Protein AF-A0A9Q1FKJ4-F1 (afdb_monomer)

Foldseek 3Di:
DFDADDPPVVVVVVVPPPDDDDFQWWQALFDGTDTCVPQVPSVDFLRTDSDPVLAKDKDKPPLEDELVDFFDKIKIFIDSDDDQVQFKWKDFAPQDIGTWDDDPRIIIDTHHGSVSDDDDDQPDFKDKTKIFIARPVRRGTNGIGIRIYGHLVSDLDDPDPVLVVLLVVCVLQCLVVCVPFQVVLLVVLLVLLVVQQVVFDAWPVLRAGCQFLAPSRHDQFDDDDDDADEAEDEPVDPPDDDDPDDDDDLVQWWKWFDPDPVDIDTDDQDDPQFDADPLETEGDDCVSVPPHHHTYIYIHGDPPDDDDDDDDDDDDDDDDPPPPPPPPPDDDDDDPDDDDPPPPPPPVSSRHYTYGDDPDDPDDDDPDDPPGSDDPVVRLVSSLVSCVSSVVSLVSNLLSVLDCADPNDGRRLSLLQVLVVLVVVCVVSVNPDPQSSLSCSCSSDLLSNVLCCLLCVVVVDVDDDDPSSNSRSNLSSVLSSLLSHPDDLDDDPPDRPSSVSCVPPSVVSVVSSVVSSVVSVPDDHDDPVNVVVVVVVSCVVCVPVDDVVVVVVVVVVVCLVCVPVVLVVLVVDPVSVVVVVSVVSVVVNVVVVVVD

Structure (mmCIF, N/CA/C/O backbone):
data_AF-A0A9Q1FKJ4-F1
#
_entry.id   AF-A0A9Q1FKJ4-F1
#
loop_
_atom_site.group_PDB
_atom_site.id
_atom_site.type_symbol
_atom_site.label_atom_id
_atom_site.label_alt_id
_atom_site.label_comp_id
_atom_site.label_asym_id
_atom_site.label_entity_id
_atom_site.label_seq_id
_atom_site.pdbx_PDB_ins_code
_atom_site.Cartn_x
_atom_site.Cartn_y
_atom_site.Cartn_z
_atom_site.occupancy
_atom_site.B_iso_or_equiv
_atom_site.auth_seq_id
_atom_site.auth_comp_id
_atom_site.auth_asym_id
_atom_site.auth_atom_id
_atom_site.pdbx_PDB_model_num
ATOM 1 N N . MET A 1 1 ? -23.699 -6.348 27.044 1.00 22.64 1 MET A N 1
ATOM 2 C CA . MET A 1 1 ? -24.877 -6.543 27.922 1.00 22.64 1 MET A CA 1
ATOM 3 C C . MET A 1 1 ? -26.109 -6.564 27.034 1.00 22.64 1 MET A C 1
ATOM 5 O O . MET A 1 1 ? -26.628 -5.506 26.705 1.00 22.64 1 MET A O 1
ATOM 9 N N . GLY A 1 2 ? -26.480 -7.752 26.549 1.00 23.88 2 GLY A N 1
ATOM 10 C CA . GLY A 1 2 ? -27.618 -7.937 25.650 1.00 23.88 2 GLY A CA 1
ATOM 11 C C . GLY A 1 2 ? -28.927 -7.549 26.329 1.00 23.88 2 GLY A C 1
ATOM 12 O O . GLY A 1 2 ? -29.248 -8.028 27.416 1.00 23.88 2 GLY A O 1
ATOM 13 N N . THR A 1 3 ? -29.648 -6.629 25.705 1.00 22.62 3 THR A N 1
ATOM 14 C CA . THR A 1 3 ? -30.994 -6.212 26.080 1.00 22.62 3 THR A CA 1
ATOM 15 C C . THR A 1 3 ? -31.939 -7.380 25.817 1.00 22.62 3 THR A C 1
ATOM 17 O O . THR A 1 3 ? -32.122 -7.784 24.675 1.00 22.62 3 THR A O 1
ATOM 20 N N . VAL A 1 4 ? -32.537 -7.933 26.871 1.00 25.34 4 VAL A N 1
ATOM 21 C CA . VAL A 1 4 ? -33.635 -8.901 26.758 1.00 25.34 4 VAL A CA 1
ATOM 22 C C . VAL A 1 4 ? -34.800 -8.191 26.063 1.00 25.34 4 VAL A C 1
ATOM 24 O O . VAL A 1 4 ? -35.377 -7.256 26.624 1.00 25.34 4 VAL A O 1
ATOM 27 N N . GLN A 1 5 ? -35.115 -8.574 24.824 1.00 25.91 5 GLN A N 1
ATOM 28 C CA . GLN A 1 5 ? -36.300 -8.078 24.128 1.00 25.91 5 GLN A CA 1
ATOM 29 C C . GLN A 1 5 ? -37.543 -8.682 24.786 1.00 25.91 5 GLN A C 1
ATOM 31 O O . GLN A 1 5 ? -37.882 -9.845 24.589 1.00 25.91 5 GLN A O 1
ATOM 36 N N . PHE A 1 6 ? -38.239 -7.871 25.579 1.00 30.88 6 PHE A N 1
ATOM 37 C CA . PHE A 1 6 ? -39.602 -8.174 25.990 1.00 30.88 6 PHE A CA 1
ATOM 38 C C . PHE A 1 6 ? -40.516 -8.024 24.767 1.00 30.88 6 PHE A C 1
ATOM 40 O O . PHE A 1 6 ? -40.593 -6.944 24.178 1.00 30.88 6 PHE A O 1
ATOM 47 N N . SER A 1 7 ? -41.192 -9.113 24.385 1.00 28.86 7 SER A N 1
ATOM 48 C CA . SER A 1 7 ? -42.273 -9.119 23.390 1.00 28.86 7 SER A CA 1
ATOM 49 C C . SER A 1 7 ? -43.235 -7.950 23.639 1.00 28.86 7 SER A C 1
ATOM 51 O O . SER A 1 7 ? -43.665 -7.707 24.769 1.00 28.86 7 SER A O 1
ATOM 53 N N . THR A 1 8 ? -43.599 -7.244 22.571 1.00 28.52 8 THR A N 1
ATOM 54 C CA . THR A 1 8 ? -44.567 -6.135 22.518 1.00 28.52 8 THR A CA 1
ATOM 55 C C . THR A 1 8 ? -45.943 -6.469 23.116 1.00 28.52 8 THR A C 1
ATOM 57 O O . THR A 1 8 ? -46.721 -5.560 23.407 1.00 28.52 8 THR A O 1
ATOM 60 N N . GLU A 1 9 ? -46.229 -7.741 23.400 1.00 33.50 9 GLU A N 1
ATOM 61 C CA . GLU A 1 9 ? -47.411 -8.192 24.146 1.00 33.50 9 GLU A CA 1
ATOM 62 C C . GLU A 1 9 ? -47.408 -7.749 25.628 1.00 33.50 9 GLU A C 1
ATOM 64 O O . GLU A 1 9 ? -48.475 -7.594 26.227 1.00 33.50 9 GLU A O 1
ATOM 69 N N . TRP A 1 10 ? -46.239 -7.460 26.219 1.00 38.25 10 TRP A N 1
ATOM 70 C CA . TRP A 1 10 ? -46.112 -7.033 27.624 1.00 38.25 10 TRP A CA 1
ATOM 71 C C . TRP A 1 10 ? -46.722 -5.652 27.910 1.00 38.25 10 TRP A C 1
ATOM 73 O O . TRP A 1 10 ? -47.349 -5.457 28.953 1.00 38.25 10 TRP A O 1
ATOM 83 N N . MET A 1 11 ? -46.583 -4.692 26.989 1.00 31.34 11 MET A N 1
ATOM 84 C CA . MET A 1 11 ? -47.114 -3.332 27.184 1.00 31.34 11 MET A CA 1
ATOM 85 C C . MET A 1 11 ? -48.643 -3.274 27.085 1.00 31.34 11 MET A C 1
ATOM 87 O O . MET A 1 11 ? -49.278 -2.495 27.795 1.00 31.34 11 MET A O 1
ATOM 91 N N . LEU A 1 12 ? -49.250 -4.132 26.260 1.00 33.72 12 LEU A N 1
ATOM 92 C CA . LEU A 1 12 ? -50.705 -4.194 26.099 1.00 33.72 12 LEU A CA 1
ATOM 93 C C . LEU A 1 12 ? -51.402 -4.819 27.319 1.00 33.72 12 LEU A C 1
ATOM 95 O O . LEU A 1 12 ? -52.490 -4.381 27.686 1.00 33.72 12 LEU A O 1
ATOM 99 N N . SER A 1 13 ? -50.761 -5.774 28.004 1.00 39.50 13 SER A N 1
ATOM 100 C CA . SER A 1 13 ? -51.334 -6.404 29.205 1.00 39.50 13 SER A CA 1
ATOM 101 C C . SER A 1 13 ? -51.289 -5.501 30.447 1.00 39.50 13 SER A C 1
ATOM 103 O O . SER A 1 13 ? -52.178 -5.588 31.297 1.00 39.50 13 SER A O 1
ATOM 105 N N . LEU A 1 14 ? -50.288 -4.617 30.547 1.00 36.34 14 LEU A N 1
ATOM 106 C CA . LEU A 1 14 ? -50.142 -3.648 31.644 1.00 36.34 14 LEU A CA 1
ATOM 107 C C . LEU A 1 14 ? -51.161 -2.500 31.565 1.00 36.34 14 LEU A C 1
ATOM 109 O O . LEU A 1 14 ? -51.610 -2.014 32.599 1.00 36.34 14 LEU A O 1
ATOM 113 N N . LEU A 1 15 ? -51.593 -2.114 30.360 1.00 36.97 15 LEU A N 1
ATOM 114 C CA . LEU A 1 15 ? -52.619 -1.082 30.159 1.00 36.97 15 LEU A CA 1
ATOM 115 C C . LEU A 1 15 ? -54.046 -1.544 30.522 1.00 36.97 15 LEU A C 1
ATOM 117 O O . LEU A 1 15 ? -54.919 -0.705 30.730 1.00 36.97 15 LEU A O 1
ATOM 121 N N . LEU A 1 16 ? -54.290 -2.854 30.649 1.00 37.72 16 LEU A N 1
ATOM 122 C CA . LEU A 1 16 ? -55.620 -3.424 30.921 1.00 37.72 16 LEU A CA 1
ATOM 123 C C . LEU A 1 16 ? -55.904 -3.738 32.409 1.00 37.72 16 LEU A C 1
ATOM 125 O O . LEU A 1 16 ? -57.026 -4.112 32.737 1.00 37.72 16 LEU A O 1
ATOM 129 N N . HIS A 1 17 ? -54.939 -3.581 33.326 1.00 44.62 17 HIS A N 1
ATOM 130 C CA . HIS A 1 17 ? -55.010 -4.126 34.700 1.00 44.62 17 HIS A CA 1
ATOM 131 C C . HIS A 1 17 ? -55.308 -3.109 35.828 1.00 44.62 17 HIS A C 1
ATOM 133 O O . HIS A 1 17 ? -54.891 -3.299 36.969 1.00 44.62 17 HIS A O 1
ATOM 139 N N . HIS A 1 18 ? -56.093 -2.059 35.560 1.00 39.62 18 HIS A N 1
ATOM 140 C CA . HIS A 1 18 ? -56.590 -1.136 36.601 1.00 39.62 18 HIS A CA 1
ATOM 141 C C . HIS A 1 18 ? -58.036 -1.400 37.075 1.00 39.62 18 HIS A C 1
ATOM 143 O O . HIS A 1 18 ? -58.683 -0.502 37.611 1.00 39.62 18 HIS A O 1
ATOM 149 N N . LEU A 1 19 ? -58.549 -2.631 36.955 1.00 34.31 19 LEU A N 1
ATOM 150 C CA . LEU A 1 19 ? -59.834 -3.022 37.555 1.00 34.31 19 LEU A CA 1
ATOM 151 C C . LEU A 1 19 ? -59.626 -4.020 38.710 1.00 34.31 19 LEU A C 1
ATOM 153 O O . LEU A 1 19 ? -59.063 -5.093 38.492 1.00 34.31 19 LEU A O 1
ATOM 157 N N . PRO A 1 20 ? -60.070 -3.701 39.940 1.00 41.66 20 PRO A N 1
ATOM 158 C CA . PRO A 1 20 ? -59.906 -4.577 41.087 1.00 41.66 20 PRO A CA 1
ATOM 159 C C . PRO A 1 20 ? -61.069 -5.567 41.122 1.00 41.66 20 PRO A C 1
ATOM 161 O O . PRO A 1 20 ? -62.151 -5.161 41.513 1.00 41.66 20 PRO A O 1
ATOM 164 N N . LEU A 1 21 ? -60.872 -6.828 40.710 1.00 39.59 21 LEU A N 1
ATOM 165 C CA . LEU A 1 21 ? -61.711 -7.986 41.083 1.00 39.59 21 LEU A CA 1
ATOM 166 C C . LEU A 1 21 ? -61.066 -9.319 40.604 1.00 39.59 21 LEU A C 1
ATOM 168 O O . LEU A 1 21 ? -61.019 -9.607 39.414 1.00 39.59 21 LEU A O 1
ATOM 172 N N . VAL A 1 22 ? -60.660 -10.145 41.583 1.00 39.59 22 VAL A N 1
ATOM 173 C CA . VAL A 1 22 ? -60.508 -11.626 41.575 1.00 39.59 22 VAL A CA 1
ATOM 174 C C . VAL A 1 22 ? -59.387 -12.278 40.721 1.00 39.59 22 VAL A C 1
ATOM 176 O O . VAL A 1 22 ? -59.502 -12.427 39.506 1.00 39.59 22 VAL A O 1
ATOM 179 N N . GLY A 1 23 ? -58.371 -12.812 41.428 1.00 45.88 23 GLY A N 1
ATOM 180 C CA . GLY A 1 23 ? -57.366 -13.791 40.963 1.00 45.88 23 GLY A CA 1
ATOM 181 C C . GLY A 1 23 ? -55.942 -13.226 40.828 1.00 45.88 23 GLY A C 1
ATOM 182 O O . GLY A 1 23 ? -55.753 -12.217 40.158 1.00 45.88 23 GLY A O 1
ATOM 183 N N . GLN A 1 24 ? -54.923 -13.861 41.434 1.00 45.84 24 GLN A N 1
ATOM 184 C CA . GLN A 1 24 ? -53.515 -13.537 41.136 1.00 45.84 24 GLN A CA 1
ATOM 185 C C . GLN A 1 24 ? -53.193 -14.015 39.708 1.00 45.84 24 GLN A C 1
ATOM 187 O O . GLN A 1 24 ? -52.952 -15.201 39.473 1.00 45.84 24 GLN A O 1
ATOM 192 N N . SER A 1 25 ? -53.251 -13.107 38.735 1.00 46.91 25 SER A N 1
ATOM 193 C CA . SER A 1 25 ? -52.719 -13.309 37.385 1.00 46.91 25 SER A CA 1
ATOM 194 C C . SER A 1 25 ? -51.189 -13.210 37.413 1.00 46.91 25 SER A C 1
ATOM 196 O O . SER A 1 25 ? -50.632 -12.308 38.037 1.00 46.91 25 SER A O 1
ATOM 198 N N . GLY A 1 26 ? -50.507 -14.146 36.755 1.00 56.28 26 GLY A N 1
ATOM 199 C CA . GLY A 1 26 ? -49.046 -14.218 36.705 1.00 56.28 26 GLY A CA 1
ATOM 200 C C . GLY A 1 26 ? -48.564 -14.972 35.467 1.00 56.28 26 GLY A C 1
ATOM 201 O O . GLY A 1 26 ? -49.356 -15.397 34.625 1.00 56.28 26 GLY A O 1
ATOM 202 N N . TRP A 1 27 ? -47.252 -15.097 35.315 1.00 48.38 27 TRP A N 1
ATOM 203 C CA . TRP A 1 27 ? -46.647 -15.800 34.184 1.00 48.38 27 TRP A CA 1
ATOM 204 C C . TRP A 1 27 ? -46.209 -17.194 34.614 1.00 48.38 27 TRP A C 1
ATOM 206 O O . TRP A 1 27 ? -45.387 -17.323 35.518 1.00 48.38 27 TRP A O 1
ATOM 216 N N . SER A 1 28 ? -46.743 -18.230 33.967 1.00 58.81 28 SER A N 1
ATOM 217 C CA . SER A 1 28 ? -46.198 -19.577 34.105 1.00 58.81 28 SER A CA 1
ATOM 218 C C . SER A 1 28 ? -44.916 -19.679 33.283 1.00 58.81 28 SER A C 1
ATOM 220 O O . SER A 1 28 ? -44.851 -19.229 32.140 1.00 58.81 28 SER A O 1
ATOM 222 N N . THR A 1 29 ? -43.873 -20.257 33.868 1.00 54.44 29 THR A N 1
ATOM 223 C CA . THR A 1 29 ? -42.565 -20.410 33.213 1.00 54.44 29 THR A CA 1
ATOM 224 C C . THR A 1 29 ? -42.607 -21.411 32.050 1.00 54.44 29 THR A C 1
ATOM 226 O O . THR A 1 29 ? -41.701 -21.455 31.225 1.00 54.44 29 THR A O 1
ATOM 229 N N . LEU A 1 30 ? -43.676 -22.208 31.977 1.00 54.94 30 LEU A N 1
ATOM 230 C CA . LEU A 1 30 ? -43.871 -23.288 31.013 1.00 54.94 30 LEU A CA 1
ATOM 231 C C . LEU A 1 30 ? -45.181 -23.157 30.224 1.00 54.94 30 LEU A C 1
ATOM 233 O O . LEU A 1 30 ? -45.494 -24.077 29.485 1.00 54.94 30 LEU A O 1
ATOM 237 N N . VAL A 1 31 ? -45.972 -22.088 30.402 1.00 51.47 31 VAL A N 1
ATOM 238 C CA . VAL A 1 31 ? -47.229 -21.815 29.672 1.00 51.47 31 VAL A CA 1
ATOM 239 C C . VAL A 1 31 ? -47.446 -20.292 29.651 1.00 51.47 31 VAL A C 1
ATOM 241 O O . VAL A 1 31 ? -47.222 -19.626 30.654 1.00 51.47 31 VAL A O 1
ATOM 244 N N . ARG A 1 32 ? -47.883 -19.698 28.530 1.00 54.94 32 ARG A N 1
ATOM 245 C CA . ARG A 1 32 ? -48.187 -18.245 28.427 1.00 54.94 32 ARG A CA 1
ATOM 246 C C . ARG A 1 32 ? -49.041 -17.714 29.605 1.00 54.94 32 ARG A C 1
ATOM 248 O O . ARG A 1 32 ? -49.727 -18.485 30.272 1.00 54.94 32 ARG A O 1
ATOM 255 N N . CYS A 1 33 ? -49.021 -16.387 29.816 1.00 50.59 33 CYS A N 1
ATOM 256 C CA . CYS A 1 33 ? -49.766 -15.648 30.857 1.00 50.59 33 CYS A CA 1
ATOM 257 C C . CYS A 1 33 ? -51.111 -16.308 31.232 1.00 50.59 33 CYS A C 1
ATOM 259 O O . CYS A 1 33 ? -52.007 -16.424 30.393 1.00 50.59 33 CYS A O 1
ATOM 261 N N . SER A 1 34 ? -51.243 -16.745 32.488 1.00 60.06 34 SER A N 1
ATOM 262 C CA . SER A 1 34 ? -52.405 -17.495 32.980 1.00 60.06 34 SER A CA 1
ATOM 263 C C . SER A 1 34 ? -52.753 -17.109 34.422 1.00 60.06 34 SER A C 1
ATOM 265 O O . SER A 1 34 ? -51.958 -16.528 35.165 1.00 60.06 34 SER A O 1
ATOM 267 N N . ARG A 1 35 ? -53.994 -17.384 34.840 1.00 61.91 35 ARG A N 1
ATOM 268 C CA . ARG A 1 35 ? -54.361 -17.277 36.262 1.00 61.91 35 ARG A CA 1
ATOM 269 C C . ARG A 1 35 ? -53.641 -18.382 37.029 1.00 61.91 35 ARG A C 1
ATOM 271 O O . ARG A 1 35 ? -53.570 -19.495 36.520 1.00 61.91 35 ARG A O 1
ATOM 278 N N . LYS A 1 36 ? -53.174 -18.102 38.252 1.00 62.09 36 LYS A N 1
ATOM 279 C CA . LYS A 1 36 ? -52.441 -19.081 39.078 1.00 62.09 36 LYS A CA 1
ATOM 280 C C . LYS A 1 36 ? -53.159 -20.438 39.183 1.00 62.09 36 LYS A C 1
ATOM 282 O O . LYS A 1 36 ? -52.526 -21.478 39.111 1.00 62.09 36 LYS A O 1
ATOM 287 N N . GLU A 1 37 ? -54.486 -20.411 39.274 1.00 65.94 37 GLU A N 1
ATOM 288 C CA . GLU A 1 37 ? -55.370 -21.584 39.375 1.00 65.94 37 GLU A CA 1
ATOM 289 C C . GLU A 1 37 ? -55.420 -22.460 38.107 1.00 65.94 37 GLU A C 1
ATOM 291 O O . GLU A 1 37 ? -55.873 -23.596 38.164 1.00 65.94 37 GLU A O 1
ATOM 296 N N . LEU A 1 38 ? -54.982 -21.929 36.962 1.00 63.06 38 LEU A N 1
ATOM 297 C CA . LEU A 1 38 ? -54.961 -22.601 35.657 1.00 63.06 38 LEU A CA 1
ATOM 298 C C . LEU A 1 38 ? -53.547 -23.049 35.251 1.00 63.06 38 LEU A C 1
ATOM 300 O O . LEU A 1 38 ? -53.364 -23.559 34.149 1.00 63.06 38 LEU A O 1
ATOM 304 N N . CYS A 1 39 ? -52.546 -22.812 36.103 1.00 63.78 39 CYS A N 1
ATOM 305 C CA . CYS A 1 39 ? -51.170 -23.222 35.870 1.00 63.78 39 CYS A CA 1
ATOM 306 C C . CYS A 1 39 ? -50.884 -24.506 36.651 1.00 63.78 39 CYS A C 1
ATOM 308 O O . CYS A 1 39 ? -50.786 -24.494 37.881 1.00 63.78 39 CYS A O 1
ATOM 310 N N . ASP A 1 40 ? -50.684 -25.605 35.928 1.00 62.47 40 ASP A N 1
ATOM 311 C CA . ASP A 1 40 ? -50.217 -26.852 36.524 1.00 62.47 40 ASP A CA 1
ATOM 312 C C . ASP A 1 40 ? -48.877 -26.609 37.241 1.00 62.47 40 ASP A C 1
ATOM 314 O O . ASP A 1 40 ? -47.969 -25.976 36.697 1.00 62.47 40 ASP A O 1
ATOM 318 N N . ARG A 1 41 ? -48.766 -27.078 38.492 1.00 70.00 41 ARG A N 1
ATOM 319 C CA . ARG A 1 41 ? -47.571 -26.936 39.353 1.00 70.00 41 ARG A CA 1
ATOM 320 C C . ARG A 1 41 ? -47.205 -25.486 39.730 1.00 70.00 41 ARG A C 1
ATOM 322 O O . ARG A 1 41 ? -46.059 -25.208 40.067 1.00 70.00 41 ARG A O 1
ATOM 329 N N . ALA A 1 42 ? -48.168 -24.555 39.754 1.00 64.25 42 ALA A N 1
ATOM 330 C CA . ALA A 1 42 ? -47.927 -23.145 40.113 1.00 64.25 42 ALA A CA 1
ATOM 331 C C . ALA A 1 42 ? -47.344 -22.902 41.521 1.00 64.25 42 ALA A C 1
ATOM 333 O O . ALA A 1 42 ? -46.816 -21.821 41.785 1.00 64.25 42 ALA A O 1
ATOM 334 N N . ASP A 1 43 ? -47.478 -23.866 42.434 1.00 68.81 43 ASP A N 1
ATOM 335 C CA . ASP A 1 43 ? -46.937 -23.782 43.796 1.00 68.81 43 ASP A CA 1
ATOM 336 C C . ASP A 1 43 ? -45.484 -24.280 43.902 1.00 68.81 43 ASP A C 1
ATOM 338 O O . ASP A 1 43 ? -44.867 -24.162 44.962 1.00 68.81 43 ASP A O 1
ATOM 342 N N . GLU A 1 44 ? -44.911 -24.803 42.814 1.00 72.94 44 GLU A N 1
ATOM 343 C CA . GLU A 1 44 ? -43.518 -25.240 42.775 1.00 72.94 44 GLU A CA 1
ATOM 344 C C . GLU A 1 44 ? -42.544 -24.073 42.518 1.00 72.94 44 GLU A C 1
ATOM 346 O O . GLU A 1 44 ? -42.886 -23.099 41.833 1.00 72.94 44 GLU A O 1
ATOM 351 N N . PRO A 1 45 ? -41.307 -24.138 43.053 1.00 69.06 45 PRO A N 1
ATOM 352 C CA . PRO A 1 45 ? -40.333 -23.062 42.899 1.00 69.06 45 PRO A CA 1
ATOM 353 C C . PRO A 1 45 ? -40.063 -22.748 41.424 1.00 69.06 45 PRO A C 1
ATOM 355 O O . PRO A 1 45 ? -39.736 -23.638 40.650 1.00 69.06 45 PRO A O 1
ATOM 358 N N . PHE A 1 46 ? -40.149 -21.470 41.047 1.00 70.69 46 PHE A N 1
ATOM 359 C CA . PHE A 1 46 ? -39.841 -20.972 39.696 1.00 70.69 46 PHE A CA 1
ATOM 360 C C . PHE A 1 46 ? -40.767 -21.458 38.564 1.00 70.69 46 PHE A C 1
ATOM 362 O O . PHE A 1 46 ? -40.470 -21.212 37.396 1.00 70.69 46 PHE A O 1
ATOM 369 N N . HIS A 1 47 ? -41.914 -22.071 38.878 1.00 70.19 47 HIS A N 1
ATOM 370 C CA . HIS A 1 47 ? -42.942 -22.425 37.888 1.00 70.19 47 HIS A CA 1
ATOM 371 C C . HIS A 1 47 ? -43.944 -21.290 37.605 1.00 70.19 47 HIS A C 1
ATOM 373 O O . HIS A 1 47 ? -44.569 -21.282 36.544 1.00 70.19 47 HIS A O 1
ATOM 379 N N . PHE A 1 48 ? -44.090 -20.321 38.519 1.00 70.12 48 PHE A N 1
ATOM 380 C CA . PHE A 1 48 ? -45.025 -19.199 38.382 1.00 70.12 48 PHE A CA 1
ATOM 381 C C . PHE A 1 48 ? -44.431 -17.888 38.925 1.00 70.12 48 PHE A C 1
ATOM 383 O O . PHE A 1 48 ? -43.979 -17.821 40.069 1.00 70.12 48 PHE A O 1
ATOM 390 N N . ALA A 1 49 ? -44.448 -16.830 38.114 1.00 68.44 49 ALA A N 1
ATOM 391 C CA . ALA A 1 49 ? -43.902 -15.515 38.439 1.00 68.44 49 ALA A CA 1
ATOM 392 C C . ALA A 1 49 ? -45.019 -14.472 38.604 1.00 68.44 49 ALA A C 1
ATOM 394 O O . ALA A 1 49 ? -45.818 -14.242 37.694 1.00 68.44 49 ALA A O 1
ATOM 395 N N . VAL A 1 50 ? -45.038 -13.796 39.757 1.00 68.25 50 VAL A N 1
ATOM 396 C CA . VAL A 1 50 ? -45.985 -12.705 40.074 1.00 68.25 50 VAL A CA 1
ATOM 397 C C . VAL A 1 50 ? -45.330 -11.320 40.028 1.00 68.25 50 VAL A C 1
ATOM 399 O O . VAL A 1 50 ? -46.020 -10.305 40.064 1.00 68.25 50 VAL A O 1
ATOM 402 N N . ALA A 1 51 ? -43.999 -11.264 39.919 1.00 64.62 51 ALA A N 1
ATOM 403 C CA . ALA A 1 51 ? -43.221 -10.037 39.774 1.00 64.62 51 ALA A CA 1
ATOM 404 C C . ALA A 1 51 ? -42.089 -10.204 38.745 1.00 64.62 51 ALA A C 1
ATOM 406 O O . ALA A 1 51 ? -41.506 -11.280 38.614 1.00 64.62 51 ALA A O 1
ATOM 407 N N . ALA A 1 52 ? -41.703 -9.115 38.069 1.00 57.31 52 ALA A N 1
ATOM 408 C CA . ALA A 1 52 ? -40.668 -9.128 37.024 1.00 57.31 52 ALA A CA 1
ATOM 409 C C . ALA A 1 52 ? -39.303 -9.678 37.500 1.00 57.31 52 ALA A C 1
ATOM 411 O O . ALA A 1 52 ? -38.554 -10.272 36.729 1.00 57.31 52 ALA A O 1
ATOM 412 N N . GLY A 1 53 ? -38.980 -9.534 38.791 1.00 64.69 53 GLY A N 1
ATOM 413 C CA . GLY A 1 53 ? -37.759 -10.087 39.387 1.00 64.69 53 GLY A CA 1
ATOM 414 C C . GLY A 1 53 ? -37.706 -11.621 39.452 1.00 64.69 53 GLY A C 1
ATOM 415 O O . GLY A 1 53 ? -36.618 -12.169 39.609 1.00 64.69 53 GLY A O 1
ATOM 416 N N . GLN A 1 54 ? -38.853 -12.292 39.314 1.00 67.19 54 GLN A N 1
ATOM 417 C CA . GLN A 1 54 ? -39.020 -13.748 39.413 1.00 67.19 54 GLN A CA 1
ATOM 418 C C . GLN A 1 54 ? -39.067 -14.443 38.043 1.00 67.19 54 GLN A C 1
ATOM 420 O O . GLN A 1 54 ? -39.172 -15.661 37.986 1.00 67.19 54 GLN A O 1
ATOM 425 N N . CYS A 1 55 ? -38.999 -13.683 36.946 1.00 69.12 55 CYS A N 1
ATOM 426 C CA . CYS A 1 55 ? -38.971 -14.237 35.594 1.00 69.12 55 CYS A CA 1
ATOM 427 C C . CYS A 1 55 ? -37.635 -14.934 35.306 1.00 69.12 55 CYS A C 1
ATOM 429 O O . CYS A 1 55 ? -36.600 -14.563 35.880 1.00 69.12 55 CYS A O 1
ATOM 431 N N . VAL A 1 56 ? -37.663 -15.899 34.384 1.00 74.50 56 VAL A N 1
ATOM 432 C CA . VAL A 1 56 ? -36.461 -16.566 33.873 1.00 74.50 56 VAL A CA 1
ATOM 433 C C . VAL A 1 56 ? -35.490 -15.528 33.328 1.00 74.50 56 VAL A C 1
ATOM 435 O O . VAL A 1 56 ? -35.871 -14.608 32.602 1.00 74.50 56 VAL A O 1
ATOM 438 N N . ARG A 1 57 ? -34.216 -15.679 33.678 1.00 77.62 57 ARG A N 1
ATOM 439 C CA . ARG A 1 57 ? -33.123 -14.889 33.112 1.00 77.62 57 ARG A CA 1
ATOM 440 C C . ARG A 1 57 ? -32.172 -15.815 32.398 1.00 77.62 57 ARG A C 1
ATOM 442 O O . ARG A 1 57 ? -31.833 -16.866 32.927 1.00 77.62 57 ARG A O 1
ATOM 449 N N . MET A 1 58 ? -31.719 -15.387 31.233 1.00 85.56 58 MET A N 1
ATOM 450 C CA . MET A 1 58 ? -30.762 -16.115 30.420 1.00 85.56 58 MET A CA 1
ATOM 451 C C . MET A 1 58 ? -29.678 -15.145 29.966 1.00 85.56 58 MET A C 1
ATOM 453 O O . MET A 1 58 ? -29.973 -14.043 29.501 1.00 85.56 58 MET A O 1
ATOM 457 N N . SER A 1 59 ? -28.424 -15.552 30.106 1.00 82.19 59 SER A N 1
ATOM 458 C CA . SER A 1 59 ? -27.281 -14.909 29.469 1.00 82.19 59 SER A CA 1
ATOM 459 C C . SER A 1 59 ? -26.459 -15.962 28.745 1.00 82.19 59 SER A C 1
ATOM 461 O O . SER A 1 59 ? -26.424 -17.124 29.144 1.00 82.19 59 SER A O 1
ATOM 463 N N . VAL A 1 60 ? -25.801 -15.558 27.666 1.00 88.94 60 VAL A N 1
ATOM 464 C CA . VAL A 1 60 ? -24.945 -16.431 26.867 1.00 88.94 60 VAL A CA 1
ATOM 465 C C . VAL A 1 60 ? -23.547 -15.835 26.806 1.00 88.94 60 VAL A C 1
ATOM 467 O O . VAL A 1 60 ? -23.385 -14.618 26.702 1.00 88.94 60 VAL A O 1
ATOM 470 N N . PHE A 1 61 ? -22.537 -16.691 26.911 1.00 83.44 61 PHE A N 1
ATOM 471 C CA . PHE A 1 61 ? -21.147 -16.314 26.736 1.00 83.44 61 PHE A CA 1
ATOM 472 C C . PHE A 1 61 ? -20.420 -17.327 25.843 1.00 83.44 61 PHE A C 1
ATOM 474 O O . PHE A 1 61 ? -20.449 -18.524 26.139 1.00 83.44 61 PHE A O 1
ATOM 481 N N . PRO A 1 62 ? -19.720 -16.867 24.796 1.00 86.31 62 PRO A N 1
ATOM 482 C CA . PRO A 1 62 ? -19.765 -15.517 24.235 1.00 86.31 62 PRO A CA 1
ATOM 483 C C . PRO A 1 62 ? -21.114 -15.238 23.548 1.00 86.31 62 PRO A C 1
ATOM 485 O O . PRO A 1 62 ? -21.754 -16.145 23.023 1.00 86.31 62 PRO A O 1
ATOM 488 N N . ASP A 1 63 ? -21.539 -13.973 23.536 1.00 79.69 63 ASP A N 1
ATOM 489 C CA . ASP A 1 63 ? -22.755 -13.508 22.843 1.00 79.69 63 ASP A CA 1
ATOM 490 C C . ASP A 1 63 ? -22.513 -13.183 21.356 1.00 79.69 63 ASP A C 1
ATOM 492 O O . ASP A 1 63 ? -23.436 -12.836 20.616 1.00 79.69 63 ASP A O 1
ATOM 496 N N . SER A 1 64 ? -21.263 -13.325 20.909 1.00 82.69 64 SER A N 1
ATOM 497 C CA . SER A 1 64 ? -20.814 -13.060 19.546 1.00 82.69 64 SER A CA 1
ATOM 498 C C . SER A 1 64 ? -19.853 -14.159 19.080 1.00 82.69 64 SER A C 1
ATOM 500 O O . SER A 1 64 ? -18.868 -14.462 19.753 1.00 82.69 64 SER A O 1
ATOM 502 N N . VAL A 1 65 ? -20.113 -14.747 17.913 1.00 83.06 65 VAL A N 1
ATOM 503 C CA . VAL A 1 65 ? -19.391 -15.895 17.348 1.00 83.06 65 VAL A CA 1
ATOM 504 C C . VAL A 1 65 ? -18.915 -15.561 15.935 1.00 83.06 65 VAL A C 1
ATOM 506 O O . VAL A 1 65 ? -19.685 -15.090 15.100 1.00 83.06 65 VAL A O 1
ATOM 509 N N . ALA A 1 66 ? -17.643 -15.814 15.640 1.00 76.88 66 ALA A N 1
ATOM 510 C CA . ALA A 1 66 ? -17.127 -15.640 14.289 1.00 76.88 66 ALA A CA 1
ATOM 511 C C . ALA A 1 66 ? -17.618 -16.765 13.367 1.00 76.88 66 ALA A C 1
ATOM 513 O O . ALA A 1 66 ? -17.561 -17.941 13.728 1.00 76.88 66 ALA A O 1
ATOM 514 N N . VAL A 1 67 ? -18.027 -16.426 12.141 1.00 77.44 67 VAL A N 1
ATOM 515 C CA . VAL A 1 67 ? -18.452 -17.414 11.125 1.00 77.44 67 VAL A CA 1
ATOM 516 C C . VAL A 1 67 ? -17.317 -18.394 10.761 1.00 77.44 67 VAL A C 1
ATOM 518 O O . VAL A 1 67 ? -17.579 -19.523 10.346 1.00 77.44 67 VAL A O 1
ATOM 521 N N . SER A 1 68 ? -16.053 -17.998 10.957 1.00 67.00 68 SER A N 1
ATOM 522 C CA . SER A 1 68 ? -14.859 -18.836 10.763 1.00 67.00 68 SER A CA 1
ATOM 523 C C . SER A 1 68 ? -14.691 -19.947 11.808 1.00 67.00 68 SER A C 1
ATOM 525 O O . SER A 1 68 ? -13.962 -20.903 11.546 1.00 67.00 68 SER A O 1
ATOM 527 N N . ARG A 1 69 ? -15.357 -19.858 12.969 1.00 67.94 69 ARG A N 1
ATOM 528 C CA . ARG A 1 69 ? -15.258 -20.829 14.074 1.00 67.94 69 ARG A CA 1
ATOM 529 C C . ARG A 1 69 ? -16.586 -21.573 14.283 1.00 67.94 69 ARG A C 1
ATOM 531 O O . ARG A 1 69 ? -17.347 -21.220 15.186 1.00 67.94 69 ARG A O 1
ATOM 538 N N . PRO A 1 70 ? -16.889 -22.598 13.468 1.00 70.12 70 PRO A N 1
ATOM 539 C CA . PRO A 1 70 ? -18.095 -23.403 13.646 1.00 70.12 70 PRO A CA 1
ATOM 540 C C . PRO A 1 70 ? -18.048 -24.262 14.909 1.00 70.12 70 PRO A C 1
ATOM 542 O O . PRO A 1 70 ? -16.968 -24.598 15.396 1.00 70.12 70 PRO A O 1
ATOM 545 N N . SER A 1 71 ? -19.223 -24.684 15.385 1.00 82.69 71 SER A N 1
ATOM 546 C CA . SER A 1 71 ? -19.346 -25.651 16.490 1.00 82.69 71 SER A CA 1
ATOM 547 C C . SER A 1 71 ? -18.671 -25.191 17.783 1.00 82.69 71 SER A C 1
ATOM 549 O O . SER A 1 71 ? -18.091 -25.977 18.531 1.00 82.69 71 SER A O 1
ATOM 551 N N . MET A 1 72 ? -18.745 -23.890 18.042 1.00 83.50 72 MET A N 1
ATOM 552 C CA . MET A 1 72 ? -18.145 -23.248 19.200 1.00 83.50 72 MET A CA 1
ATOM 553 C C . MET A 1 72 ? -19.054 -23.449 20.430 1.00 83.50 72 MET A C 1
ATOM 555 O O . MET A 1 72 ? -20.255 -23.177 20.334 1.00 83.50 72 MET A O 1
ATOM 559 N N . PRO A 1 73 ? -18.535 -23.938 21.573 1.00 88.81 73 PRO A N 1
ATOM 560 C CA . PRO A 1 73 ? -19.325 -24.110 22.790 1.00 88.81 73 PRO A CA 1
ATOM 561 C C . PRO A 1 73 ? -19.734 -22.762 23.402 1.00 88.81 73 PRO A C 1
ATOM 563 O O . PRO A 1 73 ? -18.894 -21.964 23.812 1.00 88.81 73 PRO A O 1
ATOM 566 N N . LEU A 1 74 ? -21.042 -22.535 23.502 1.00 90.88 74 LEU A N 1
ATOM 567 C CA . LEU A 1 74 ? -21.663 -21.399 24.173 1.00 90.88 74 LEU A CA 1
ATOM 568 C C . LEU A 1 74 ? -22.079 -21.803 25.585 1.00 90.88 74 LEU A C 1
ATOM 570 O O . LEU A 1 74 ? -22.847 -22.751 25.767 1.00 90.88 74 LEU A O 1
ATOM 574 N N . LEU A 1 75 ? -21.600 -21.060 26.579 1.00 91.06 75 LEU A N 1
ATOM 575 C CA . LEU A 1 75 ? -22.022 -21.199 27.964 1.00 91.06 75 LEU A CA 1
ATOM 576 C C . LEU A 1 75 ? -23.255 -20.328 28.204 1.00 91.06 75 LEU A C 1
ATOM 578 O O . LEU A 1 75 ? -23.172 -19.102 28.273 1.00 91.06 75 LEU A O 1
ATOM 582 N N . VAL A 1 76 ? -24.401 -20.972 28.360 1.00 91.81 76 VAL A N 1
ATOM 583 C CA . VAL A 1 76 ? -25.670 -20.347 28.710 1.00 91.81 76 VAL A CA 1
ATOM 584 C C . VAL A 1 76 ? -25.860 -20.440 30.221 1.00 91.81 76 VAL A C 1
ATOM 586 O O . VAL A 1 76 ? -25.876 -21.526 30.797 1.00 91.81 76 VAL A O 1
ATOM 589 N N . THR A 1 77 ? -25.998 -19.294 30.881 1.00 88.06 77 THR A N 1
ATOM 590 C CA . THR A 1 77 ? -26.315 -19.215 32.311 1.00 88.06 77 THR A CA 1
ATOM 591 C C . THR A 1 77 ? -27.778 -18.841 32.471 1.00 88.06 77 THR A C 1
ATOM 593 O O . THR A 1 77 ? -28.221 -17.816 31.950 1.00 88.06 77 THR A O 1
ATOM 596 N N . VAL A 1 78 ? -28.520 -19.666 33.205 1.00 86.88 78 VAL A N 1
ATOM 597 C CA . VAL A 1 78 ? -29.947 -19.460 33.464 1.00 86.88 78 VAL A CA 1
ATOM 598 C C . VAL A 1 78 ? -30.224 -19.221 34.945 1.00 86.88 78 VAL A C 1
ATOM 600 O O . VAL A 1 78 ? -29.575 -19.788 35.820 1.00 86.88 78 VAL A O 1
ATOM 603 N N . GLY A 1 79 ? -31.197 -18.364 35.235 1.00 81.81 79 GLY A N 1
ATOM 604 C CA . GLY A 1 79 ? -31.686 -18.082 36.582 1.00 81.81 79 GLY A CA 1
ATOM 605 C C . GLY A 1 79 ? -33.208 -18.114 36.625 1.00 81.81 79 GLY A C 1
ATOM 606 O O . GLY A 1 79 ? -33.855 -17.809 35.625 1.00 81.81 79 GLY A O 1
ATOM 607 N N . ASN A 1 80 ? -33.767 -18.451 37.791 1.00 80.50 80 ASN A N 1
ATOM 608 C CA . ASN A 1 80 ? -35.210 -18.607 38.011 1.00 80.50 80 ASN A CA 1
ATOM 609 C C . ASN A 1 80 ? -35.869 -19.620 37.053 1.00 80.50 80 ASN A C 1
ATOM 611 O O . ASN A 1 80 ? -36.963 -19.368 36.556 1.00 80.50 80 ASN A O 1
ATOM 615 N N . VAL A 1 81 ? -35.193 -20.738 36.770 1.00 77.12 81 VAL A N 1
ATOM 616 C CA . VAL A 1 81 ? -35.722 -21.835 35.944 1.00 77.12 81 VAL A CA 1
ATOM 617 C C . VAL A 1 81 ? -36.209 -23.006 36.812 1.00 77.12 81 VAL A C 1
ATOM 619 O O . VAL A 1 81 ? -35.640 -23.222 37.886 1.00 77.12 81 VAL A O 1
ATOM 622 N N . PRO A 1 82 ? -37.226 -23.762 36.354 1.00 75.06 82 PRO A N 1
ATOM 623 C CA . PRO A 1 82 ? -37.596 -25.072 36.893 1.00 75.06 82 PRO A CA 1
ATOM 624 C C . PRO A 1 82 ? -36.439 -26.079 36.887 1.00 75.06 82 PRO A C 1
ATOM 626 O O . PRO A 1 82 ? -35.392 -25.829 36.287 1.00 75.06 82 PRO A O 1
ATOM 629 N N . ASP A 1 83 ? -36.641 -27.241 37.512 1.00 77.75 83 ASP A N 1
ATOM 630 C CA . ASP A 1 83 ? -35.687 -28.348 37.402 1.00 77.75 83 ASP A CA 1
ATOM 631 C C . ASP A 1 83 ? -35.481 -28.745 35.928 1.00 77.75 83 ASP A C 1
ATOM 633 O O . ASP A 1 83 ? -36.432 -29.015 35.200 1.00 77.75 83 ASP A O 1
ATOM 637 N N . LEU A 1 84 ? -34.220 -28.759 35.493 1.00 82.50 84 LEU A N 1
ATOM 638 C CA . LEU A 1 84 ? -33.810 -29.062 34.119 1.00 82.50 84 LEU A CA 1
ATOM 639 C C . LEU A 1 84 ? -33.294 -30.502 33.970 1.00 82.50 84 LEU A C 1
ATOM 641 O O . LEU A 1 84 ? -32.657 -30.831 32.968 1.00 82.50 84 LEU A O 1
ATOM 645 N N . SER A 1 85 ? -33.533 -31.363 34.962 1.00 80.50 85 SER A N 1
ATOM 646 C CA . SER A 1 85 ? -33.087 -32.763 34.981 1.00 80.50 85 SER A CA 1
ATOM 647 C C . SER A 1 85 ? -33.595 -33.599 33.797 1.00 80.50 85 SER A C 1
ATOM 649 O O . SER A 1 85 ? -32.910 -34.532 33.381 1.00 80.50 85 SER A O 1
ATOM 651 N N . ALA A 1 86 ? -34.741 -33.235 33.212 1.00 82.38 86 ALA A N 1
ATOM 652 C CA . ALA A 1 86 ? -35.295 -33.857 32.007 1.00 82.38 86 ALA A CA 1
ATOM 653 C C . ALA A 1 86 ? -34.527 -33.517 30.711 1.00 82.38 86 ALA A C 1
ATOM 655 O O . ALA A 1 86 ? -34.756 -34.152 29.684 1.00 82.38 86 ALA A O 1
ATOM 656 N N . GLY A 1 87 ? -33.611 -32.546 30.754 1.00 87.69 87 GLY A N 1
ATOM 657 C CA . GLY A 1 87 ? -32.853 -32.078 29.596 1.00 87.69 87 GLY A CA 1
ATOM 658 C C . GLY A 1 87 ? -33.482 -30.869 28.899 1.00 87.69 87 GLY A C 1
ATOM 659 O O . GLY A 1 87 ? -34.658 -30.537 29.071 1.00 87.69 87 GLY A O 1
ATOM 660 N N . VAL A 1 88 ? -32.659 -30.184 28.107 1.00 92.50 88 VAL A N 1
ATOM 661 C CA . VAL A 1 88 ? -33.036 -28.991 27.335 1.00 92.50 88 VAL A CA 1
ATOM 662 C C . VAL A 1 88 ? -32.374 -29.023 25.962 1.00 92.50 88 VAL A C 1
ATOM 664 O O . VAL A 1 88 ? -31.264 -29.542 25.814 1.00 92.50 88 VAL A O 1
ATOM 667 N N . THR A 1 89 ? -33.025 -28.425 24.968 1.00 93.50 89 THR A N 1
ATOM 668 C CA . THR A 1 89 ? -32.449 -28.205 23.637 1.00 93.50 89 THR A CA 1
ATOM 669 C C . THR A 1 89 ? -32.130 -26.730 23.419 1.00 93.50 89 THR A C 1
ATOM 671 O O . THR A 1 89 ? -32.801 -25.833 23.937 1.00 93.50 89 THR A O 1
ATOM 674 N N . CYS A 1 90 ? -31.074 -26.480 22.649 1.00 93.69 90 CYS A N 1
ATOM 675 C CA . CYS A 1 90 ? -30.683 -25.162 22.173 1.00 93.69 90 CYS A CA 1
ATOM 676 C C . CYS A 1 90 ? -31.082 -25.033 20.701 1.00 93.69 90 CYS A C 1
ATOM 678 O O . CYS A 1 90 ? -30.511 -25.709 19.845 1.00 93.69 90 CYS A O 1
ATOM 680 N N . SER A 1 91 ? -32.044 -24.163 20.410 1.00 93.31 91 SER A N 1
ATOM 681 C CA . SER A 1 91 ? -32.525 -23.871 19.058 1.00 93.31 91 SER A CA 1
ATOM 682 C C . SER A 1 91 ? -31.982 -22.517 18.592 1.00 93.31 91 SER A C 1
ATOM 684 O O . SER A 1 91 ? -32.179 -21.500 19.251 1.00 93.31 91 SER A O 1
ATOM 686 N N . PHE A 1 92 ? -31.264 -22.501 17.470 1.00 91.12 92 PHE A N 1
ATOM 687 C CA . PHE A 1 92 ? -30.671 -21.305 16.866 1.00 91.12 92 PHE A CA 1
ATOM 688 C C . PHE A 1 92 ? -31.528 -20.835 15.687 1.00 91.12 92 PHE A C 1
ATOM 690 O O . PHE A 1 92 ? -31.242 -21.172 14.536 1.00 91.12 92 PHE A O 1
ATOM 697 N N . GLY A 1 93 ? -32.576 -20.055 15.961 1.00 86.12 93 GLY A N 1
ATOM 698 C CA . GLY A 1 93 ? -33.572 -19.675 14.954 1.00 86.12 93 GLY A CA 1
ATOM 699 C C . GLY A 1 93 ? -34.097 -20.904 14.201 1.00 86.12 93 GLY A C 1
ATOM 700 O O . GLY A 1 93 ? -34.404 -21.920 14.817 1.00 86.12 93 GLY A O 1
ATOM 701 N N . ASP A 1 94 ? -34.124 -20.825 12.870 1.00 83.38 94 ASP A N 1
ATOM 702 C CA . ASP A 1 94 ? -34.476 -21.950 11.987 1.00 83.38 94 ASP A CA 1
ATOM 703 C C . ASP A 1 94 ? -33.242 -22.732 11.481 1.00 83.38 94 ASP A C 1
ATOM 705 O O . ASP A 1 94 ? -33.352 -23.535 10.556 1.00 83.38 94 ASP A O 1
ATOM 709 N N . LEU A 1 95 ? -32.045 -22.466 12.023 1.00 84.31 95 LEU A N 1
ATOM 710 C CA . LEU A 1 95 ? -30.790 -23.016 11.494 1.00 84.31 95 LEU A CA 1
ATOM 711 C C . LEU A 1 95 ? -30.503 -24.424 12.012 1.00 84.31 95 LEU A C 1
ATOM 713 O O . LEU A 1 95 ? -30.145 -25.302 11.235 1.00 84.31 95 LEU A O 1
ATOM 717 N N . MET A 1 96 ? -30.614 -24.617 13.327 1.00 87.12 96 MET A N 1
ATOM 718 C CA . MET A 1 96 ? -30.227 -25.856 14.002 1.00 87.12 96 MET A CA 1
ATOM 719 C C . MET A 1 96 ? -30.911 -25.961 15.367 1.00 87.12 96 MET A C 1
ATOM 721 O O . MET A 1 96 ? -31.080 -24.955 16.058 1.00 87.12 96 MET A O 1
ATOM 725 N N . GLU A 1 97 ? -31.218 -27.184 15.794 1.00 90.75 97 GLU A N 1
ATOM 726 C CA . GLU A 1 97 ? -31.581 -27.511 17.174 1.00 90.75 97 GLU A CA 1
ATOM 727 C C . GLU A 1 97 ? -30.700 -28.661 17.677 1.00 90.75 97 GLU A C 1
ATOM 729 O O . GLU A 1 97 ? -30.528 -29.666 16.987 1.00 90.75 97 GLU A O 1
ATOM 734 N N . VAL A 1 98 ? -30.097 -28.496 18.857 1.00 90.81 98 VAL A N 1
ATOM 735 C CA . VAL A 1 98 ? -29.156 -29.466 19.439 1.00 90.81 98 VAL A CA 1
ATOM 736 C C . VAL A 1 98 ? -29.453 -29.699 20.917 1.00 90.81 98 VAL A C 1
ATOM 738 O O . VAL A 1 98 ? -29.793 -28.764 21.641 1.00 90.81 98 VAL A O 1
ATOM 741 N N . GLU A 1 99 ? -29.309 -30.939 21.384 1.00 92.88 99 GLU A N 1
ATOM 742 C CA . GLU A 1 99 ? -29.391 -31.258 22.813 1.00 92.88 99 GLU A CA 1
ATOM 743 C C . GLU A 1 99 ? -28.248 -30.589 23.587 1.00 92.88 99 GLU A C 1
ATOM 745 O O . GLU A 1 99 ? -27.080 -30.637 23.189 1.00 92.88 99 GLU A O 1
ATOM 750 N N . ALA A 1 100 ? -28.587 -29.951 24.706 1.00 91.00 100 ALA A N 1
ATOM 751 C CA . ALA A 1 100 ? -27.632 -29.216 25.517 1.00 91.00 100 ALA A CA 1
ATOM 752 C C . ALA A 1 100 ? -27.062 -30.075 26.648 1.00 91.00 100 ALA A C 1
ATOM 754 O O . ALA A 1 100 ? -27.737 -30.933 27.218 1.00 91.00 100 ALA A O 1
ATOM 755 N N . GLN A 1 101 ? -25.830 -29.778 27.062 1.00 91.31 101 GLN A N 1
ATOM 756 C CA . GLN A 1 101 ? -25.265 -30.374 28.273 1.00 91.31 101 GLN A CA 1
ATOM 757 C C . GLN A 1 101 ? -25.618 -29.521 29.492 1.00 91.31 101 GLN A C 1
ATOM 759 O O . GLN A 1 101 ? -25.125 -28.399 29.633 1.00 91.31 101 GLN A O 1
ATOM 764 N N . VAL A 1 102 ? -26.448 -30.062 30.386 1.00 90.50 102 VAL A N 1
ATOM 765 C CA . VAL A 1 102 ? -26.935 -29.367 31.587 1.00 90.50 102 VAL A CA 1
ATOM 766 C C . VAL A 1 102 ? -26.079 -29.713 32.806 1.00 90.50 102 VAL A C 1
ATOM 768 O O . VAL A 1 102 ? -25.893 -30.882 33.145 1.00 90.50 102 VAL A O 1
ATOM 771 N N . LYS A 1 103 ? -25.574 -28.689 33.500 1.00 86.06 103 LYS A N 1
ATOM 772 C CA . LYS A 1 103 ? -24.893 -28.789 34.800 1.00 86.06 103 LYS A CA 1
ATOM 773 C C . LYS A 1 103 ? -25.452 -27.730 35.752 1.00 86.06 103 LYS A C 1
ATOM 775 O O . LYS A 1 103 ? -24.879 -26.655 35.929 1.00 86.06 103 LYS A O 1
ATOM 780 N N . GLY A 1 104 ? -26.594 -28.033 36.369 1.00 82.75 104 GLY A N 1
ATOM 781 C CA . GLY A 1 104 ? -27.300 -27.093 37.243 1.00 82.75 104 GLY A CA 1
ATOM 782 C C . GLY A 1 104 ? -27.776 -25.862 36.467 1.00 82.75 104 GLY A C 1
ATOM 783 O O . GLY A 1 104 ? -28.512 -25.993 35.498 1.00 82.75 104 GLY A O 1
ATOM 784 N N . ALA A 1 105 ? -27.329 -24.670 36.874 1.00 82.44 105 ALA A N 1
ATOM 785 C CA . ALA A 1 105 ? -27.671 -23.398 36.225 1.00 82.44 105 ALA A CA 1
ATOM 786 C C . ALA A 1 105 ? -26.824 -23.072 34.974 1.00 82.44 105 ALA A C 1
ATOM 788 O O . ALA A 1 105 ? -27.040 -22.041 34.333 1.00 82.44 105 ALA A O 1
ATOM 789 N N . GLN A 1 106 ? -25.838 -23.914 34.646 1.00 88.12 106 GLN A N 1
ATOM 790 C CA . GLN A 1 106 ? -24.978 -23.757 33.476 1.00 88.12 106 GLN A CA 1
ATOM 791 C C . GLN A 1 106 ? -25.341 -24.785 32.409 1.00 88.12 106 GLN A C 1
ATOM 793 O O . GLN A 1 106 ? -25.344 -25.991 32.657 1.00 88.12 106 GLN A O 1
ATOM 798 N N . ILE A 1 107 ? -25.614 -24.297 31.207 1.00 92.88 107 ILE A N 1
ATOM 799 C CA . ILE A 1 107 ? -26.016 -25.087 30.050 1.00 92.88 107 ILE A CA 1
ATOM 800 C C . ILE A 1 107 ? -24.988 -24.838 28.952 1.00 92.88 107 ILE A C 1
ATOM 802 O O . ILE A 1 107 ? -24.660 -23.694 28.657 1.00 92.88 107 ILE A O 1
ATOM 806 N N . THR A 1 108 ? -24.447 -25.896 28.356 1.00 92.50 108 THR A N 1
ATOM 807 C CA . THR A 1 108 ? -23.511 -25.769 27.229 1.00 92.50 108 THR A CA 1
ATOM 808 C C . THR A 1 108 ? -24.214 -26.149 25.932 1.00 92.50 108 THR A C 1
ATOM 810 O O . THR A 1 108 ? -24.645 -27.293 25.783 1.00 92.50 108 THR A O 1
ATOM 813 N N . CYS A 1 109 ? -24.306 -25.196 25.004 1.00 92.19 109 CYS A N 1
ATOM 814 C CA . CYS A 1 109 ? -24.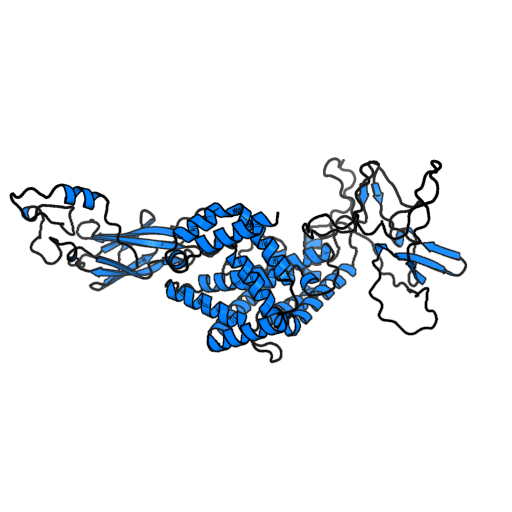821 -25.388 23.646 1.00 92.19 109 CYS A CA 1
ATOM 815 C C . CYS A 1 109 ? -23.658 -25.368 22.645 1.00 92.19 109 CYS A C 1
ATOM 817 O O . CYS A 1 109 ? -22.706 -24.620 22.840 1.00 92.19 109 CYS A O 1
ATOM 819 N N . LEU A 1 110 ? -23.734 -26.110 21.541 1.00 90.44 110 LEU A N 1
ATOM 820 C CA . LEU A 1 110 ? -22.789 -25.954 20.426 1.00 90.44 110 LEU A CA 1
ATOM 821 C C . LEU A 1 110 ? -23.403 -25.046 19.359 1.00 90.44 110 LEU A C 1
ATOM 823 O O . LEU A 1 110 ? -24.562 -25.235 18.998 1.00 90.44 110 LEU A O 1
ATOM 827 N N . SER A 1 111 ? -22.645 -24.067 18.860 1.00 87.94 111 SER A N 1
ATOM 828 C CA . SER A 1 111 ? -23.105 -23.219 17.754 1.00 87.94 111 SER A CA 1
ATOM 829 C C . SER A 1 111 ? -23.250 -24.012 16.438 1.00 87.94 111 SER A C 1
ATOM 831 O O . SER A 1 111 ? -22.614 -25.062 16.285 1.00 87.94 111 SER A O 1
ATOM 833 N N . PRO A 1 112 ? -24.055 -23.533 15.466 1.00 87.12 112 PRO A N 1
ATOM 834 C CA . PRO A 1 112 ? -24.240 -24.220 14.190 1.00 87.12 112 PRO A CA 1
ATOM 835 C C . PRO A 1 112 ? -22.924 -24.463 13.424 1.00 87.12 112 PRO A C 1
ATOM 837 O O . PRO A 1 112 ? -21.987 -23.656 13.506 1.00 87.12 112 PRO A O 1
ATOM 840 N N . PRO A 1 113 ? -22.818 -25.567 12.661 1.00 80.25 113 PRO A N 1
ATOM 841 C CA . PRO A 1 113 ? -21.665 -25.850 11.812 1.00 80.25 113 PRO A CA 1
ATOM 842 C C . PRO A 1 113 ? -21.600 -24.895 10.607 1.00 80.25 113 PRO A C 1
ATOM 844 O O . PRO A 1 113 ? -22.621 -24.409 10.130 1.00 80.25 113 PRO A O 1
ATOM 847 N N . SER A 1 114 ? -20.409 -24.681 10.026 1.00 70.50 114 SER A N 1
ATOM 848 C CA . SER A 1 114 ? -20.193 -23.677 8.957 1.00 70.50 114 SER A CA 1
ATOM 849 C C . SER A 1 114 ? -21.091 -23.838 7.729 1.00 70.50 114 SER A C 1
ATOM 851 O O . SER A 1 114 ? -21.261 -22.883 6.982 1.00 70.50 114 SER A O 1
ATOM 853 N N . LYS A 1 115 ? -21.622 -25.041 7.477 1.00 69.19 115 LYS A N 1
ATOM 854 C CA . LYS A 1 115 ? -22.515 -25.310 6.339 1.00 69.19 115 LYS A CA 1
ATOM 855 C C . LYS A 1 115 ? -23.936 -24.779 6.550 1.00 69.19 115 LYS A C 1
ATOM 857 O O . LYS A 1 115 ? -24.635 -24.567 5.567 1.00 69.19 115 LYS A O 1
ATOM 862 N N . GLU A 1 116 ? -24.344 -24.605 7.802 1.00 73.31 116 GLU A N 1
ATOM 863 C CA . GLU A 1 116 ? -25.694 -24.186 8.195 1.00 73.31 116 GLU A CA 1
ATOM 864 C C . GLU A 1 116 ? -25.752 -22.699 8.555 1.00 73.31 116 GLU A C 1
ATOM 866 O O . GLU A 1 116 ? -26.822 -22.103 8.521 1.00 73.31 116 GLU A O 1
ATOM 871 N N . VAL A 1 117 ? -24.603 -22.076 8.845 1.00 74.44 117 VAL A N 1
ATOM 872 C CA . VAL A 1 117 ? -24.491 -20.630 9.072 1.00 74.44 117 VAL A CA 1
ATOM 873 C C . VAL A 1 117 ? -24.709 -19.890 7.739 1.00 74.44 117 VAL A C 1
ATOM 875 O O . VAL A 1 117 ? -23.909 -20.064 6.814 1.00 74.44 117 VAL A O 1
ATOM 878 N N . PRO A 1 118 ? -25.758 -19.054 7.604 1.00 70.88 118 PRO A N 1
ATOM 879 C CA . PRO A 1 118 ? -26.014 -18.308 6.377 1.00 70.88 118 PRO A CA 1
ATOM 880 C C . PRO A 1 118 ? -24.852 -17.386 5.998 1.00 70.88 118 PRO A C 1
ATOM 882 O O . PRO A 1 118 ? -24.182 -16.804 6.854 1.00 70.88 118 PRO A O 1
ATOM 885 N N . LEU A 1 119 ? -24.644 -17.203 4.693 1.00 69.00 119 LEU A N 1
ATOM 886 C CA . LEU A 1 119 ? -23.700 -16.209 4.190 1.00 69.00 119 LEU A CA 1
ATOM 887 C C . LEU A 1 119 ? -24.199 -14.803 4.548 1.00 69.00 119 LEU A C 1
ATOM 889 O O . LEU A 1 119 ? -25.336 -14.441 4.242 1.00 69.00 119 LEU A O 1
ATOM 893 N N . ILE A 1 120 ? -23.334 -14.000 5.168 1.00 69.69 120 ILE A N 1
ATOM 894 C CA . ILE A 1 120 ? -23.634 -12.600 5.476 1.00 69.69 120 ILE A CA 1
ATOM 895 C C . ILE A 1 120 ? -23.784 -11.833 4.155 1.00 69.69 120 ILE A C 1
ATOM 897 O O . ILE A 1 120 ? -22.865 -11.821 3.336 1.00 69.69 120 ILE A O 1
ATOM 901 N N . LEU A 1 121 ? -24.961 -11.236 3.928 1.00 63.91 121 LEU A N 1
ATOM 902 C CA . LEU A 1 121 ? -25.263 -10.471 2.714 1.00 63.91 121 LEU A CA 1
ATOM 903 C C . LEU A 1 121 ? -24.287 -9.296 2.545 1.00 63.91 121 LEU A C 1
ATOM 905 O O . LEU A 1 121 ? -23.900 -8.655 3.522 1.00 63.91 121 LEU A O 1
ATOM 909 N N . ALA A 1 122 ? -23.940 -8.982 1.294 1.00 52.91 122 ALA A N 1
ATOM 910 C CA . ALA A 1 122 ? -23.052 -7.868 0.968 1.00 52.91 122 ALA A CA 1
ATOM 911 C C . ALA A 1 122 ? -23.566 -6.549 1.583 1.00 52.91 122 ALA A C 1
ATOM 913 O O . ALA A 1 122 ? -24.714 -6.162 1.361 1.00 52.91 122 ALA A O 1
ATOM 914 N N . GLY A 1 123 ? -22.714 -5.877 2.365 1.00 55.22 123 GLY A N 1
ATOM 915 C CA . GLY A 1 123 ? -23.042 -4.634 3.078 1.00 55.22 123 GLY A CA 1
ATOM 916 C C . GLY A 1 123 ? -23.466 -4.802 4.544 1.00 55.22 123 GLY A C 1
ATOM 917 O O . GLY A 1 123 ? -23.760 -3.802 5.195 1.00 55.22 123 GLY A O 1
ATOM 918 N N . ARG A 1 124 ? -23.495 -6.031 5.081 1.00 61.22 124 ARG A N 1
ATOM 919 C CA . ARG A 1 124 ? -23.569 -6.304 6.528 1.00 61.22 124 ARG A CA 1
ATOM 920 C C . ARG A 1 124 ? -22.316 -7.061 6.979 1.00 61.22 124 ARG A C 1
ATOM 922 O O . ARG A 1 124 ? -21.728 -7.807 6.202 1.00 61.22 124 ARG A O 1
ATOM 929 N N . ASP A 1 125 ? -21.908 -6.864 8.226 1.00 64.94 125 ASP A N 1
ATOM 930 C CA . ASP A 1 125 ? -20.715 -7.457 8.855 1.00 64.94 125 ASP A CA 1
ATOM 931 C C . ASP A 1 125 ? -21.063 -8.507 9.924 1.00 64.94 125 ASP A C 1
ATOM 933 O O . ASP A 1 125 ? -20.231 -9.339 10.299 1.00 64.94 125 ASP A O 1
ATOM 937 N N . TRP A 1 126 ? -22.319 -8.514 10.361 1.00 75.19 126 TRP A N 1
ATOM 938 C CA . TRP A 1 126 ? -22.884 -9.486 11.284 1.00 75.19 126 TRP A CA 1
ATOM 939 C C . TRP A 1 126 ? -24.371 -9.725 11.000 1.00 75.19 126 TRP A C 1
ATOM 941 O O . TRP A 1 126 ? -25.046 -8.944 10.323 1.00 75.19 126 TRP A O 1
ATOM 951 N N . PHE A 1 127 ? -24.896 -10.814 11.544 1.00 82.81 127 PHE A N 1
ATOM 952 C CA . PHE A 1 127 ? -26.326 -11.060 11.693 1.00 82.81 127 PHE A CA 1
ATOM 953 C C . PHE A 1 127 ? -26.598 -11.642 13.082 1.00 82.81 127 PHE A C 1
ATOM 955 O O . PHE A 1 127 ? -25.731 -12.273 13.680 1.00 82.81 127 PHE A O 1
ATOM 962 N N . SER A 1 128 ? -27.783 -11.380 13.625 1.00 83.75 128 SER A N 1
ATOM 963 C CA . SER A 1 128 ? -28.224 -11.947 14.903 1.00 83.75 128 SER A CA 1
ATOM 964 C C . SER A 1 128 ? -29.075 -13.182 14.641 1.00 83.75 128 SER A C 1
ATOM 966 O O . SER A 1 128 ? -29.872 -13.194 13.701 1.00 83.75 128 SER A O 1
ATOM 968 N N . VAL A 1 129 ? -28.899 -14.206 15.468 1.00 88.56 129 VAL A N 1
ATOM 969 C CA . VAL A 1 129 ? -29.765 -15.381 15.536 1.00 88.56 129 VAL A CA 1
ATOM 970 C C . VAL A 1 129 ? -30.327 -15.463 16.947 1.00 88.56 129 VAL A C 1
ATOM 972 O O . VAL A 1 129 ? -29.589 -15.359 17.928 1.00 88.56 129 VAL A O 1
ATOM 975 N N . GLU A 1 130 ? -31.636 -15.668 17.049 1.00 90.38 130 GLU A N 1
ATOM 976 C CA . GLU A 1 130 ? -32.294 -15.909 18.328 1.00 90.38 130 GLU A CA 1
ATOM 977 C C . GLU A 1 130 ? -31.957 -17.327 18.819 1.00 90.38 130 GLU A C 1
ATOM 979 O O . GLU A 1 130 ? -32.349 -18.319 18.204 1.00 90.38 130 GLU A O 1
ATOM 984 N N . LEU A 1 131 ? -31.223 -17.422 19.926 1.00 91.69 131 LEU A N 1
ATOM 985 C CA . LEU A 1 131 ? -30.967 -18.661 20.650 1.00 91.69 131 LEU A CA 1
ATOM 986 C C . LEU A 1 131 ? -32.101 -18.894 21.651 1.00 91.69 131 LEU A C 1
ATOM 988 O O . LEU A 1 131 ? -32.219 -18.165 22.636 1.00 91.69 131 LEU A O 1
ATOM 992 N N . LYS A 1 132 ? -32.904 -19.928 21.413 1.00 92.00 132 LYS A N 1
ATOM 993 C CA . LYS A 1 132 ? -33.997 -20.386 22.275 1.00 92.00 132 LYS A CA 1
ATOM 994 C C . LYS A 1 132 ? -33.560 -21.601 23.078 1.00 92.00 132 LYS A C 1
ATOM 996 O O . LYS A 1 132 ? -32.944 -22.519 22.542 1.00 92.00 132 LYS A O 1
ATOM 1001 N N . LEU A 1 133 ? -33.914 -21.608 24.356 1.00 90.12 133 LEU A N 1
ATOM 1002 C CA . LEU A 1 133 ? -33.773 -22.763 25.228 1.00 90.12 133 LEU A CA 1
ATOM 1003 C C . LEU A 1 133 ? -35.143 -23.425 25.390 1.00 90.12 133 LEU A C 1
ATOM 1005 O O . LEU A 1 133 ? -36.043 -22.808 25.962 1.00 90.12 133 LEU A O 1
ATOM 1009 N N . ASN A 1 134 ? -35.301 -24.660 24.918 1.00 89.56 134 ASN A N 1
ATOM 1010 C CA . ASN A 1 134 ? -36.566 -25.393 25.005 1.00 89.56 134 ASN A CA 1
ATOM 1011 C C . ASN A 1 134 ? -36.460 -26.536 26.022 1.00 89.56 134 ASN A C 1
ATOM 1013 O O . ASN A 1 134 ? -35.435 -27.214 26.111 1.00 89.56 134 ASN A O 1
ATOM 1017 N N . SER A 1 135 ? -37.521 -26.755 26.798 1.00 86.69 135 SER A N 1
ATOM 1018 C CA . SER A 1 135 ? -37.624 -27.895 27.714 1.00 86.69 135 SER A CA 1
ATOM 1019 C C . SER A 1 135 ? -37.897 -29.181 26.937 1.00 86.69 135 SER A C 1
ATOM 1021 O O . SER A 1 135 ? -38.833 -29.221 26.139 1.00 86.69 135 SER A O 1
ATOM 1023 N N . MET A 1 136 ? -37.142 -30.251 27.202 1.00 86.88 136 MET A N 1
ATOM 1024 C CA . MET A 1 136 ? -37.423 -31.566 26.609 1.00 86.88 136 MET A CA 1
ATOM 1025 C C . MET A 1 136 ? -38.632 -32.260 27.253 1.00 86.88 136 MET A C 1
ATOM 1027 O O . MET A 1 136 ? -39.235 -33.129 26.631 1.00 86.88 136 MET A O 1
ATOM 1031 N N . GLU A 1 137 ? -39.018 -31.864 28.470 1.00 82.25 137 GLU A N 1
ATOM 1032 C CA . GLU A 1 137 ? -40.190 -32.412 29.167 1.00 82.25 137 GLU A CA 1
ATOM 1033 C C . GLU A 1 137 ? -41.500 -31.928 28.532 1.00 82.25 137 GLU A C 1
ATOM 1035 O O . GLU A 1 137 ? -42.428 -32.710 28.332 1.00 82.25 137 GLU A O 1
ATOM 1040 N N . THR A 1 138 ? -41.581 -30.633 28.209 1.00 77.88 138 THR A N 1
ATOM 1041 C CA . THR A 1 138 ? -42.825 -29.991 27.746 1.00 77.88 138 THR A CA 1
ATOM 1042 C C . THR A 1 138 ? -42.791 -29.556 26.283 1.00 77.88 138 THR A C 1
ATOM 1044 O O . THR A 1 138 ? -43.832 -29.200 25.732 1.00 77.88 138 THR A O 1
ATOM 1047 N N . GLY A 1 139 ? -41.612 -29.525 25.658 1.00 77.50 139 GLY A N 1
ATOM 1048 C CA . GLY A 1 139 ? -41.401 -28.960 24.324 1.00 77.50 139 GLY A CA 1
ATOM 1049 C C . GLY A 1 139 ? -41.555 -27.436 24.256 1.00 77.50 139 GLY A C 1
ATOM 1050 O O . GLY A 1 139 ? -41.559 -26.878 23.161 1.00 77.50 139 GLY A O 1
ATOM 1051 N N . GLN A 1 140 ? -41.719 -26.747 25.391 1.00 78.62 140 GLN A N 1
ATOM 1052 C CA . GLN A 1 140 ? -41.929 -25.299 25.417 1.00 78.62 140 GLN A CA 1
ATOM 1053 C C . GLN A 1 140 ? -40.631 -24.515 25.604 1.00 78.62 140 GLN A C 1
ATOM 1055 O O . GLN A 1 140 ? -39.702 -24.954 26.284 1.00 78.62 140 GLN A O 1
ATOM 1060 N N . MET A 1 141 ? -40.601 -23.316 25.021 1.00 81.69 141 MET A N 1
ATOM 1061 C CA . MET A 1 141 ? -39.506 -22.361 25.163 1.00 81.69 141 MET A CA 1
ATOM 1062 C C . MET A 1 141 ? -39.482 -21.775 26.580 1.00 81.69 141 MET A C 1
ATOM 1064 O O . MET A 1 141 ? -40.460 -21.180 27.028 1.00 81.69 141 MET A O 1
ATOM 1068 N N . LEU A 1 142 ? -38.336 -21.901 27.247 1.00 82.94 142 LEU A N 1
ATOM 1069 C CA . LEU A 1 142 ? -38.072 -21.386 28.592 1.00 82.94 142 LEU A CA 1
ATOM 1070 C C . LEU A 1 142 ? -37.579 -19.936 28.562 1.00 82.94 142 LEU A C 1
ATOM 1072 O O . LEU A 1 142 ? -38.008 -19.102 29.357 1.00 82.94 142 LEU A O 1
ATOM 1076 N N . ALA A 1 143 ? -36.644 -19.643 27.658 1.00 82.88 143 ALA A N 1
ATOM 1077 C CA . ALA A 1 143 ? -36.058 -18.323 27.469 1.00 82.88 143 ALA A CA 1
ATOM 1078 C C . ALA A 1 143 ? -35.414 -18.216 26.086 1.00 82.88 143 ALA A C 1
ATOM 1080 O O . ALA A 1 143 ? -35.075 -19.229 25.469 1.00 82.88 143 ALA A O 1
ATOM 1081 N N . SER A 1 144 ? -35.208 -16.985 25.626 1.00 85.25 144 SER A N 1
ATOM 1082 C CA . SER A 1 144 ? -34.404 -16.707 24.445 1.00 85.25 144 SER A CA 1
ATOM 1083 C C . SER A 1 144 ? -33.428 -15.559 24.680 1.00 85.25 144 SER A C 1
ATOM 1085 O O . SER A 1 144 ? -33.591 -14.726 25.577 1.00 85.25 144 SER A O 1
ATOM 1087 N N . THR A 1 145 ? -32.365 -15.545 23.887 1.00 85.69 145 THR A N 1
ATOM 1088 C CA . THR A 1 145 ? -31.378 -14.470 23.832 1.00 85.69 145 THR A CA 1
ATOM 1089 C C . THR A 1 145 ? -30.852 -14.339 22.408 1.00 85.69 145 THR A C 1
ATOM 1091 O O . THR A 1 145 ? -31.105 -15.194 21.565 1.00 85.69 145 THR A O 1
ATOM 1094 N N . GLU A 1 146 ? -30.119 -13.273 22.120 1.00 86.00 146 GLU A N 1
ATOM 1095 C CA . GLU A 1 146 ? -29.519 -13.066 20.805 1.00 86.00 146 GLU A CA 1
ATOM 1096 C C . GLU A 1 146 ? -28.049 -13.486 20.802 1.00 86.00 146 GLU A C 1
ATOM 1098 O O . GLU A 1 146 ? -27.284 -13.104 21.689 1.00 86.00 146 GLU A O 1
ATOM 1103 N N . VAL A 1 147 ? -27.648 -14.229 19.770 1.00 86.38 147 VAL A N 1
ATOM 1104 C CA . VAL A 1 147 ? -26.246 -14.538 19.471 1.00 86.38 147 VAL A CA 1
ATOM 1105 C C . VAL A 1 147 ? -25.892 -13.926 18.124 1.00 86.38 147 VAL A C 1
ATOM 1107 O O . VAL A 1 147 ? -26.557 -14.175 17.117 1.00 86.38 147 VAL A O 1
ATOM 1110 N N . LYS A 1 148 ? -24.826 -13.128 18.083 1.00 85.31 148 LYS A N 1
ATOM 1111 C CA . LYS A 1 148 ? -24.380 -12.461 16.856 1.00 85.31 148 LYS A CA 1
ATOM 1112 C C . LYS A 1 148 ? -23.343 -13.298 16.128 1.00 85.31 148 LYS A C 1
ATOM 1114 O O . LYS A 1 148 ? -22.284 -13.578 16.673 1.00 85.31 148 LYS A O 1
ATOM 1119 N N . PHE A 1 149 ? -23.608 -13.628 14.874 1.00 84.69 149 PHE A N 1
ATOM 1120 C CA . PHE A 1 149 ? -22.632 -14.226 13.974 1.00 84.69 149 PHE A CA 1
ATOM 1121 C C . PHE A 1 149 ? -22.010 -13.137 13.117 1.00 84.69 149 PHE A C 1
ATOM 1123 O O . PHE A 1 149 ? -22.724 -12.409 12.430 1.00 84.69 149 PHE A O 1
ATOM 1130 N N . TYR A 1 150 ? -20.688 -13.008 13.150 1.00 77.25 150 TYR A N 1
ATOM 1131 C CA . TYR A 1 150 ? -19.988 -11.942 12.438 1.00 77.25 150 TYR A CA 1
ATOM 1132 C C . TYR A 1 150 ? -18.873 -12.484 11.546 1.00 77.25 150 TYR A C 1
ATOM 1134 O O . TYR A 1 150 ? -18.274 -13.530 11.810 1.00 77.25 150 TYR A O 1
ATOM 1142 N N . ASN A 1 151 ? -18.588 -11.757 10.470 1.00 70.31 151 ASN A N 1
ATOM 1143 C CA . ASN A 1 151 ? -17.477 -12.047 9.578 1.00 70.31 151 ASN A CA 1
ATOM 1144 C C . ASN A 1 151 ? -16.701 -10.757 9.300 1.00 70.31 151 ASN A C 1
ATOM 1146 O O . ASN A 1 151 ? -16.987 -10.022 8.354 1.00 70.31 151 ASN A O 1
ATOM 1150 N N . CYS A 1 152 ? -15.676 -10.504 10.116 1.00 59.22 152 CYS A N 1
ATOM 1151 C CA . CYS A 1 152 ? -14.818 -9.330 9.962 1.00 59.22 152 CYS A CA 1
ATOM 1152 C C . CYS A 1 152 ? -14.000 -9.341 8.659 1.00 59.22 152 CYS A C 1
ATOM 1154 O O . CYS A 1 152 ? -13.460 -8.305 8.285 1.00 59.22 152 CYS A O 1
ATOM 1156 N N . SER A 1 153 ? -13.923 -10.470 7.944 1.00 57.12 153 SER A N 1
ATOM 1157 C CA . SER A 1 153 ? -13.258 -10.550 6.639 1.00 57.12 153 SER A CA 1
ATOM 1158 C C . SER A 1 153 ? -14.096 -9.957 5.496 1.00 57.12 153 SER A C 1
ATOM 1160 O O . SER A 1 153 ? -13.556 -9.754 4.410 1.00 57.12 153 SER A O 1
ATOM 1162 N N . VAL A 1 154 ? -15.392 -9.673 5.711 1.00 50.62 154 VAL A N 1
ATOM 1163 C CA . VAL A 1 154 ? -16.302 -9.123 4.679 1.00 50.62 154 VAL A CA 1
ATOM 1164 C C . VAL A 1 154 ? -16.033 -7.639 4.405 1.00 50.62 154 VAL A C 1
ATOM 1166 O O . VAL A 1 154 ? -16.231 -7.187 3.280 1.00 50.62 154 VAL A O 1
ATOM 1169 N N . HIS A 1 155 ? -15.498 -6.891 5.376 1.00 48.16 155 HIS A N 1
ATOM 1170 C CA . HIS A 1 155 ? -15.012 -5.529 5.154 1.00 48.16 155 HIS A CA 1
ATOM 1171 C C . HIS A 1 155 ? -13.483 -5.495 5.142 1.00 48.16 155 HIS A C 1
ATOM 1173 O O . HIS A 1 155 ? -12.825 -5.414 6.176 1.00 48.16 155 HIS A O 1
ATOM 1179 N N . GLN A 1 156 ? -12.909 -5.491 3.940 1.00 51.91 156 GLN A N 1
ATOM 1180 C CA . GLN A 1 156 ? -11.515 -5.077 3.751 1.00 51.91 156 GLN A CA 1
ATOM 1181 C C . GLN A 1 156 ? -11.366 -3.545 3.794 1.00 51.91 156 GLN A C 1
ATOM 1183 O O . GLN A 1 156 ? -10.276 -3.039 4.048 1.00 51.91 156 GLN A O 1
ATOM 1188 N N . LEU A 1 157 ? -12.453 -2.793 3.575 1.00 52.62 157 LEU A N 1
ATOM 1189 C CA . LEU A 1 157 ? -12.454 -1.334 3.484 1.00 52.62 157 LEU A CA 1
ATOM 1190 C C . LEU A 1 157 ? -13.812 -0.800 3.966 1.00 52.62 157 LEU A C 1
ATOM 1192 O O . LEU A 1 157 ? -14.816 -0.909 3.263 1.00 52.62 157 LEU A O 1
ATOM 1196 N N . THR A 1 158 ? -13.882 -0.253 5.174 1.00 53.09 158 THR A N 1
ATOM 1197 C CA . THR A 1 158 ? -14.825 0.841 5.431 1.00 53.09 158 THR A CA 1
ATOM 1198 C C . THR A 1 158 ? -14.204 2.110 4.807 1.00 53.09 158 THR A C 1
ATOM 1200 O O . THR A 1 158 ? -13.002 2.172 4.576 1.00 53.09 158 THR A O 1
ATOM 1203 N N . GLU A 1 159 ? -14.983 3.097 4.368 1.00 66.56 159 GLU A N 1
ATOM 1204 C CA . GLU A 1 159 ? -14.423 4.334 3.779 1.00 66.56 159 GLU A CA 1
ATOM 1205 C C . GLU A 1 159 ? -14.579 5.507 4.750 1.00 66.56 159 GLU A C 1
ATOM 1207 O O . GLU A 1 159 ? -15.091 6.570 4.402 1.00 66.56 159 GLU A O 1
ATOM 1212 N N . SER A 1 160 ? -14.167 5.316 6.007 1.00 79.56 160 SER A N 1
ATOM 1213 C CA . SER A 1 160 ? -14.286 6.366 7.021 1.00 79.56 160 SER A CA 1
ATOM 1214 C C . SER A 1 160 ? -13.127 7.370 6.984 1.00 79.56 160 SER A C 1
ATOM 1216 O O . SER A 1 160 ? -12.004 7.076 6.559 1.00 79.56 160 SER A O 1
ATOM 1218 N N . VAL A 1 161 ? -13.385 8.576 7.501 1.00 84.94 161 VAL A N 1
ATOM 1219 C CA . VAL A 1 161 ? -12.341 9.590 7.731 1.00 84.94 161 VAL A CA 1
ATOM 1220 C C . VAL A 1 161 ? -11.280 9.065 8.703 1.00 84.94 161 VAL A C 1
ATOM 1222 O O . VAL A 1 161 ? -10.090 9.272 8.468 1.00 84.94 161 VAL A O 1
ATOM 1225 N N . ALA A 1 162 ? -11.691 8.329 9.743 1.00 83.69 162 ALA A N 1
ATOM 1226 C CA . ALA A 1 162 ? -10.794 7.770 10.753 1.00 83.69 162 ALA A CA 1
ATOM 1227 C C . ALA A 1 162 ? -9.728 6.851 10.139 1.00 83.69 162 ALA A C 1
ATOM 1229 O O . ALA A 1 162 ? -8.559 6.924 10.504 1.00 83.69 162 ALA A O 1
ATOM 1230 N N . GLU A 1 163 ? -10.086 6.044 9.144 1.00 80.50 163 GLU A N 1
ATOM 1231 C CA . GLU A 1 163 ? -9.135 5.152 8.474 1.00 80.50 163 GLU A CA 1
ATOM 1232 C C . GLU A 1 163 ? -8.108 5.894 7.616 1.00 80.50 163 GLU A C 1
ATOM 1234 O O . GLU A 1 163 ? -6.933 5.509 7.560 1.00 80.50 163 GLU A O 1
ATOM 1239 N N . LYS A 1 164 ? -8.526 6.981 6.955 1.00 84.31 164 LYS A N 1
ATOM 1240 C CA . LYS A 1 164 ? -7.597 7.855 6.226 1.00 84.31 164 LYS A CA 1
ATOM 1241 C C . LYS A 1 164 ? -6.667 8.579 7.197 1.00 84.31 164 LYS A C 1
ATOM 1243 O O . LYS A 1 164 ? -5.462 8.624 6.962 1.00 84.31 164 LYS A O 1
ATOM 1248 N N . MET A 1 165 ? -7.202 9.073 8.316 1.00 91.12 165 MET A N 1
ATOM 1249 C CA . MET A 1 165 ? -6.403 9.681 9.383 1.00 91.12 165 MET A CA 1
ATOM 1250 C C . MET A 1 165 ? -5.396 8.693 9.974 1.00 91.12 165 MET A C 1
ATOM 1252 O O . MET A 1 165 ? -4.245 9.063 10.169 1.00 91.12 165 MET A O 1
ATOM 1256 N N . LEU A 1 166 ? -5.789 7.437 10.184 1.00 89.69 166 LEU A N 1
ATOM 1257 C CA . LEU A 1 166 ? -4.910 6.378 10.677 1.00 89.69 166 LEU A CA 1
ATOM 1258 C C . LEU A 1 166 ? -3.759 6.082 9.706 1.00 89.69 166 LEU A C 1
ATOM 1260 O O . LEU A 1 166 ? -2.606 5.974 10.119 1.00 89.69 166 LEU A O 1
ATOM 1264 N N . THR A 1 167 ? -4.048 6.031 8.404 1.00 88.88 167 THR A N 1
ATOM 1265 C CA . THR A 1 167 ? -3.015 5.862 7.366 1.00 88.88 167 THR A CA 1
ATOM 1266 C C . THR A 1 167 ? -2.027 7.037 7.371 1.00 88.88 167 THR A C 1
ATOM 1268 O O . THR A 1 167 ? -0.812 6.831 7.309 1.00 88.88 167 THR A O 1
ATOM 1271 N N . ASN A 1 168 ? -2.525 8.270 7.507 1.00 92.50 168 ASN A N 1
ATOM 1272 C CA . ASN A 1 168 ? -1.684 9.467 7.616 1.00 92.50 168 ASN A CA 1
ATOM 1273 C C . ASN A 1 168 ? -0.859 9.472 8.915 1.00 92.50 168 ASN A C 1
ATOM 1275 O O . ASN A 1 168 ? 0.320 9.816 8.895 1.00 92.50 168 ASN A O 1
ATOM 1279 N N . TRP A 1 169 ? -1.448 9.035 10.030 1.00 96.00 169 TRP A N 1
ATOM 1280 C CA . TRP A 1 169 ? -0.782 8.932 11.327 1.00 96.00 169 TRP A CA 1
ATOM 1281 C C . TRP A 1 169 ? 0.402 7.961 11.277 1.00 96.00 169 TRP A C 1
ATOM 1283 O O . TRP A 1 169 ? 1.513 8.328 11.660 1.00 96.00 169 TRP A O 1
ATOM 1293 N N . PHE A 1 170 ? 0.215 6.769 10.701 1.00 96.44 170 PHE A N 1
ATOM 1294 C CA . PHE A 1 170 ? 1.334 5.858 10.448 1.00 96.44 170 PHE A CA 1
ATOM 1295 C C . PHE A 1 170 ? 2.358 6.446 9.484 1.00 96.44 170 PHE A C 1
ATOM 1297 O O . PHE A 1 170 ? 3.552 6.269 9.700 1.00 96.44 170 PHE A O 1
ATOM 1304 N N . THR A 1 171 ? 1.927 7.178 8.456 1.00 95.12 171 THR A N 1
ATOM 1305 C CA . THR A 1 171 ? 2.856 7.812 7.510 1.00 95.12 171 THR A CA 1
ATOM 1306 C C . THR A 1 171 ? 3.816 8.765 8.219 1.00 95.12 171 THR A C 1
ATOM 1308 O O . THR A 1 171 ? 5.021 8.698 7.980 1.00 95.12 171 THR A O 1
ATOM 1311 N N . PHE A 1 172 ? 3.318 9.597 9.138 1.00 95.44 172 PHE A N 1
ATOM 1312 C CA . PHE A 1 172 ? 4.173 10.492 9.918 1.00 95.44 172 PHE A CA 1
ATOM 1313 C C . PHE A 1 172 ? 5.106 9.728 10.862 1.00 95.44 172 PHE A C 1
ATOM 1315 O O . PHE A 1 172 ? 6.314 9.957 10.854 1.00 95.44 172 PHE A O 1
ATOM 1322 N N . LEU A 1 173 ? 4.575 8.788 11.645 1.00 96.75 173 LEU A N 1
ATOM 1323 C CA . LEU A 1 173 ? 5.345 8.152 12.721 1.00 96.75 173 LEU A CA 1
ATOM 1324 C C . LEU A 1 173 ? 6.278 7.034 12.243 1.00 96.75 173 LEU A C 1
ATOM 1326 O O . LEU A 1 173 ? 7.266 6.720 12.906 1.00 96.75 173 LEU A O 1
ATOM 1330 N N . LEU A 1 174 ? 6.001 6.440 11.082 1.00 96.38 174 LEU A N 1
ATOM 1331 C CA . LEU A 1 174 ? 6.839 5.400 10.488 1.00 96.38 174 LEU A CA 1
ATOM 1332 C C . LEU A 1 174 ? 7.843 5.948 9.478 1.00 96.38 174 LEU A C 1
ATOM 1334 O O . LEU A 1 174 ? 8.673 5.178 9.007 1.00 96.38 174 LEU A O 1
ATOM 1338 N N . HIS A 1 175 ? 7.845 7.252 9.178 1.00 94.31 175 HIS A N 1
ATOM 1339 C CA . HIS A 1 175 ? 8.802 7.840 8.236 1.00 94.31 175 HIS A CA 1
ATOM 1340 C C . HIS A 1 175 ? 10.265 7.563 8.629 1.00 94.31 175 HIS A C 1
ATOM 1342 O O . HIS A 1 175 ? 11.077 7.200 7.779 1.00 94.31 175 HIS A O 1
ATOM 1348 N N . LYS A 1 176 ? 10.606 7.652 9.923 1.00 92.19 176 LYS A N 1
ATOM 1349 C CA . LYS A 1 176 ? 11.958 7.324 10.409 1.00 92.19 176 LYS A CA 1
ATOM 1350 C C . LYS A 1 176 ? 12.312 5.855 10.160 1.00 92.19 176 LYS A C 1
ATOM 1352 O O . LYS A 1 176 ? 13.366 5.567 9.608 1.00 92.19 176 LYS A O 1
ATOM 1357 N N . PHE A 1 177 ? 11.408 4.937 10.502 1.00 94.06 177 PHE A N 1
ATOM 1358 C CA . PHE A 1 177 ? 11.597 3.500 10.279 1.00 94.06 177 PHE A CA 1
ATOM 1359 C C . PHE A 1 177 ? 11.684 3.149 8.787 1.00 94.06 177 PHE A C 1
ATOM 1361 O O . PHE A 1 177 ? 12.514 2.340 8.370 1.00 94.06 177 PHE A O 1
ATOM 1368 N N . LEU A 1 178 ? 10.875 3.821 7.968 1.00 94.12 178 LEU A N 1
ATOM 1369 C CA . LEU A 1 178 ? 10.934 3.731 6.519 1.00 94.12 178 LEU A CA 1
ATOM 1370 C C . LEU A 1 178 ? 12.303 4.175 5.999 1.00 94.12 178 LEU A C 1
ATOM 1372 O O . LEU A 1 178 ? 12.883 3.486 5.174 1.00 94.12 178 LEU A O 1
ATOM 1376 N N . LYS A 1 179 ? 12.851 5.280 6.503 1.00 91.06 179 LYS A N 1
ATOM 1377 C CA . LYS A 1 179 ? 14.160 5.791 6.083 1.00 91.06 179 LYS A CA 1
ATOM 1378 C C . LYS A 1 179 ? 15.331 4.923 6.559 1.00 91.06 179 LYS A C 1
ATOM 1380 O O . LYS A 1 179 ? 16.283 4.739 5.809 1.00 91.06 179 LYS A O 1
ATOM 1385 N N . GLU A 1 180 ? 15.280 4.424 7.791 1.00 90.56 180 GLU A N 1
ATOM 1386 C CA . GLU A 1 180 ? 16.419 3.764 8.448 1.00 90.56 180 GLU A CA 1
ATOM 1387 C C . GLU A 1 180 ? 16.470 2.246 8.232 1.00 90.56 180 GLU A C 1
ATOM 1389 O O . GLU A 1 180 ? 17.556 1.671 8.262 1.00 90.56 180 GLU A O 1
ATOM 1394 N N . CYS A 1 181 ? 15.326 1.589 8.011 1.00 92.94 181 CYS A N 1
ATOM 1395 C CA . CYS A 1 181 ? 15.251 0.127 7.924 1.00 92.94 181 CYS A CA 1
ATOM 1396 C C . CYS A 1 181 ? 14.667 -0.355 6.593 1.00 92.94 181 CYS A C 1
ATOM 1398 O O . CYS A 1 181 ? 15.287 -1.157 5.904 1.00 92.94 181 CYS A O 1
ATOM 1400 N N . VAL A 1 182 ? 13.485 0.137 6.211 1.00 95.75 182 VAL A N 1
ATOM 1401 C CA . VAL A 1 182 ? 12.726 -0.405 5.062 1.00 95.75 182 VAL A CA 1
ATOM 1402 C C . VAL A 1 182 ? 13.186 0.180 3.720 1.00 95.75 182 VAL A C 1
ATOM 1404 O O . VAL A 1 182 ? 13.031 -0.444 2.671 1.00 95.75 182 VAL A O 1
ATOM 1407 N N . GLY A 1 183 ? 13.760 1.381 3.729 1.00 96.00 183 GLY A N 1
ATOM 1408 C CA . GLY A 1 183 ? 14.057 2.141 2.521 1.00 96.00 183 GLY A CA 1
ATOM 1409 C C . GLY A 1 183 ? 15.096 1.464 1.634 1.00 96.00 183 GLY A C 1
ATOM 1410 O O . GLY A 1 183 ? 14.908 1.384 0.423 1.00 96.00 183 GLY A O 1
ATOM 1411 N N . GLU A 1 184 ? 16.156 0.916 2.229 1.00 96.19 184 GLU A N 1
ATOM 1412 C CA . GLU A 1 184 ? 17.190 0.175 1.500 1.00 96.19 184 GLU A CA 1
ATOM 1413 C C . GLU A 1 184 ? 16.620 -1.059 0.768 1.00 96.19 184 GLU A C 1
ATOM 1415 O O . GLU A 1 184 ? 16.725 -1.096 -0.462 1.00 96.19 184 GLU A O 1
ATOM 1420 N N . PRO A 1 185 ? 15.966 -2.039 1.432 1.00 97.81 185 PRO A N 1
ATOM 1421 C CA . PRO A 1 185 ? 15.423 -3.205 0.735 1.00 97.81 185 PRO A CA 1
ATOM 1422 C C . PRO A 1 185 ? 14.324 -2.839 -0.274 1.00 97.81 185 PRO A C 1
ATOM 1424 O O . PRO A 1 185 ? 14.270 -3.431 -1.353 1.00 97.81 185 PRO A O 1
ATOM 1427 N N . LEU A 1 186 ? 13.496 -1.821 0.002 1.00 98.44 186 LEU A N 1
ATOM 1428 C CA . LEU A 1 186 ? 12.490 -1.340 -0.952 1.00 98.44 186 LEU A CA 1
ATOM 1429 C C . LEU A 1 186 ? 13.134 -0.760 -2.221 1.00 98.44 186 LEU A C 1
ATOM 1431 O O . LEU A 1 186 ? 12.710 -1.070 -3.338 1.00 98.44 186 LEU A O 1
ATOM 1435 N N . PHE A 1 187 ? 14.166 0.071 -2.063 1.00 98.19 187 PHE A N 1
ATOM 1436 C CA . PHE A 1 187 ? 14.892 0.653 -3.189 1.00 98.19 187 PHE A CA 1
ATOM 1437 C C . PHE A 1 187 ? 15.640 -0.417 -3.990 1.00 98.19 187 PHE A C 1
ATOM 1439 O O . PHE A 1 187 ? 15.627 -0.385 -5.224 1.00 98.19 187 PHE A O 1
ATOM 1446 N N . MET A 1 188 ? 16.236 -1.398 -3.306 1.00 98.38 188 MET A N 1
ATOM 1447 C CA . MET A 1 188 ? 16.909 -2.528 -3.945 1.00 98.38 188 MET A CA 1
ATOM 1448 C C . MET A 1 188 ? 15.934 -3.400 -4.736 1.00 98.38 188 MET A C 1
ATOM 1450 O O . MET A 1 188 ? 16.238 -3.740 -5.879 1.00 98.38 188 MET A O 1
ATOM 1454 N N . LEU A 1 189 ? 14.741 -3.686 -4.203 1.00 98.69 189 LEU A N 1
ATOM 1455 C CA . LEU A 1 189 ? 13.686 -4.381 -4.944 1.00 98.69 189 LEU A CA 1
ATOM 1456 C C . LEU A 1 189 ? 13.267 -3.600 -6.195 1.00 98.69 189 LEU A C 1
ATOM 1458 O O . LEU A 1 189 ? 13.203 -4.172 -7.284 1.00 98.69 189 LEU A O 1
ATOM 1462 N N . TYR A 1 190 ? 13.018 -2.294 -6.065 1.00 98.38 190 TYR A N 1
ATOM 1463 C CA . TYR A 1 190 ? 12.685 -1.438 -7.205 1.00 98.38 190 TYR A CA 1
ATOM 1464 C C . TYR A 1 190 ? 13.781 -1.476 -8.283 1.00 98.38 190 TYR A C 1
ATOM 1466 O O . TYR A 1 190 ? 13.483 -1.678 -9.464 1.00 98.38 190 TYR A O 1
ATOM 1474 N N . CYS A 1 191 ? 15.050 -1.334 -7.888 1.00 97.81 191 CYS A N 1
ATOM 1475 C CA . CYS A 1 191 ? 16.184 -1.381 -8.809 1.00 97.81 191 CYS A CA 1
ATOM 1476 C C . CYS A 1 191 ? 16.324 -2.752 -9.475 1.00 97.81 191 CYS A C 1
ATOM 1478 O O . CYS A 1 191 ? 16.532 -2.815 -10.686 1.00 97.81 191 CYS A O 1
ATOM 1480 N N . ALA A 1 192 ? 16.165 -3.836 -8.713 1.00 98.25 192 ALA A N 1
ATOM 1481 C CA . ALA A 1 192 ? 16.237 -5.199 -9.221 1.00 98.25 192 ALA A CA 1
ATOM 1482 C C . ALA A 1 192 ? 15.130 -5.477 -10.246 1.00 98.25 192 ALA A C 1
ATOM 1484 O O . ALA A 1 192 ? 15.421 -5.988 -11.327 1.00 98.25 192 ALA A O 1
ATOM 1485 N N . ILE A 1 193 ? 13.882 -5.081 -9.954 1.00 98.25 193 ILE A N 1
ATOM 1486 C CA . ILE A 1 193 ? 12.762 -5.181 -10.901 1.00 98.25 193 ILE A CA 1
ATOM 1487 C C . ILE A 1 193 ? 13.099 -4.404 -12.169 1.00 98.25 193 ILE A C 1
ATOM 1489 O O . ILE A 1 193 ? 13.093 -4.981 -13.256 1.00 98.25 193 ILE A O 1
ATOM 1493 N N . LYS A 1 194 ? 13.431 -3.116 -12.035 1.00 95.94 194 LYS A N 1
ATOM 1494 C CA . LYS A 1 194 ? 13.713 -2.246 -13.178 1.00 95.94 194 LYS A CA 1
ATOM 1495 C C . LYS A 1 194 ? 14.826 -2.824 -14.058 1.00 95.94 194 LYS A C 1
ATOM 1497 O O . LYS A 1 194 ? 14.628 -2.997 -15.258 1.00 95.94 194 LYS A O 1
ATOM 1502 N N . GLN A 1 195 ? 15.955 -3.190 -13.455 1.00 95.69 195 GLN A N 1
ATOM 1503 C CA . GLN A 1 195 ? 17.098 -3.753 -14.168 1.00 95.69 195 GLN A CA 1
ATOM 1504 C C . GLN A 1 195 ? 16.750 -5.087 -14.837 1.00 95.69 195 GLN A C 1
ATOM 1506 O O . GLN A 1 195 ? 17.179 -5.343 -15.959 1.00 95.69 195 GLN A O 1
ATOM 1511 N N . GLN A 1 196 ? 15.966 -5.945 -14.178 1.00 97.12 196 GLN A N 1
ATOM 1512 C CA . GLN A 1 196 ? 15.542 -7.217 -14.755 1.00 97.12 196 GLN A CA 1
ATOM 1513 C C . GLN A 1 196 ? 14.626 -7.017 -15.968 1.00 97.12 196 GLN A C 1
ATOM 1515 O O . GLN A 1 196 ? 14.763 -7.757 -16.943 1.00 97.12 196 GLN A O 1
ATOM 1520 N N . MET A 1 197 ? 13.741 -6.013 -15.948 1.00 94.88 197 MET A N 1
ATOM 1521 C CA . MET A 1 197 ? 12.909 -5.685 -17.112 1.00 94.88 197 MET A CA 1
ATOM 1522 C C . MET A 1 197 ? 13.771 -5.176 -18.274 1.00 94.88 197 MET A C 1
ATOM 1524 O O . MET A 1 197 ? 13.595 -5.619 -19.406 1.00 94.88 197 MET A O 1
ATOM 1528 N N . GLU A 1 198 ? 14.734 -4.296 -17.985 1.00 94.31 198 GLU A N 1
ATOM 1529 C CA . GLU A 1 198 ? 15.612 -3.649 -18.975 1.00 94.31 198 GLU A CA 1
ATOM 1530 C C . GLU A 1 198 ? 16.635 -4.607 -19.622 1.00 94.31 198 GLU A C 1
ATOM 1532 O O . GLU A 1 198 ? 17.234 -4.270 -20.641 1.00 94.31 198 GLU A O 1
ATOM 1537 N N . LYS A 1 199 ? 16.805 -5.835 -19.105 1.00 94.94 199 LYS A N 1
ATOM 1538 C CA . LYS A 1 199 ? 17.617 -6.889 -19.755 1.00 94.94 199 LYS A CA 1
ATOM 1539 C C . LYS A 1 199 ? 16.987 -7.464 -21.027 1.00 94.94 199 LYS A C 1
ATOM 1541 O O . LYS A 1 199 ? 17.637 -8.237 -21.736 1.00 94.94 199 LYS A O 1
ATOM 1546 N N . GLY A 1 200 ? 15.713 -7.183 -21.285 1.00 94.75 200 GLY A N 1
ATOM 1547 C CA . GLY A 1 200 ? 14.986 -7.707 -22.436 1.00 94.75 200 GLY A CA 1
ATOM 1548 C C . GLY A 1 200 ? 14.163 -6.638 -23.147 1.00 94.75 200 GLY A C 1
ATOM 1549 O O . GLY A 1 200 ? 14.098 -5.499 -22.692 1.00 94.75 200 GLY A O 1
ATOM 1550 N N . PRO A 1 201 ? 13.516 -7.002 -24.265 1.00 96.19 201 PRO A N 1
ATOM 1551 C CA . PRO A 1 201 ? 12.630 -6.095 -24.979 1.00 96.19 201 PRO A CA 1
ATOM 1552 C C . PRO A 1 201 ? 11.468 -5.615 -24.100 1.00 96.19 201 PRO A C 1
ATOM 1554 O O . PRO A 1 201 ? 10.831 -6.423 -23.414 1.00 96.19 201 PRO A O 1
ATOM 1557 N N . ILE A 1 202 ? 11.192 -4.313 -24.178 1.00 96.38 202 ILE A N 1
ATOM 1558 C CA . ILE A 1 202 ? 10.036 -3.635 -23.587 1.00 96.38 202 ILE A CA 1
ATOM 1559 C C . ILE A 1 202 ? 9.336 -2.879 -24.719 1.00 96.38 202 ILE A C 1
ATOM 1561 O O . ILE A 1 202 ? 9.974 -2.111 -25.441 1.00 96.38 202 ILE A O 1
ATOM 1565 N N . ASP A 1 203 ? 8.042 -3.116 -24.899 1.00 95.06 203 ASP A N 1
ATOM 1566 C CA . ASP A 1 203 ? 7.225 -2.388 -25.863 1.00 95.06 203 ASP A CA 1
ATOM 1567 C C . ASP A 1 203 ? 6.878 -1.000 -25.304 1.00 95.06 203 ASP A C 1
ATOM 1569 O O . ASP A 1 203 ? 6.418 -0.864 -24.169 1.00 95.06 203 ASP A O 1
ATOM 1573 N N . SER A 1 204 ? 7.105 0.043 -26.103 1.00 92.50 204 SER A N 1
ATOM 1574 C CA . SER A 1 204 ? 6.982 1.438 -25.654 1.00 92.50 204 SER A CA 1
ATOM 1575 C C . SER A 1 204 ? 5.540 1.939 -25.697 1.00 92.50 204 SER A C 1
ATOM 1577 O O . SER A 1 204 ? 5.235 2.957 -25.082 1.00 92.50 204 SER A O 1
ATOM 1579 N N . ILE A 1 205 ? 4.663 1.234 -26.416 1.00 91.12 205 ILE A N 1
ATOM 1580 C CA . ILE A 1 205 ? 3.251 1.570 -26.587 1.00 91.12 205 ILE A CA 1
ATOM 1581 C C . ILE A 1 205 ? 2.402 0.761 -25.604 1.00 91.12 205 ILE A C 1
ATOM 1583 O O . ILE A 1 205 ? 1.623 1.334 -24.844 1.00 91.12 205 ILE A O 1
ATOM 1587 N N . THR A 1 206 ? 2.566 -0.566 -25.566 1.00 90.12 206 THR A N 1
ATOM 1588 C CA . THR A 1 206 ? 1.763 -1.443 -24.690 1.00 90.12 206 THR A CA 1
ATOM 1589 C C . THR A 1 206 ? 2.299 -1.499 -23.255 1.00 90.12 206 THR A C 1
ATOM 1591 O O . THR A 1 206 ? 1.560 -1.813 -22.309 1.00 90.12 206 THR A O 1
ATOM 1594 N N . GLY A 1 207 ? 3.585 -1.183 -23.065 1.00 92.00 207 GLY A N 1
ATOM 1595 C CA . GLY A 1 207 ? 4.288 -1.340 -21.792 1.00 92.00 207 GLY A CA 1
ATOM 1596 C C . GLY A 1 207 ? 4.534 -2.802 -21.409 1.00 92.00 207 GLY A C 1
ATOM 1597 O O . GLY A 1 207 ? 4.855 -3.076 -20.253 1.00 92.00 207 GLY A O 1
ATOM 1598 N N . GLU A 1 208 ? 4.340 -3.743 -22.335 1.00 93.88 208 GLU A N 1
ATOM 1599 C CA . GLU A 1 208 ? 4.648 -5.157 -22.126 1.00 93.88 208 GLU A CA 1
ATOM 1600 C C . GLU A 1 208 ? 6.161 -5.388 -22.174 1.00 93.88 208 GLU A C 1
ATOM 1602 O O . GLU A 1 208 ? 6.885 -4.731 -22.920 1.00 93.88 208 GLU A O 1
ATOM 1607 N N . ALA A 1 209 ? 6.656 -6.359 -21.411 1.00 95.75 209 ALA A N 1
ATOM 1608 C CA . ALA A 1 209 ? 8.069 -6.715 -21.396 1.00 95.75 209 ALA A CA 1
ATOM 1609 C C . ALA A 1 209 ? 8.292 -8.222 -21.492 1.00 95.75 209 ALA A C 1
ATOM 1611 O O . ALA A 1 209 ? 7.460 -9.039 -21.090 1.00 95.75 209 ALA A O 1
ATOM 1612 N N . ARG A 1 210 ? 9.470 -8.609 -21.988 1.00 94.31 210 ARG A N 1
ATOM 1613 C CA . ARG A 1 210 ? 9.888 -10.018 -22.050 1.00 94.31 210 ARG A CA 1
ATOM 1614 C C . ARG A 1 210 ? 10.023 -10.658 -20.667 1.00 94.31 210 ARG A C 1
ATOM 1616 O O . ARG A 1 210 ? 9.697 -11.834 -20.519 1.00 94.31 210 ARG A O 1
ATOM 1623 N N . TYR A 1 211 ? 10.540 -9.908 -19.696 1.00 95.38 211 TYR A N 1
ATOM 1624 C CA . TYR A 1 211 ? 10.883 -10.402 -18.360 1.00 95.38 211 TYR A CA 1
ATOM 1625 C C . TYR A 1 211 ? 9.902 -9.940 -17.280 1.00 95.38 211 TYR A C 1
ATOM 1627 O O . TYR A 1 211 ? 10.328 -9.715 -16.164 1.00 95.38 211 TYR A O 1
ATOM 1635 N N . SER A 1 212 ? 8.605 -9.818 -17.566 1.00 94.75 212 SER A N 1
ATOM 1636 C CA . SER A 1 212 ? 7.595 -9.375 -16.587 1.00 94.75 212 SER A CA 1
ATOM 1637 C C . SER A 1 212 ? 7.406 -10.344 -15.399 1.00 94.75 212 SER A C 1
ATOM 1639 O O . SER A 1 212 ? 7.668 -11.538 -15.527 1.00 94.75 212 SER A O 1
ATOM 1641 N N . LEU A 1 213 ? 6.915 -9.838 -14.257 1.00 94.69 213 LEU A N 1
ATOM 1642 C CA . LEU A 1 213 ? 6.272 -10.633 -13.189 1.00 94.69 213 LEU A CA 1
ATOM 1643 C C . LEU A 1 213 ? 4.744 -10.707 -13.346 1.00 94.69 213 LEU A C 1
ATOM 1645 O O . LEU A 1 213 ? 4.100 -11.572 -12.758 1.00 94.69 213 LEU A O 1
ATOM 1649 N N . SER A 1 214 ? 4.159 -9.784 -14.107 1.00 92.38 214 SER A N 1
ATOM 1650 C CA . SER A 1 214 ? 2.731 -9.734 -14.415 1.00 92.38 214 SER A CA 1
ATOM 1651 C C . SER A 1 214 ? 2.467 -10.444 -15.739 1.00 92.38 214 SER A C 1
ATOM 1653 O O . SER A 1 214 ? 3.081 -10.105 -16.755 1.00 92.38 214 SER A O 1
ATOM 1655 N N . GLU A 1 215 ? 1.543 -11.405 -15.735 1.00 89.94 215 GLU A N 1
ATOM 1656 C CA . GLU A 1 215 ? 1.119 -12.089 -16.958 1.00 89.94 215 GLU A CA 1
ATOM 1657 C C . GLU A 1 215 ? 0.512 -11.111 -17.979 1.00 89.94 215 GLU A C 1
ATOM 1659 O O . GLU A 1 215 ? 0.809 -11.210 -19.170 1.00 89.94 215 GLU A O 1
ATOM 1664 N N . ASP A 1 216 ? -0.272 -10.136 -17.515 1.00 88.44 216 ASP A N 1
ATOM 1665 C CA . ASP A 1 216 ? -0.945 -9.143 -18.366 1.00 88.44 216 ASP A CA 1
ATOM 1666 C C . ASP A 1 216 ? 0.032 -8.217 -19.097 1.00 88.44 216 ASP A C 1
ATOM 1668 O O . ASP A 1 216 ? -0.314 -7.603 -20.103 1.00 88.44 216 ASP A O 1
ATOM 1672 N N . LYS A 1 217 ? 1.260 -8.094 -18.584 1.00 91.00 217 LYS A N 1
ATOM 1673 C CA . LYS A 1 217 ? 2.329 -7.278 -19.171 1.00 91.00 217 LYS A CA 1
ATOM 1674 C C . LYS A 1 217 ? 3.454 -8.112 -19.776 1.00 91.00 217 LYS A C 1
ATOM 1676 O O . LYS A 1 217 ? 4.561 -7.608 -19.965 1.00 91.00 217 LYS A O 1
ATOM 1681 N N . LEU A 1 218 ? 3.208 -9.386 -20.073 1.00 91.62 218 LEU A N 1
ATOM 1682 C CA . LEU A 1 218 ? 4.205 -10.265 -20.671 1.00 91.62 218 LEU A CA 1
ATOM 1683 C C . LEU A 1 218 ? 4.115 -10.253 -22.204 1.00 91.62 218 LEU A C 1
ATOM 1685 O O . LEU A 1 218 ? 3.074 -10.572 -22.769 1.00 91.62 218 LEU A O 1
ATOM 1689 N N . ILE A 1 219 ? 5.231 -9.986 -22.892 1.00 90.75 219 ILE A N 1
ATOM 1690 C CA . ILE A 1 219 ? 5.279 -10.080 -24.362 1.00 9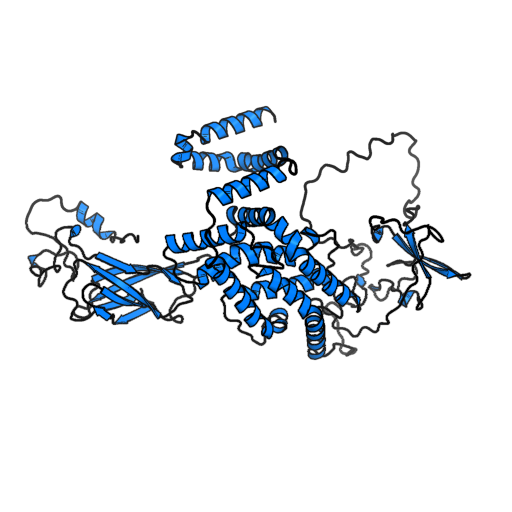0.75 219 ILE A CA 1
ATOM 1691 C C . ILE A 1 219 ? 5.070 -11.534 -24.803 1.00 90.75 219 ILE A C 1
ATOM 1693 O O . ILE A 1 219 ? 5.880 -12.424 -24.506 1.00 90.75 219 ILE A O 1
ATOM 1697 N N . ARG A 1 220 ? 4.007 -11.753 -25.584 1.00 87.19 220 ARG A N 1
ATOM 1698 C CA . ARG A 1 220 ? 3.612 -13.077 -26.086 1.00 87.19 220 ARG A CA 1
ATOM 1699 C C . ARG A 1 220 ? 4.190 -13.435 -27.459 1.00 87.19 220 ARG A C 1
ATOM 1701 O O . ARG A 1 220 ? 4.124 -14.596 -27.858 1.00 87.19 220 ARG A O 1
ATOM 1708 N N . GLN A 1 221 ? 4.807 -12.483 -28.149 1.00 85.31 221 GLN A N 1
ATOM 1709 C CA . GLN A 1 221 ? 5.402 -12.683 -29.472 1.00 85.31 221 GLN A CA 1
ATOM 1710 C C . GLN A 1 221 ? 6.897 -13.031 -29.375 1.00 85.31 221 GLN A C 1
ATOM 1712 O O . GLN A 1 221 ? 7.570 -12.718 -28.384 1.00 85.31 221 GLN A O 1
ATOM 1717 N N . GLN A 1 222 ? 7.432 -13.711 -30.391 1.00 86.50 222 GLN A N 1
ATOM 1718 C CA . GLN A 1 222 ? 8.878 -13.878 -30.530 1.00 86.50 222 GLN A CA 1
ATOM 1719 C C . GLN A 1 222 ? 9.492 -12.571 -31.034 1.00 86.50 222 GLN A C 1
ATOM 1721 O O . GLN A 1 222 ? 9.143 -12.095 -32.107 1.00 86.50 222 GLN A O 1
ATOM 1726 N N . ILE A 1 223 ? 10.411 -12.011 -30.248 1.00 91.00 223 ILE A N 1
ATOM 1727 C CA . ILE A 1 223 ? 11.143 -10.791 -30.581 1.00 91.00 223 ILE A CA 1
ATOM 1728 C C . ILE A 1 223 ? 12.626 -11.133 -30.600 1.00 91.00 223 ILE A C 1
ATOM 1730 O O . ILE A 1 223 ? 13.187 -11.487 -29.558 1.00 91.00 223 ILE A O 1
ATOM 1734 N N . ASP A 1 224 ? 13.244 -11.021 -31.771 1.00 92.81 224 ASP A N 1
ATOM 1735 C CA . ASP A 1 224 ? 14.687 -11.160 -31.925 1.00 92.81 224 ASP A CA 1
ATOM 1736 C C . ASP A 1 224 ? 15.366 -9.845 -31.532 1.00 92.81 224 ASP A C 1
ATOM 1738 O O . ASP A 1 224 ? 14.978 -8.760 -31.970 1.00 92.81 224 ASP A O 1
ATOM 1742 N N . TYR A 1 225 ? 16.375 -9.933 -30.670 1.00 94.75 225 TYR A N 1
ATOM 1743 C CA . TYR A 1 225 ? 17.102 -8.771 -30.172 1.00 94.75 225 TYR A CA 1
ATOM 1744 C C . TYR A 1 225 ? 18.560 -9.124 -29.879 1.00 94.75 225 TYR A C 1
ATOM 1746 O O . TYR A 1 225 ? 18.909 -10.288 -29.678 1.00 94.75 225 TYR A O 1
ATOM 1754 N N . LYS A 1 226 ? 19.414 -8.099 -29.836 1.00 94.81 226 LYS A N 1
ATOM 1755 C CA . LYS A 1 226 ? 20.826 -8.205 -29.461 1.00 94.81 226 LYS A CA 1
ATOM 1756 C C . LYS A 1 226 ? 21.162 -7.100 -28.464 1.00 94.81 226 LYS A C 1
ATOM 1758 O O . LYS A 1 226 ? 20.747 -5.960 -28.654 1.00 94.81 226 LYS A O 1
ATOM 1763 N N . THR A 1 227 ? 21.925 -7.433 -27.428 1.00 94.88 227 THR A N 1
ATOM 1764 C CA . THR A 1 227 ? 22.484 -6.439 -26.504 1.00 94.88 227 THR A CA 1
ATOM 1765 C C . THR A 1 227 ? 23.568 -5.629 -27.211 1.00 94.88 227 THR A C 1
ATOM 1767 O O . THR A 1 227 ? 24.463 -6.213 -27.822 1.00 94.88 227 THR A O 1
ATOM 1770 N N . LEU A 1 228 ? 23.479 -4.301 -27.125 1.00 94.25 228 LEU A N 1
ATOM 1771 C CA . LEU A 1 228 ? 24.480 -3.365 -27.639 1.00 94.25 228 LEU A CA 1
ATOM 1772 C C . LEU A 1 228 ? 25.097 -2.590 -26.472 1.00 94.25 228 LEU A C 1
ATOM 1774 O O . LEU A 1 228 ? 24.389 -2.180 -25.552 1.00 94.25 228 LEU A O 1
ATOM 1778 N N . THR A 1 229 ? 26.402 -2.362 -26.537 1.00 94.38 229 THR A N 1
ATOM 1779 C CA . THR A 1 229 ? 27.145 -1.465 -25.652 1.00 94.38 229 THR A CA 1
ATOM 1780 C C . THR A 1 229 ? 27.404 -0.169 -26.408 1.00 94.38 229 THR A C 1
ATOM 1782 O O . THR A 1 229 ? 27.995 -0.201 -27.478 1.00 94.38 229 THR A O 1
ATOM 1785 N N . LEU A 1 230 ? 26.971 0.979 -25.886 1.00 92.50 230 LEU A N 1
ATOM 1786 C CA . LEU A 1 230 ? 27.187 2.284 -26.528 1.00 92.50 230 LEU A CA 1
ATOM 1787 C C . LEU A 1 230 ? 28.202 3.102 -25.726 1.00 92.50 230 LEU A C 1
ATOM 1789 O O . LEU A 1 230 ? 28.148 3.123 -24.496 1.00 92.50 230 LEU A O 1
ATOM 1793 N N . SER A 1 231 ? 29.106 3.802 -26.412 1.00 91.31 231 SER A N 1
ATOM 1794 C CA . SER A 1 231 ? 30.048 4.732 -25.784 1.00 91.31 231 SER A CA 1
ATOM 1795 C C . SER A 1 231 ? 29.434 6.131 -25.766 1.00 91.31 231 SER A C 1
ATOM 1797 O O . SER A 1 231 ? 29.408 6.820 -26.785 1.00 91.31 231 SER A O 1
ATOM 1799 N N . CYS A 1 232 ? 28.869 6.534 -24.625 1.00 88.88 232 CYS A N 1
ATOM 1800 C CA . CYS A 1 232 ? 28.253 7.852 -24.484 1.00 88.88 232 CYS A CA 1
ATOM 1801 C C . CYS A 1 232 ? 29.305 8.900 -24.100 1.00 88.88 232 CYS A C 1
ATOM 1803 O O . CYS A 1 232 ? 29.905 8.803 -23.032 1.00 88.88 232 CYS A O 1
ATOM 1805 N N . VAL A 1 233 ? 29.497 9.918 -24.939 1.00 87.31 233 VAL A N 1
ATOM 1806 C CA . VAL A 1 233 ? 30.407 11.041 -24.676 1.00 87.31 233 VAL A CA 1
ATOM 1807 C C . VAL A 1 233 ? 29.636 12.259 -24.174 1.00 87.31 233 VAL A C 1
ATOM 1809 O O . VAL A 1 233 ? 28.540 12.556 -24.655 1.00 87.31 233 VAL A O 1
ATOM 1812 N N . ASN A 1 234 ? 30.209 12.974 -23.204 1.00 75.19 234 ASN A N 1
ATOM 1813 C CA . ASN A 1 234 ? 29.670 14.253 -22.760 1.00 75.19 234 ASN A CA 1
ATOM 1814 C C . ASN A 1 234 ? 30.075 15.338 -23.776 1.00 75.19 234 ASN A C 1
ATOM 1816 O O . ASN A 1 234 ? 31.274 15.545 -23.970 1.00 75.19 234 ASN A O 1
ATOM 1820 N N . PRO A 1 235 ? 29.124 16.024 -24.438 1.00 65.88 235 PRO A N 1
ATOM 1821 C CA . PRO A 1 235 ? 29.454 17.062 -25.412 1.00 65.88 235 PRO A CA 1
ATOM 1822 C C . PRO A 1 235 ? 30.248 18.237 -24.816 1.00 65.88 235 PRO A C 1
ATOM 1824 O O . PRO A 1 235 ? 30.997 18.861 -25.562 1.00 65.88 235 PRO A O 1
ATOM 1827 N N . ASP A 1 236 ? 30.135 18.490 -23.507 1.00 64.06 236 ASP A N 1
ATOM 1828 C CA . ASP A 1 236 ? 30.771 19.630 -22.831 1.00 64.06 236 ASP A CA 1
ATOM 1829 C C . ASP A 1 236 ? 32.108 19.283 -22.140 1.00 64.06 236 ASP A C 1
ATOM 1831 O O . ASP A 1 236 ? 32.784 20.176 -21.636 1.00 64.06 236 ASP A O 1
ATOM 1835 N N . ASN A 1 237 ? 32.522 18.007 -22.122 1.00 55.66 237 ASN A N 1
ATOM 1836 C CA . ASN A 1 237 ? 33.710 17.544 -21.396 1.00 55.66 237 ASN A CA 1
ATOM 1837 C C . ASN A 1 237 ? 34.474 16.447 -22.146 1.00 55.66 237 ASN A C 1
ATOM 1839 O O . ASN A 1 237 ? 34.202 15.264 -21.955 1.00 55.66 237 ASN A O 1
ATOM 1843 N N . GLU A 1 238 ? 35.517 16.821 -22.890 1.00 52.50 238 GLU A N 1
ATOM 1844 C CA . GLU A 1 238 ? 36.624 15.886 -23.152 1.00 52.50 238 GLU A CA 1
ATOM 1845 C C . GLU A 1 238 ? 37.630 15.836 -21.980 1.00 52.50 238 GLU A C 1
ATOM 1847 O O . GLU A 1 238 ? 38.405 14.893 -21.919 1.00 52.50 238 GLU A O 1
ATOM 1852 N N . ASN A 1 239 ? 37.617 16.792 -21.026 1.00 49.62 239 ASN A N 1
ATOM 1853 C CA . ASN A 1 239 ? 38.676 16.922 -20.002 1.00 49.62 239 ASN A CA 1
ATOM 1854 C C . ASN A 1 239 ? 38.279 17.551 -18.640 1.00 49.62 239 ASN A C 1
ATOM 1856 O O . ASN A 1 239 ? 39.151 18.095 -17.964 1.00 49.62 239 ASN A O 1
ATOM 1860 N N . SER A 1 240 ? 37.019 17.515 -18.183 1.00 47.28 240 SER A N 1
ATOM 1861 C CA . SER A 1 240 ? 36.697 18.054 -16.841 1.00 47.28 240 SER A CA 1
ATOM 1862 C C . SER A 1 240 ? 36.004 17.056 -15.903 1.00 47.28 240 SER A C 1
ATOM 1864 O O . SER A 1 240 ? 35.319 16.143 -16.377 1.00 47.28 240 SER A O 1
ATOM 1866 N N . PRO A 1 241 ? 36.256 17.162 -14.581 1.00 47.19 241 PRO A N 1
ATOM 1867 C CA . PRO A 1 241 ? 35.835 16.165 -13.607 1.00 47.19 241 PRO A CA 1
ATOM 1868 C C . PRO A 1 241 ? 34.314 16.161 -13.441 1.00 47.19 241 PRO A C 1
ATOM 1870 O O . PRO A 1 241 ? 33.652 17.192 -13.553 1.00 47.19 241 PRO A O 1
ATOM 1873 N N . GLU A 1 242 ? 33.775 14.971 -13.188 1.00 47.78 242 GLU A N 1
ATOM 1874 C CA . GLU A 1 242 ? 32.348 14.685 -13.048 1.00 47.78 242 GLU A CA 1
ATOM 1875 C C . GLU A 1 242 ? 31.658 15.643 -12.060 1.00 47.78 242 GLU A C 1
ATOM 1877 O O . GLU A 1 242 ? 31.918 15.623 -10.857 1.00 47.78 242 GLU A O 1
ATOM 1882 N N . ILE A 1 243 ? 30.747 16.480 -12.566 1.00 52.03 243 ILE A N 1
ATOM 1883 C CA . ILE A 1 243 ? 29.855 17.301 -11.740 1.00 52.03 243 ILE A CA 1
ATOM 1884 C C . ILE A 1 243 ? 28.564 16.498 -11.510 1.00 52.03 243 ILE A C 1
ATOM 1886 O O . ILE A 1 243 ? 27.974 16.014 -12.481 1.00 52.03 243 ILE A O 1
ATOM 1890 N N . PRO A 1 244 ? 28.066 16.371 -10.267 1.00 46.97 244 PRO A N 1
ATOM 1891 C CA . PRO A 1 244 ? 26.790 15.721 -9.996 1.00 46.97 244 PRO A CA 1
ATOM 1892 C C . PRO A 1 244 ? 25.646 16.640 -10.448 1.00 46.97 244 PRO A C 1
ATOM 1894 O O . PRO A 1 244 ? 25.175 17.496 -9.702 1.00 46.97 244 PRO A O 1
ATOM 1897 N N . VAL A 1 245 ? 25.209 16.496 -11.700 1.00 54.81 245 VAL A N 1
ATOM 1898 C CA . VAL A 1 245 ? 24.104 17.284 -12.263 1.00 54.81 245 VAL A CA 1
ATOM 1899 C C . VAL A 1 245 ? 22.791 16.516 -12.117 1.00 54.81 245 VAL A C 1
ATOM 1901 O O . VAL A 1 245 ? 22.673 15.351 -12.502 1.00 54.81 245 VAL A O 1
ATOM 1904 N N . LYS A 1 246 ? 21.776 17.201 -11.579 1.00 60.28 246 LYS A N 1
ATOM 1905 C CA . LYS A 1 246 ? 20.361 16.814 -11.641 1.00 60.28 246 LYS A CA 1
ATOM 1906 C C . LYS A 1 246 ? 20.035 16.338 -13.064 1.00 60.28 246 LYS A C 1
ATOM 1908 O O . LYS A 1 246 ? 20.128 17.126 -14.001 1.00 60.28 246 LYS A O 1
ATOM 1913 N N . ARG A 1 247 ? 19.705 15.050 -13.233 1.00 70.38 247 ARG A N 1
ATOM 1914 C CA . ARG A 1 247 ? 19.579 14.425 -14.563 1.00 70.38 247 ARG A CA 1
ATOM 1915 C C . ARG A 1 247 ? 18.610 15.224 -15.451 1.00 70.38 247 ARG A C 1
ATOM 1917 O O . ARG A 1 247 ? 17.474 15.454 -15.024 1.00 70.38 247 ARG A O 1
ATOM 1924 N N . PRO A 1 248 ? 19.009 15.631 -16.670 1.00 75.06 248 PRO A N 1
ATOM 1925 C CA . PRO A 1 248 ? 18.081 16.254 -17.603 1.00 75.06 248 PRO A CA 1
ATOM 1926 C C . PRO A 1 248 ? 16.960 15.269 -17.957 1.00 75.06 248 PRO A C 1
ATOM 1928 O O . PRO A 1 248 ? 17.166 14.054 -18.014 1.00 75.06 248 PRO A O 1
ATOM 1931 N N . ARG A 1 249 ? 15.745 15.783 -18.181 1.00 73.81 249 ARG A N 1
ATOM 1932 C CA . ARG A 1 249 ? 14.625 14.946 -18.632 1.00 73.81 249 ARG A CA 1
ATOM 1933 C C . ARG A 1 249 ? 14.927 14.436 -20.038 1.00 73.81 249 ARG A C 1
ATOM 1935 O O . ARG A 1 249 ? 15.264 15.239 -20.901 1.00 73.81 249 ARG A O 1
ATOM 1942 N N . ALA A 1 250 ? 14.720 13.141 -20.280 1.00 75.56 250 ALA A N 1
ATOM 1943 C CA . ALA A 1 250 ? 14.961 12.520 -21.585 1.00 75.56 250 ALA A CA 1
ATOM 1944 C C . ALA A 1 250 ? 14.251 13.257 -22.736 1.00 75.56 250 ALA A C 1
ATOM 1946 O O . ALA A 1 250 ? 14.844 13.469 -23.780 1.00 75.56 250 ALA A O 1
ATOM 1947 N N . VAL A 1 251 ? 13.025 13.749 -22.515 1.00 77.56 251 VAL A N 1
ATOM 1948 C CA . VAL A 1 251 ? 12.259 14.510 -23.522 1.00 77.56 251 VAL A CA 1
ATOM 1949 C C . VAL A 1 251 ? 12.947 15.796 -23.994 1.00 77.56 251 VAL A C 1
ATOM 1951 O O . VAL A 1 251 ? 12.663 16.244 -25.101 1.00 77.56 251 VAL A O 1
ATOM 1954 N N . ASN A 1 252 ? 13.853 16.364 -23.193 1.00 83.19 252 ASN A N 1
ATOM 1955 C CA . ASN A 1 252 ? 14.597 17.586 -23.507 1.00 83.19 252 ASN A CA 1
ATOM 1956 C C . ASN A 1 252 ? 15.952 17.303 -24.175 1.00 83.19 252 ASN A C 1
ATOM 1958 O O . ASN A 1 252 ? 16.683 18.244 -24.478 1.00 83.19 252 ASN A O 1
ATOM 1962 N N . MET A 1 253 ? 16.303 16.032 -24.359 1.00 85.50 253 MET A N 1
ATOM 1963 C CA . MET A 1 253 ? 17.568 15.603 -24.939 1.00 85.50 253 MET A CA 1
ATOM 1964 C C . MET A 1 253 ? 17.301 14.851 -26.242 1.00 85.50 253 MET A C 1
ATOM 1966 O O . MET A 1 253 ? 16.311 14.131 -26.362 1.00 85.50 253 MET A O 1
ATOM 1970 N N . ASP A 1 254 ? 18.202 15.014 -27.195 1.00 87.50 254 ASP A N 1
ATOM 1971 C CA . ASP A 1 254 ? 18.297 14.227 -28.415 1.00 87.50 254 ASP A CA 1
ATOM 1972 C C . ASP A 1 254 ? 19.483 13.265 -28.301 1.00 87.50 254 ASP A C 1
ATOM 1974 O O . ASP A 1 254 ? 20.530 13.602 -27.734 1.00 87.50 254 ASP A O 1
ATOM 1978 N N . LEU A 1 255 ? 19.321 12.057 -28.843 1.00 91.00 255 LEU A N 1
ATOM 1979 C CA . LEU A 1 255 ? 20.401 11.082 -28.942 1.00 91.00 255 LEU A CA 1
ATOM 1980 C C . LEU A 1 255 ? 21.129 11.281 -30.275 1.00 91.00 255 LEU A C 1
ATOM 1982 O O . LEU A 1 255 ? 20.609 10.939 -31.333 1.00 91.00 255 LEU A O 1
ATOM 1986 N N . GLU A 1 256 ? 22.340 11.825 -30.233 1.00 91.38 256 GLU A N 1
ATOM 1987 C CA . GLU A 1 256 ? 23.187 12.031 -31.407 1.00 91.38 256 GLU A CA 1
ATOM 1988 C C . GLU A 1 256 ? 24.129 10.836 -31.591 1.00 91.38 256 GLU A C 1
ATOM 1990 O O . GLU A 1 256 ? 24.996 10.576 -30.759 1.00 91.38 256 GLU A O 1
ATOM 1995 N N . TRP A 1 257 ? 24.007 10.125 -32.706 1.00 91.69 257 TRP A N 1
ATOM 1996 C CA . TRP A 1 257 ? 24.962 9.112 -33.135 1.00 91.69 257 TRP A CA 1
ATOM 1997 C C . TRP A 1 257 ? 26.109 9.752 -33.928 1.00 91.69 257 TRP A C 1
ATOM 1999 O O . TRP A 1 257 ? 25.890 10.429 -34.937 1.00 91.69 257 TRP A O 1
ATOM 2009 N N . ARG A 1 258 ? 27.352 9.532 -33.480 1.00 89.88 258 ARG A N 1
ATOM 2010 C CA . ARG A 1 258 ? 28.572 10.094 -34.078 1.00 89.88 258 ARG A CA 1
ATOM 2011 C C . ARG A 1 258 ? 29.322 9.018 -34.858 1.00 89.88 258 ARG A C 1
ATOM 2013 O O . ARG A 1 258 ? 29.944 8.136 -34.272 1.00 89.88 258 ARG A O 1
ATOM 2020 N N . GLN A 1 259 ? 29.322 9.121 -36.185 1.00 83.62 259 GLN A N 1
ATOM 2021 C CA . GLN A 1 259 ? 29.974 8.157 -37.085 1.00 83.62 259 GLN A CA 1
ATOM 2022 C C . GLN A 1 259 ? 31.407 8.583 -37.475 1.00 83.62 259 GLN A C 1
ATOM 2024 O O . GLN A 1 259 ? 31.900 8.267 -38.558 1.00 83.62 259 GLN A O 1
ATOM 2029 N N . GLY A 1 260 ? 32.095 9.340 -36.614 1.00 74.88 260 GLY A N 1
ATOM 2030 C CA . GLY A 1 260 ? 33.421 9.889 -36.915 1.00 74.88 260 GLY A CA 1
ATOM 2031 C C . GLY A 1 260 ? 33.386 10.874 -38.091 1.00 74.88 260 GLY A C 1
ATOM 2032 O O . GLY A 1 260 ? 32.620 11.836 -38.070 1.00 74.88 260 GLY A O 1
ATOM 2033 N N . GLN A 1 261 ? 34.203 10.636 -39.125 1.00 70.69 261 GLN A N 1
ATOM 2034 C CA . GLN A 1 261 ? 34.268 11.486 -40.328 1.00 70.69 261 GLN A CA 1
ATOM 2035 C C . GLN A 1 261 ? 32.999 11.426 -41.199 1.00 70.69 261 GLN A C 1
ATOM 2037 O O . GLN A 1 261 ? 32.801 12.296 -42.040 1.00 70.69 261 GLN A O 1
ATOM 2042 N N . LEU A 1 262 ? 32.136 10.423 -40.993 1.00 71.31 262 LEU A N 1
ATOM 2043 C CA . LEU A 1 262 ? 30.913 10.201 -41.777 1.00 71.31 262 LEU A CA 1
ATOM 2044 C C . LEU A 1 262 ? 29.742 11.113 -41.363 1.00 71.31 262 LEU A C 1
ATOM 2046 O O . LEU A 1 262 ? 28.710 11.118 -42.027 1.00 71.31 262 LEU A O 1
ATOM 2050 N N . GLY A 1 263 ? 29.898 11.900 -40.294 1.00 81.94 263 GLY A N 1
ATOM 2051 C CA . GLY A 1 263 ? 28.905 12.874 -39.841 1.00 81.94 263 GLY A CA 1
ATOM 2052 C C . GLY A 1 263 ? 28.210 12.501 -38.531 1.00 81.94 263 GLY A C 1
ATOM 2053 O O . GLY A 1 263 ? 28.588 11.559 -37.826 1.00 81.94 263 GLY A O 1
ATOM 2054 N N . ARG A 1 264 ? 27.205 13.307 -38.181 1.00 88.12 264 ARG A N 1
ATOM 2055 C CA . ARG A 1 264 ? 26.408 13.190 -36.954 1.00 88.12 264 ARG A CA 1
ATOM 2056 C C . ARG A 1 264 ? 24.943 13.038 -37.334 1.00 88.12 264 ARG A C 1
ATOM 2058 O O . ARG A 1 264 ? 24.472 13.755 -38.214 1.00 88.12 264 ARG A O 1
ATOM 2065 N N . VAL A 1 265 ? 24.241 12.116 -36.686 1.00 89.38 265 VAL A N 1
ATOM 2066 C CA . VAL A 1 265 ? 22.823 11.842 -36.949 1.00 89.38 265 VAL A CA 1
ATOM 2067 C C . VAL A 1 265 ? 22.067 11.868 -35.633 1.00 89.38 265 VAL A C 1
ATOM 2069 O O . VAL A 1 265 ? 22.401 11.121 -34.719 1.00 89.38 265 VAL A O 1
ATOM 2072 N N . VAL A 1 266 ? 21.047 12.714 -35.535 1.00 90.75 266 VAL A N 1
ATOM 2073 C CA . VAL A 1 266 ? 20.128 12.708 -34.394 1.00 90.75 266 VAL A CA 1
ATOM 2074 C C . VAL A 1 266 ? 19.102 11.598 -34.600 1.00 90.75 266 VAL A C 1
ATOM 2076 O O . VAL A 1 266 ? 18.445 11.548 -35.636 1.00 90.75 266 VAL A O 1
ATOM 2079 N N . LEU A 1 267 ? 18.997 10.698 -33.627 1.00 92.19 267 LEU A N 1
ATOM 2080 C CA . LEU A 1 267 ? 18.042 9.596 -33.619 1.00 92.19 267 LEU A CA 1
ATOM 2081 C C . LEU A 1 267 ? 16.772 10.050 -32.900 1.00 92.19 267 LEU A C 1
ATOM 2083 O O . LEU A 1 267 ? 16.845 10.583 -31.790 1.00 92.19 267 LEU A O 1
ATOM 2087 N N . GLN A 1 268 ? 15.620 9.825 -33.523 1.00 89.94 268 GLN A N 1
ATOM 2088 C CA . GLN A 1 268 ? 14.318 10.230 -32.996 1.00 89.94 268 GLN A CA 1
ATOM 2089 C C . GLN A 1 268 ? 13.348 9.053 -33.040 1.00 89.94 268 GLN A C 1
ATOM 2091 O O . GLN A 1 268 ? 13.478 8.173 -33.890 1.00 89.94 268 GLN A O 1
ATOM 2096 N N . ASP A 1 269 ? 12.364 9.049 -32.138 1.00 90.69 269 ASP A N 1
ATOM 2097 C CA . ASP A 1 269 ? 11.312 8.024 -32.118 1.00 90.69 269 ASP A CA 1
ATOM 2098 C C . ASP A 1 269 ? 10.517 8.007 -33.439 1.00 90.69 269 ASP A C 1
ATOM 2100 O O . ASP A 1 269 ? 10.111 6.941 -33.907 1.00 90.69 269 ASP A O 1
ATOM 2104 N N . GLU A 1 270 ? 10.355 9.180 -34.064 1.00 91.00 270 GLU A N 1
ATOM 2105 C CA . GLU A 1 270 ? 9.752 9.373 -35.383 1.00 91.00 270 GLU A CA 1
ATOM 2106 C C . GLU A 1 270 ? 10.548 10.407 -36.193 1.00 91.00 270 GLU A C 1
ATOM 2108 O O . GLU A 1 270 ? 10.913 11.458 -35.669 1.00 91.00 270 GLU A O 1
ATOM 2113 N N . ASP A 1 271 ? 10.799 10.125 -37.471 1.00 89.88 271 ASP A N 1
ATOM 2114 C CA . ASP A 1 271 ? 11.428 11.036 -38.431 1.00 89.88 271 ASP A CA 1
ATOM 2115 C C . ASP A 1 271 ? 10.983 10.719 -39.876 1.00 89.88 271 ASP A C 1
ATOM 2117 O O . ASP A 1 271 ? 10.131 9.864 -40.123 1.00 89.88 271 ASP A O 1
ATOM 2121 N N . ILE A 1 272 ? 11.576 11.392 -40.867 1.00 91.12 272 ILE A N 1
ATOM 2122 C CA . ILE A 1 272 ? 11.272 11.171 -42.294 1.00 91.12 272 ILE A CA 1
ATOM 2123 C C . ILE A 1 272 ? 11.581 9.747 -42.788 1.00 91.12 272 ILE A C 1
ATOM 2125 O O . ILE A 1 272 ? 11.164 9.371 -43.882 1.00 91.12 272 ILE A O 1
ATOM 2129 N N . THR A 1 273 ? 12.343 8.964 -42.022 1.00 92.56 273 THR A N 1
ATOM 2130 C CA . THR A 1 273 ? 12.712 7.585 -42.359 1.00 92.56 273 THR A CA 1
ATOM 2131 C C . THR A 1 273 ? 11.781 6.560 -41.715 1.00 92.56 273 THR A C 1
ATOM 2133 O O . THR A 1 273 ? 11.902 5.367 -42.004 1.00 92.56 273 THR A O 1
ATOM 2136 N N . THR A 1 274 ? 10.854 6.999 -40.858 1.00 93.56 274 THR A N 1
ATOM 2137 C CA . THR A 1 274 ? 9.920 6.132 -40.143 1.00 93.56 274 THR A CA 1
ATOM 2138 C C . THR A 1 274 ? 9.079 5.295 -41.099 1.00 93.56 274 THR A C 1
ATOM 2140 O O . THR A 1 274 ? 8.479 5.786 -42.054 1.00 93.56 274 THR A O 1
ATOM 2143 N N . LYS A 1 275 ? 9.023 3.987 -40.824 1.00 92.31 275 LYS A N 1
ATOM 2144 C CA . LYS A 1 275 ? 8.276 3.036 -41.651 1.00 92.31 275 LYS A CA 1
ATOM 2145 C C . LYS A 1 275 ? 6.782 3.127 -41.354 1.00 92.31 275 LYS A C 1
ATOM 2147 O O . LYS A 1 275 ? 6.362 2.926 -40.212 1.00 92.31 275 LYS A O 1
ATOM 2152 N N . ILE A 1 276 ? 6.002 3.355 -42.408 1.00 90.69 276 ILE A N 1
ATOM 2153 C CA . ILE A 1 276 ? 4.539 3.352 -42.391 1.00 90.69 276 ILE A CA 1
ATOM 2154 C C . ILE A 1 276 ? 4.059 2.238 -43.325 1.00 90.69 276 ILE A C 1
ATOM 2156 O O . ILE A 1 276 ? 4.496 2.156 -44.471 1.00 90.69 276 ILE A O 1
ATOM 2160 N N . ASP A 1 277 ? 3.197 1.362 -42.820 1.00 85.69 277 ASP A N 1
ATOM 2161 C CA . ASP A 1 277 ? 2.661 0.196 -43.529 1.00 85.69 277 ASP A CA 1
ATOM 2162 C C . ASP A 1 277 ? 1.182 0.012 -43.168 1.00 85.69 277 ASP A C 1
ATOM 2164 O O . ASP A 1 277 ? 0.877 -0.204 -41.997 1.00 85.69 277 ASP A O 1
ATOM 2168 N N . ASN A 1 278 ? 0.280 0.091 -44.156 1.00 81.56 278 ASN A N 1
ATOM 2169 C CA . ASN A 1 278 ? -1.171 -0.118 -44.002 1.00 81.56 278 ASN A CA 1
ATOM 2170 C C . ASN A 1 278 ? -1.765 0.598 -42.768 1.00 81.56 278 ASN A C 1
ATOM 2172 O O . ASN A 1 278 ? -2.300 -0.046 -41.866 1.00 81.56 278 ASN A O 1
ATOM 2176 N N . ASP A 1 279 ? -1.597 1.922 -42.700 1.00 85.50 279 ASP A N 1
ATOM 2177 C CA . ASP A 1 279 ? -2.034 2.785 -41.588 1.00 85.50 279 ASP A CA 1
ATOM 2178 C C . ASP A 1 279 ? -1.378 2.486 -40.231 1.00 85.50 279 ASP A C 1
ATOM 2180 O O . ASP A 1 279 ? -1.851 2.941 -39.190 1.00 85.50 279 ASP A O 1
ATOM 2184 N N . TRP A 1 280 ? -0.260 1.755 -40.217 1.00 88.12 280 TRP A N 1
ATOM 2185 C CA . TRP A 1 280 ? 0.556 1.546 -39.026 1.00 88.12 280 TRP A CA 1
ATOM 2186 C C . TRP A 1 280 ? 1.927 2.197 -39.150 1.00 88.12 280 TRP A C 1
ATOM 2188 O O . TRP A 1 280 ? 2.730 1.840 -40.011 1.00 88.12 280 TRP A O 1
ATOM 2198 N N . LYS A 1 281 ? 2.240 3.084 -38.210 1.00 91.75 281 LYS A N 1
ATOM 2199 C CA . LYS A 1 281 ? 3.554 3.703 -38.041 1.00 91.75 281 LYS A CA 1
ATOM 2200 C C . LYS A 1 281 ? 4.353 2.947 -36.982 1.00 91.75 281 LYS A C 1
ATOM 2202 O O . LYS A 1 281 ? 3.880 2.776 -35.858 1.00 91.75 281 LYS A O 1
ATOM 2207 N N . ARG A 1 282 ? 5.558 2.483 -37.324 1.00 93.81 282 ARG A N 1
ATOM 2208 C CA . ARG A 1 282 ? 6.446 1.808 -36.364 1.00 93.81 282 ARG A CA 1
ATOM 2209 C C . ARG A 1 282 ? 7.427 2.800 -35.749 1.00 93.81 282 ARG A C 1
ATOM 2211 O O . ARG A 1 282 ? 8.170 3.416 -36.503 1.00 93.81 282 ARG A O 1
ATOM 2218 N N . LEU A 1 283 ? 7.501 2.877 -34.420 1.00 94.50 283 LEU A N 1
ATOM 2219 C CA . LEU A 1 283 ? 8.539 3.665 -33.745 1.00 94.50 283 LEU A CA 1
ATOM 2220 C C . LEU A 1 283 ? 9.946 3.211 -34.162 1.00 94.50 283 LEU A C 1
ATOM 2222 O O . LEU A 1 283 ? 10.233 2.008 -34.254 1.00 94.50 283 LEU A O 1
ATOM 2226 N N . ASN A 1 284 ? 10.823 4.181 -34.408 1.00 95.12 284 ASN A N 1
ATOM 2227 C CA . ASN A 1 284 ? 12.194 3.927 -34.820 1.00 95.12 284 ASN A CA 1
ATOM 2228 C C . ASN A 1 284 ? 12.989 3.296 -33.664 1.00 95.12 284 ASN A C 1
ATOM 2230 O O . ASN A 1 284 ? 12.909 3.710 -32.512 1.00 95.12 284 ASN A O 1
ATOM 2234 N N . THR A 1 285 ? 13.796 2.282 -33.977 1.00 95.50 285 THR A N 1
ATOM 2235 C CA . THR A 1 285 ? 14.676 1.601 -33.010 1.00 95.50 285 THR A CA 1
ATOM 2236 C C . THR A 1 285 ? 16.140 1.786 -33.399 1.00 95.50 285 THR A C 1
ATOM 2238 O O . THR A 1 285 ? 16.447 2.140 -34.535 1.00 95.50 285 THR A O 1
ATOM 2241 N N . LEU A 1 286 ? 17.083 1.447 -32.517 1.00 94.81 286 LEU A N 1
ATOM 2242 C CA . LEU A 1 286 ? 18.510 1.429 -32.881 1.00 94.81 286 LEU A CA 1
ATOM 2243 C C . LEU A 1 286 ? 18.801 0.525 -34.096 1.00 94.81 286 LEU A C 1
ATOM 2245 O O . LEU A 1 286 ? 19.661 0.836 -34.918 1.00 94.81 286 LEU A O 1
ATOM 2249 N N . MET A 1 287 ? 18.039 -0.563 -34.260 1.00 93.94 287 MET A N 1
ATOM 2250 C CA . MET A 1 287 ? 18.150 -1.452 -35.419 1.00 93.94 287 MET A CA 1
ATOM 2251 C C . MET A 1 287 ? 17.642 -0.799 -36.714 1.00 93.94 287 MET A C 1
ATOM 2253 O O . MET A 1 287 ? 18.195 -1.071 -37.777 1.00 93.94 287 MET A O 1
ATOM 2257 N N . HIS A 1 288 ? 16.633 0.078 -36.641 1.00 94.38 288 HIS A N 1
ATOM 2258 C CA . HIS A 1 288 ? 16.137 0.843 -37.797 1.00 94.38 288 HIS A CA 1
ATOM 2259 C C . HIS A 1 288 ? 17.248 1.703 -38.409 1.00 94.38 288 HIS A C 1
ATOM 2261 O O . HIS A 1 288 ? 17.483 1.641 -39.615 1.00 94.38 288 HIS A O 1
ATOM 2267 N N . TYR A 1 289 ? 18.005 2.393 -37.555 1.00 93.44 289 TYR A N 1
ATOM 2268 C CA . TYR A 1 289 ? 19.174 3.188 -37.943 1.00 93.44 289 TYR A CA 1
ATOM 2269 C C . TYR A 1 289 ? 20.446 2.360 -38.181 1.00 93.44 289 TYR A C 1
ATOM 2271 O O . TYR A 1 289 ? 21.474 2.916 -38.558 1.00 93.44 289 TYR A O 1
ATOM 2279 N N . LYS A 1 290 ? 20.390 1.034 -37.981 1.00 93.19 290 LYS A N 1
ATOM 2280 C CA . LYS A 1 290 ? 21.532 0.109 -38.088 1.00 93.19 290 LYS A CA 1
ATOM 2281 C C . LYS A 1 290 ? 22.712 0.500 -37.190 1.00 93.19 290 LYS A C 1
ATOM 2283 O O . LYS A 1 290 ? 23.870 0.341 -37.575 1.00 93.19 290 LYS A O 1
ATOM 2288 N N . VAL A 1 291 ? 22.415 0.993 -35.989 1.00 92.25 291 VAL A N 1
ATOM 2289 C CA . VAL A 1 291 ? 23.432 1.340 -34.992 1.00 92.25 291 VAL A CA 1
ATOM 2290 C C . VAL A 1 291 ? 24.231 0.090 -34.622 1.00 92.25 291 VAL A C 1
ATOM 2292 O O . VAL A 1 291 ? 23.663 -0.959 -34.307 1.00 92.25 291 VAL A O 1
ATOM 2295 N N . SER A 1 292 ? 25.556 0.199 -34.684 1.00 91.50 292 SER A N 1
ATOM 2296 C CA . SER A 1 292 ? 26.474 -0.895 -34.380 1.00 91.50 292 SER A CA 1
ATOM 2297 C C . SER A 1 292 ? 26.838 -0.944 -32.898 1.00 91.50 292 SER A C 1
ATOM 2299 O O . SER A 1 292 ? 26.763 0.051 -32.179 1.00 91.50 292 SER A O 1
ATOM 2301 N N . ASP A 1 293 ? 27.300 -2.111 -32.458 1.00 93.75 293 ASP A N 1
ATOM 2302 C CA . ASP A 1 293 ? 27.887 -2.274 -31.130 1.00 93.75 293 ASP A CA 1
ATOM 2303 C C . ASP A 1 293 ? 29.124 -1.372 -30.968 1.00 93.75 293 ASP A C 1
ATOM 2305 O O . ASP A 1 293 ? 29.844 -1.120 -31.938 1.00 93.75 293 ASP A O 1
ATOM 2309 N N . TYR A 1 294 ? 29.352 -0.871 -29.756 1.00 92.12 294 TYR A N 1
ATOM 2310 C CA . TYR A 1 294 ? 30.426 0.057 -29.376 1.00 92.12 294 TYR A CA 1
ATOM 2311 C C . TYR A 1 294 ? 30.461 1.398 -30.127 1.00 92.12 294 TYR A C 1
ATOM 2313 O O . TYR A 1 294 ? 31.487 2.080 -30.117 1.00 92.12 294 TYR A O 1
ATOM 2321 N N . CYS A 1 295 ? 29.366 1.826 -30.763 1.00 91.19 295 CYS A N 1
ATOM 2322 C CA . CYS A 1 295 ? 29.355 3.127 -31.427 1.00 91.19 295 CYS A CA 1
ATOM 2323 C C . CYS A 1 295 ? 29.395 4.295 -30.427 1.00 91.19 295 CYS A C 1
ATOM 2325 O O . CYS A 1 295 ? 28.944 4.180 -29.283 1.00 91.19 295 CYS A O 1
ATOM 2327 N N . VAL A 1 296 ? 29.869 5.451 -30.894 1.00 91.50 296 VAL A N 1
ATOM 2328 C CA . VAL A 1 296 ? 29.905 6.682 -30.099 1.00 91.50 296 VAL A CA 1
ATOM 2329 C C . VAL A 1 296 ? 28.579 7.427 -30.226 1.00 91.50 296 VAL A C 1
ATOM 2331 O O . VAL A 1 296 ? 28.126 7.725 -31.333 1.00 91.50 296 VAL A O 1
ATOM 2334 N N . VAL A 1 297 ? 27.968 7.756 -29.092 1.00 92.75 297 VAL A N 1
ATOM 2335 C CA . VAL A 1 297 ? 26.739 8.554 -29.005 1.00 92.75 297 VAL A CA 1
ATOM 2336 C C . VAL A 1 297 ? 26.929 9.728 -28.051 1.00 92.75 297 VAL A C 1
ATOM 2338 O O . VAL A 1 297 ? 27.789 9.686 -27.178 1.00 92.75 297 VAL A O 1
ATOM 2341 N N . ALA A 1 298 ? 26.132 10.777 -28.195 1.00 90.44 298 ALA A N 1
ATOM 2342 C CA . ALA A 1 298 ? 26.091 11.900 -27.268 1.00 90.44 298 ALA A CA 1
ATOM 2343 C C . ALA A 1 298 ? 24.638 12.261 -26.954 1.00 90.44 298 ALA A C 1
ATOM 2345 O O . ALA A 1 298 ? 23.772 12.180 -27.823 1.00 90.44 298 ALA A O 1
ATOM 2346 N N . LEU A 1 299 ? 24.375 12.681 -25.718 1.00 88.50 299 LEU A N 1
ATOM 2347 C CA . LEU A 1 299 ? 23.106 13.312 -25.364 1.00 88.50 299 LEU A CA 1
ATOM 2348 C C . LEU A 1 299 ? 23.260 14.818 -25.551 1.00 88.50 299 LEU A C 1
ATOM 2350 O O . LEU A 1 299 ? 24.044 15.445 -24.839 1.00 88.50 299 LEU A O 1
ATOM 2354 N N . VAL A 1 300 ? 22.519 15.396 -26.494 1.00 87.25 300 VAL A N 1
ATOM 2355 C CA . VAL A 1 300 ? 22.565 16.834 -26.794 1.00 87.25 300 VAL A CA 1
ATOM 2356 C C . VAL A 1 300 ? 21.229 17.490 -26.435 1.00 87.25 300 VAL A C 1
ATOM 2358 O O . VAL A 1 300 ? 20.189 16.864 -26.619 1.00 87.25 300 VAL A O 1
ATOM 2361 N N . PRO A 1 301 ? 21.199 18.720 -25.894 1.00 86.19 301 PRO A N 1
ATOM 2362 C CA . PRO A 1 301 ? 19.939 19.411 -25.639 1.00 86.19 301 PRO A CA 1
ATOM 2363 C C . PRO A 1 301 ? 19.144 19.595 -26.934 1.00 86.19 301 PRO A C 1
ATOM 2365 O O . PRO A 1 301 ? 19.706 20.026 -27.945 1.00 86.19 301 PRO A O 1
ATOM 2368 N N . LYS A 1 302 ? 17.835 19.329 -26.892 1.00 82.25 302 LYS A N 1
ATOM 2369 C CA . LYS A 1 302 ? 16.940 19.644 -28.009 1.00 82.25 302 LYS A CA 1
ATOM 2370 C C . LYS A 1 302 ? 17.007 21.137 -28.294 1.00 82.25 302 LYS A C 1
ATOM 2372 O O . LYS A 1 302 ? 16.612 21.954 -27.461 1.00 82.25 302 LYS A O 1
ATOM 2377 N N . GLN A 1 303 ? 17.482 21.508 -29.477 1.00 66.88 303 GLN A N 1
ATOM 2378 C CA . GLN A 1 303 ? 17.382 22.887 -29.932 1.00 66.88 303 GLN A CA 1
ATOM 2379 C C . GLN A 1 303 ? 15.921 23.141 -30.308 1.00 66.88 303 GLN A C 1
ATOM 2381 O O . GLN A 1 303 ? 15.435 22.635 -31.314 1.00 66.88 303 GLN A O 1
ATOM 2386 N N . THR A 1 304 ? 15.191 23.922 -29.510 1.00 48.56 304 THR A N 1
ATOM 2387 C CA . THR A 1 304 ? 13.927 24.521 -29.958 1.00 48.56 304 THR A CA 1
ATOM 2388 C C . THR A 1 304 ? 14.235 25.550 -31.043 1.00 48.56 304 THR A C 1
ATOM 2390 O O . THR A 1 304 ? 14.351 26.741 -30.765 1.00 48.56 304 THR A O 1
ATOM 2393 N N . SER A 1 305 ? 14.403 25.098 -32.281 1.00 39.25 305 SER A N 1
ATOM 2394 C CA . SER A 1 305 ? 14.485 25.949 -33.462 1.00 39.25 305 SER A CA 1
ATOM 2395 C C . SER A 1 305 ? 13.337 25.604 -34.414 1.00 39.25 305 SER A C 1
ATOM 2397 O O . SER A 1 305 ? 13.339 24.596 -35.095 1.00 39.25 305 SER A O 1
ATOM 2399 N N . SER A 1 306 ? 12.326 26.474 -34.445 1.00 35.09 306 SER A N 1
ATOM 2400 C CA . SER A 1 306 ? 11.779 26.987 -35.710 1.00 35.09 306 SER A CA 1
ATOM 2401 C C . SER A 1 306 ? 11.159 26.032 -36.749 1.00 35.09 306 SER A C 1
ATOM 2403 O O . SER A 1 306 ? 11.169 26.391 -37.922 1.00 35.09 306 SER A O 1
ATOM 2405 N N . TYR A 1 307 ? 10.578 24.880 -36.394 1.00 38.38 307 TYR A N 1
ATOM 2406 C CA . TYR A 1 307 ? 9.941 24.000 -37.402 1.00 38.38 307 TYR A CA 1
ATOM 2407 C C . TYR A 1 307 ? 8.407 24.033 -37.464 1.00 38.38 307 TYR A C 1
ATOM 2409 O O . TYR A 1 307 ? 7.835 23.231 -38.184 1.00 38.38 307 TYR A O 1
ATOM 2417 N N . ASN A 1 308 ? 7.727 24.974 -36.795 1.00 35.50 308 ASN A N 1
ATOM 2418 C CA . ASN A 1 308 ? 6.273 25.158 -36.948 1.00 35.50 308 ASN A CA 1
ATOM 2419 C C . ASN A 1 308 ? 5.843 26.630 -36.808 1.00 35.50 308 ASN A C 1
ATOM 2421 O O . ASN A 1 308 ? 5.210 27.001 -35.826 1.00 35.50 308 ASN A O 1
ATOM 2425 N N . LEU A 1 309 ? 6.174 27.488 -37.779 1.00 31.23 309 LEU A N 1
ATOM 2426 C CA . LEU A 1 309 ? 5.477 28.768 -37.973 1.00 31.23 309 LEU A CA 1
ATOM 2427 C C . LEU A 1 309 ? 5.288 29.017 -39.474 1.00 31.23 309 LEU A C 1
ATOM 2429 O O . LEU A 1 309 ? 6.212 29.419 -40.177 1.00 31.23 309 LEU A O 1
ATOM 2433 N N . HIS A 1 310 ? 4.067 28.782 -39.956 1.00 28.23 310 HIS A N 1
ATOM 2434 C CA . HIS A 1 310 ? 3.595 29.336 -41.223 1.00 28.23 310 HIS A CA 1
ATOM 2435 C C . HIS A 1 310 ? 3.657 30.876 -41.145 1.00 28.23 310 HIS A C 1
ATOM 2437 O O . HIS A 1 310 ? 3.208 31.441 -40.143 1.00 28.23 310 HIS A O 1
ATOM 2443 N N . PRO A 1 311 ? 4.188 31.587 -42.158 1.00 30.62 311 PRO A N 1
ATOM 2444 C CA . PRO A 1 311 ? 4.302 33.035 -42.092 1.00 30.62 311 PRO A CA 1
ATOM 2445 C C . PRO A 1 311 ? 2.947 33.668 -42.415 1.00 30.62 311 PRO A C 1
ATOM 2447 O O . PRO A 1 311 ? 2.533 33.715 -43.571 1.00 30.62 311 PRO A O 1
ATOM 2450 N N . LEU A 1 312 ? 2.269 34.191 -41.394 1.00 29.84 312 LEU A N 1
ATOM 2451 C CA . LEU A 1 312 ? 1.223 35.196 -41.567 1.00 29.84 312 LEU A CA 1
ATOM 2452 C C . LEU A 1 312 ? 1.611 36.481 -40.831 1.00 29.84 312 LEU A C 1
ATOM 2454 O O . LEU A 1 312 ? 2.280 36.478 -39.801 1.00 29.84 312 LEU A O 1
ATOM 2458 N N . ALA A 1 313 ? 1.264 37.579 -41.485 1.00 33.03 313 ALA A N 1
ATOM 2459 C CA . ALA A 1 313 ? 1.890 38.883 -41.411 1.00 33.03 313 ALA A CA 1
ATOM 2460 C C . ALA A 1 313 ? 1.691 39.671 -40.098 1.00 33.03 313 ALA A C 1
ATOM 2462 O O . ALA A 1 313 ? 0.677 39.563 -39.420 1.00 33.03 313 ALA A O 1
ATOM 2463 N N . SER A 1 314 ? 2.672 40.550 -39.848 1.00 39.16 314 SER A N 1
ATOM 2464 C CA . SER A 1 314 ? 2.574 41.885 -39.228 1.00 39.16 314 SER A CA 1
ATOM 2465 C C . SER A 1 314 ? 1.770 42.066 -37.931 1.00 39.16 314 SER A C 1
ATOM 2467 O O . SER A 1 314 ? 0.579 42.357 -37.983 1.00 39.16 314 SER A O 1
ATOM 2469 N N . ILE A 1 315 ? 2.467 42.125 -36.787 1.00 34.75 315 ILE A N 1
ATOM 2470 C CA . ILE A 1 315 ? 2.055 42.920 -35.611 1.00 34.75 315 ILE A CA 1
ATOM 2471 C C . ILE A 1 315 ? 3.319 43.559 -34.990 1.00 34.75 315 ILE A C 1
ATOM 2473 O O . ILE A 1 315 ? 4.339 42.872 -34.872 1.00 34.75 315 ILE A O 1
ATOM 2477 N N . PRO A 1 316 ? 3.325 44.867 -34.655 1.00 31.47 316 PRO A N 1
ATOM 2478 C CA . PRO A 1 316 ? 4.539 45.573 -34.264 1.00 31.47 316 PRO A CA 1
ATOM 2479 C C . PRO A 1 316 ? 4.940 45.336 -32.803 1.00 31.47 316 PRO A C 1
ATOM 2481 O O . PRO 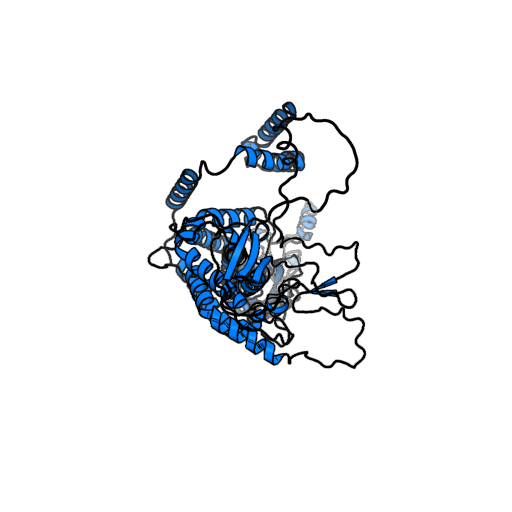A 1 316 ? 4.144 44.989 -31.936 1.00 31.47 316 PRO A O 1
ATOM 2484 N N . ARG A 1 317 ? 6.236 45.549 -32.568 1.00 40.22 317 ARG A N 1
ATOM 2485 C CA . ARG A 1 317 ? 6.951 45.423 -31.297 1.00 40.22 317 ARG A CA 1
ATOM 2486 C C . ARG A 1 317 ? 6.397 46.356 -30.220 1.00 40.22 317 ARG A C 1
ATOM 2488 O O . ARG A 1 317 ? 6.646 47.551 -30.311 1.00 40.22 317 ARG A O 1
ATOM 2495 N N . THR A 1 318 ? 5.838 45.774 -29.162 1.00 40.09 318 THR A N 1
ATOM 2496 C CA . THR A 1 318 ? 6.007 46.180 -27.752 1.00 40.09 318 THR A CA 1
ATOM 2497 C C . THR A 1 318 ? 5.214 45.216 -26.874 1.00 40.09 318 THR A C 1
ATOM 2499 O O . THR A 1 318 ? 4.008 45.150 -27.029 1.00 40.09 318 THR A O 1
ATOM 2502 N N . ILE A 1 319 ? 5.868 44.476 -25.970 1.00 34.12 319 ILE A N 1
ATOM 2503 C CA . ILE A 1 319 ? 5.384 44.132 -24.616 1.00 34.12 319 ILE A CA 1
ATOM 2504 C C . ILE A 1 319 ? 6.531 43.446 -23.852 1.00 34.12 319 ILE A C 1
ATOM 2506 O O . ILE A 1 319 ? 7.293 42.640 -24.384 1.00 34.12 319 ILE A O 1
ATOM 2510 N N . SER A 1 320 ? 6.686 43.898 -22.613 1.00 31.70 320 SER A N 1
ATOM 2511 C CA . SER A 1 320 ? 7.796 43.695 -21.688 1.00 31.70 320 SER A CA 1
ATOM 2512 C C . SER A 1 320 ? 7.860 42.276 -21.108 1.00 31.70 320 SER A C 1
ATOM 2514 O O . SER A 1 320 ? 6.862 41.570 -20.997 1.00 31.70 320 SER A O 1
ATOM 2516 N N . ARG A 1 321 ? 9.062 41.889 -20.676 1.00 36.34 321 ARG A N 1
ATOM 2517 C CA . ARG A 1 321 ? 9.489 40.555 -20.218 1.00 36.34 321 ARG A CA 1
ATOM 2518 C C . ARG A 1 321 ? 8.911 40.121 -18.850 1.00 36.34 321 ARG A C 1
ATOM 2520 O O . ARG A 1 321 ? 9.484 39.247 -18.213 1.00 36.34 321 ARG A O 1
ATOM 2527 N N . TYR A 1 322 ? 7.804 40.718 -18.404 1.00 33.56 322 TYR A N 1
ATOM 2528 C CA . TYR A 1 322 ? 7.233 40.520 -17.062 1.00 33.56 322 TYR A CA 1
ATOM 2529 C C . TYR A 1 322 ? 5.790 39.985 -17.034 1.00 33.56 322 TYR A C 1
ATOM 2531 O O . TYR A 1 322 ? 5.294 39.708 -15.949 1.00 33.56 322 TYR A O 1
ATOM 2539 N N . ASP A 1 323 ? 5.140 39.755 -18.183 1.00 29.28 323 ASP A N 1
ATOM 2540 C CA . ASP A 1 323 ? 3.701 39.414 -18.220 1.00 29.28 323 ASP A CA 1
ATOM 2541 C C . ASP A 1 323 ? 3.375 37.960 -18.638 1.00 29.28 323 ASP A C 1
ATOM 2543 O O . ASP A 1 323 ? 2.216 37.575 -18.770 1.00 29.28 323 ASP A O 1
ATOM 2547 N N . LEU A 1 324 ? 4.386 37.097 -18.821 1.00 33.69 324 LEU A N 1
ATOM 2548 C CA . LEU A 1 324 ? 4.171 35.670 -19.142 1.00 33.69 324 LEU A CA 1
ATOM 2549 C C . LEU A 1 324 ? 4.076 34.767 -17.894 1.00 33.69 324 LEU A C 1
ATOM 2551 O O . LEU A 1 324 ? 3.773 33.582 -18.009 1.00 33.69 324 LEU A O 1
ATOM 2555 N N . ALA A 1 325 ? 4.321 35.313 -16.699 1.00 35.62 325 ALA A N 1
ATOM 2556 C CA . ALA A 1 325 ? 4.342 34.548 -15.450 1.00 35.62 325 ALA A CA 1
ATOM 2557 C C . ALA A 1 325 ? 2.965 34.413 -14.767 1.00 35.62 325 ALA A C 1
ATOM 2559 O O . ALA A 1 325 ? 2.812 33.567 -13.893 1.00 35.62 325 ALA A O 1
ATOM 2560 N N . LEU A 1 326 ? 1.951 35.192 -15.167 1.00 33.69 326 LEU A N 1
ATOM 2561 C CA . LEU A 1 326 ? 0.665 35.264 -14.451 1.00 33.69 326 LEU A CA 1
ATOM 2562 C C . LEU A 1 326 ? -0.495 34.488 -15.100 1.00 33.69 326 LEU A C 1
ATOM 2564 O O . LEU A 1 326 ? -1.600 34.498 -14.567 1.00 33.69 326 LEU A O 1
ATOM 2568 N N . ARG A 1 327 ? -0.276 33.761 -16.207 1.00 28.88 327 ARG A N 1
ATOM 2569 C CA . ARG A 1 327 ? -1.326 32.921 -16.831 1.00 28.88 327 ARG A CA 1
ATOM 2570 C C . ARG A 1 327 ? -1.227 31.415 -16.561 1.00 28.88 327 ARG A C 1
ATOM 2572 O O . ARG A 1 327 ? -2.035 30.669 -17.097 1.00 28.88 327 ARG A O 1
ATOM 2579 N N . TYR A 1 328 ? -0.303 30.961 -15.711 1.00 31.70 328 TYR A N 1
ATOM 2580 C CA . TYR A 1 328 ? -0.151 29.530 -15.380 1.00 31.70 328 TYR A CA 1
ATOM 2581 C C . TYR A 1 328 ? -0.503 29.153 -13.935 1.00 31.70 328 TYR A C 1
ATOM 2583 O O . TYR A 1 328 ? -0.314 28.007 -13.539 1.00 31.70 328 TYR A O 1
ATOM 2591 N N . THR A 1 329 ? -1.066 30.073 -13.153 1.00 30.16 329 THR A N 1
ATOM 2592 C CA . THR A 1 329 ? -1.483 29.807 -11.768 1.00 30.16 329 THR A CA 1
ATOM 2593 C C . THR A 1 329 ? -2.958 30.146 -11.565 1.00 30.16 329 THR A C 1
ATOM 2595 O O . THR A 1 329 ? -3.304 31.064 -10.833 1.00 30.16 329 THR A O 1
ATOM 2598 N N . SER A 1 330 ? -3.847 29.425 -12.248 1.00 33.81 330 SER A N 1
ATOM 2599 C CA . SER A 1 330 ? -5.233 29.243 -11.792 1.00 33.81 330 SER A CA 1
ATOM 2600 C C . SER A 1 330 ? -5.777 27.927 -12.357 1.00 33.81 330 SER A C 1
ATOM 2602 O O . SER A 1 330 ? -6.218 27.839 -13.497 1.00 33.81 330 SER A O 1
ATOM 2604 N N . GLY A 1 331 ? -5.650 26.865 -11.563 1.00 26.98 331 GLY A N 1
ATOM 2605 C CA . GLY A 1 331 ? -6.137 25.524 -11.876 1.00 26.98 331 GLY A CA 1
ATOM 2606 C C . GLY A 1 331 ? -5.740 24.541 -10.773 1.00 26.98 331 GLY A C 1
ATOM 2607 O O . GLY A 1 331 ? -4.555 24.339 -10.535 1.00 26.98 331 GLY A O 1
ATOM 2608 N N . SER A 1 332 ? -6.747 24.008 -10.083 1.00 27.16 332 SER A N 1
ATOM 2609 C CA . SER A 1 332 ? -6.715 23.119 -8.907 1.00 27.16 332 SER A CA 1
ATOM 2610 C C . SER A 1 332 ? -5.811 21.870 -9.051 1.00 27.16 332 SER A C 1
ATOM 2612 O O . SER A 1 332 ? -5.576 21.424 -10.177 1.00 27.16 332 SER A O 1
ATOM 2614 N N . PRO A 1 333 ? -5.321 21.253 -7.951 1.00 38.88 333 PRO A N 1
ATOM 2615 C CA . PRO A 1 333 ? -4.461 20.073 -8.013 1.00 38.88 333 PRO A CA 1
ATOM 2616 C C . PRO A 1 333 ? -5.279 18.784 -8.207 1.00 38.88 333 PRO A C 1
ATOM 2618 O O . PRO A 1 333 ? -5.653 18.120 -7.243 1.00 38.88 333 PRO A O 1
ATOM 2621 N N . ASP A 1 334 ? -5.517 18.394 -9.461 1.00 27.70 334 ASP A N 1
ATOM 2622 C CA . ASP A 1 334 ? -6.145 17.110 -9.796 1.00 27.70 334 ASP A CA 1
ATOM 2623 C C . ASP A 1 334 ? -5.116 15.993 -10.066 1.00 27.70 334 ASP A C 1
ATOM 2625 O O . ASP A 1 334 ? -4.271 16.079 -10.955 1.00 27.70 334 ASP A O 1
ATOM 2629 N N . SER A 1 335 ? -5.236 14.923 -9.270 1.00 26.17 335 SER A N 1
ATOM 2630 C CA . SER A 1 335 ? -4.838 13.520 -9.493 1.00 26.17 335 SER A CA 1
ATOM 2631 C C . SER A 1 335 ? -3.596 13.231 -10.359 1.00 26.17 335 SER A C 1
ATOM 2633 O O . SER A 1 335 ? -3.642 13.174 -11.590 1.00 26.17 335 SER A O 1
ATOM 2635 N N . LEU A 1 336 ? -2.495 12.868 -9.692 1.00 30.72 336 LEU A N 1
ATOM 2636 C CA . LEU A 1 336 ? -1.302 12.252 -10.284 1.00 30.72 336 LEU A CA 1
ATOM 2637 C C . LEU A 1 336 ? -1.592 10.812 -10.759 1.00 30.72 336 LEU A C 1
ATOM 2639 O O . LEU A 1 336 ? -1.097 9.837 -10.194 1.00 30.72 336 LEU A O 1
ATOM 2643 N N . ARG A 1 337 ? -2.390 10.663 -11.820 1.00 27.80 337 ARG A N 1
ATOM 2644 C CA . ARG A 1 337 ? -2.358 9.461 -12.661 1.00 27.80 337 ARG A CA 1
ATOM 2645 C C . ARG A 1 337 ? -1.175 9.552 -13.617 1.00 27.80 337 ARG A C 1
ATOM 2647 O O . ARG A 1 337 ? -0.960 10.570 -14.270 1.00 27.80 337 ARG A O 1
ATOM 2654 N N . SER A 1 338 ? -0.437 8.450 -13.687 1.00 37.84 338 SER A N 1
ATOM 2655 C CA . SER A 1 338 ? 0.634 8.122 -14.624 1.00 37.84 338 SER A CA 1
ATOM 2656 C C . SER A 1 338 ? 0.468 8.783 -15.996 1.00 37.84 338 SER A C 1
ATOM 2658 O O . SER A 1 338 ? -0.217 8.256 -16.869 1.00 37.84 338 SER A O 1
ATOM 2660 N N . ARG A 1 339 ? 1.132 9.919 -16.218 1.00 34.09 339 ARG A N 1
ATOM 2661 C CA . ARG A 1 339 ? 1.377 10.431 -17.567 1.00 34.09 339 ARG A CA 1
ATOM 2662 C C . ARG A 1 339 ? 2.767 9.981 -17.991 1.00 34.09 339 ARG A C 1
ATOM 2664 O O . ARG A 1 339 ? 3.760 10.659 -17.746 1.00 34.09 339 ARG A O 1
ATOM 2671 N N . ALA A 1 340 ? 2.806 8.825 -18.653 1.00 30.02 340 ALA A N 1
ATOM 2672 C CA . ALA A 1 340 ? 3.761 8.636 -19.739 1.00 30.02 340 ALA A CA 1
ATOM 2673 C C . ALA A 1 340 ? 3.656 9.850 -20.690 1.00 30.02 340 ALA A C 1
ATOM 2675 O O . ALA A 1 340 ? 2.579 10.459 -20.758 1.00 30.02 340 ALA A O 1
ATOM 2676 N N . PRO A 1 341 ? 4.733 10.253 -21.387 1.00 35.31 341 PRO A N 1
ATOM 2677 C CA . PRO A 1 341 ? 4.636 11.329 -22.363 1.00 35.31 341 PRO A CA 1
ATOM 2678 C C . PRO A 1 341 ? 3.496 10.996 -23.330 1.00 35.31 341 PRO A C 1
ATOM 2680 O O . PRO A 1 341 ? 3.481 9.931 -23.941 1.00 35.31 341 PRO A O 1
ATOM 2683 N N . MET A 1 342 ? 2.492 11.874 -23.373 1.00 33.31 342 MET A N 1
ATOM 2684 C CA . MET A 1 342 ? 1.317 11.724 -24.224 1.00 33.31 342 MET A CA 1
ATOM 2685 C C . MET A 1 342 ? 1.765 11.898 -25.677 1.00 33.31 342 MET A C 1
ATOM 2687 O O . MET A 1 342 ? 1.687 12.998 -26.218 1.00 33.31 342 MET A O 1
ATOM 2691 N N . ILE A 1 343 ? 2.216 10.815 -26.310 1.00 46.12 343 ILE A N 1
ATOM 2692 C CA . ILE A 1 343 ? 1.999 10.637 -27.744 1.00 46.12 343 ILE A CA 1
ATOM 2693 C C . ILE A 1 343 ? 0.505 10.342 -27.841 1.00 46.12 343 ILE A C 1
ATOM 2695 O O . ILE A 1 343 ? 0.056 9.205 -27.708 1.00 46.12 343 ILE A O 1
ATOM 2699 N N . THR A 1 344 ? -0.289 11.408 -27.917 1.00 37.84 344 THR A N 1
ATOM 2700 C CA . THR A 1 344 ? -1.660 11.272 -28.393 1.00 37.84 344 THR A CA 1
ATOM 2701 C C . THR A 1 344 ? -1.554 10.621 -29.770 1.00 37.84 344 THR A C 1
ATOM 2703 O O . THR A 1 344 ? -0.710 11.055 -30.559 1.00 37.84 344 THR A O 1
ATOM 2706 N N . PRO A 1 345 ? -2.320 9.556 -30.072 1.00 43.00 345 PRO A N 1
ATOM 2707 C CA . PRO A 1 345 ? -2.476 9.182 -31.462 1.00 43.00 345 PRO A CA 1
ATOM 2708 C C . PRO A 1 345 ? -2.995 10.442 -32.139 1.00 43.00 345 PRO A C 1
ATOM 2710 O O . PRO A 1 345 ? -3.959 11.044 -31.660 1.00 43.00 345 PRO A O 1
ATOM 2713 N N . ASP A 1 346 ? -2.282 10.889 -33.160 1.00 43.19 346 ASP A N 1
ATOM 2714 C CA . ASP A 1 346 ? -2.730 11.966 -34.015 1.00 43.19 346 ASP A CA 1
ATOM 2715 C C . ASP A 1 346 ? -4.045 11.505 -34.653 1.00 43.19 346 ASP A C 1
ATOM 2717 O O . ASP A 1 346 ? -4.073 10.814 -35.671 1.00 43.19 346 ASP A O 1
ATOM 2721 N N . LEU A 1 347 ? -5.154 11.781 -33.962 1.00 49.12 347 LEU A N 1
ATOM 2722 C CA . LEU A 1 347 ? -6.490 11.343 -34.349 1.00 49.12 347 LEU A CA 1
ATOM 2723 C C . LEU A 1 347 ? -6.908 12.020 -35.666 1.00 49.12 347 LEU A C 1
ATOM 2725 O O . LEU A 1 347 ? -7.901 11.617 -36.264 1.00 49.12 347 LEU A O 1
ATOM 2729 N N . GLU A 1 348 ? -6.136 13.013 -36.125 1.00 49.69 348 GLU A N 1
ATOM 2730 C CA . GLU A 1 348 ? -6.315 13.707 -37.395 1.00 49.69 348 GLU A CA 1
ATOM 2731 C C . GLU A 1 348 ? -5.744 12.930 -38.598 1.00 49.69 348 GLU A C 1
ATOM 2733 O O . GLU A 1 348 ? -6.244 13.119 -39.706 1.00 49.69 348 GLU A O 1
ATOM 2738 N N . SER A 1 349 ? -4.775 12.012 -38.424 1.00 58.59 349 SER A N 1
ATOM 2739 C CA . SER A 1 349 ? -4.154 11.271 -39.545 1.00 58.59 349 SER A CA 1
ATOM 2740 C C . SER A 1 349 ? -4.643 9.832 -39.741 1.00 58.59 349 SER A C 1
ATOM 2742 O O . SER A 1 349 ? -4.353 9.231 -40.774 1.00 58.59 349 SER A O 1
ATOM 2744 N N . GLY A 1 350 ? -5.385 9.254 -38.789 1.00 68.12 350 GLY A N 1
ATOM 2745 C CA . GLY A 1 350 ? -5.912 7.881 -38.887 1.00 68.12 350 GLY A CA 1
ATOM 2746 C C . GLY A 1 350 ? -4.857 6.764 -38.797 1.00 68.12 350 GLY A C 1
ATOM 2747 O O . GLY A 1 350 ? -5.209 5.586 -38.851 1.00 68.12 350 GLY A O 1
ATOM 2748 N N . VAL A 1 351 ? -3.576 7.108 -38.613 1.00 78.19 351 VAL A N 1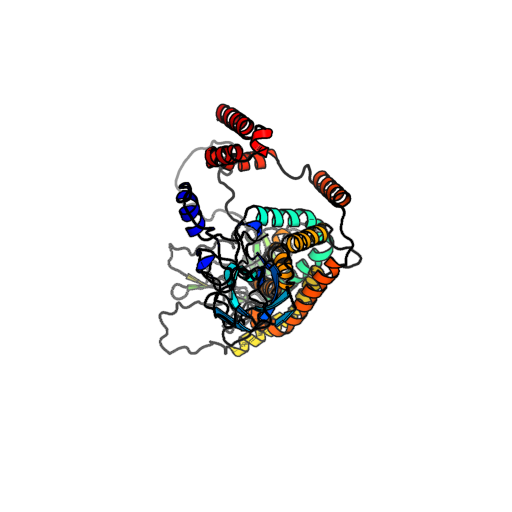
ATOM 2749 C CA . VAL A 1 351 ? -2.452 6.162 -38.551 1.00 78.19 351 VAL A CA 1
ATOM 2750 C C . VAL A 1 351 ? -2.201 5.715 -37.106 1.00 78.19 351 VAL A C 1
ATOM 2752 O O . VAL A 1 351 ? -1.950 6.527 -36.216 1.00 78.19 351 VAL A O 1
ATOM 2755 N N . ARG A 1 352 ? -2.213 4.402 -36.857 1.00 85.94 352 ARG A N 1
ATOM 2756 C CA . ARG A 1 352 ? -1.942 3.798 -35.542 1.00 85.94 352 ARG A CA 1
ATOM 2757 C C . ARG A 1 352 ? -0.442 3.602 -35.317 1.00 85.94 352 ARG A C 1
ATOM 2759 O O . ARG A 1 352 ? 0.277 3.164 -36.211 1.00 85.94 352 ARG A O 1
ATOM 2766 N N . VAL A 1 353 ? 0.045 3.879 -34.108 1.00 88.94 353 VAL A N 1
ATOM 2767 C CA . VAL A 1 353 ? 1.469 3.726 -33.751 1.00 88.94 353 VAL A CA 1
ATOM 2768 C C . VAL A 1 353 ? 1.707 2.398 -33.025 1.00 88.94 353 VAL A C 1
ATOM 2770 O O . VAL A 1 353 ? 0.911 1.999 -32.176 1.00 88.94 353 VAL A O 1
ATOM 2773 N N . TRP A 1 354 ? 2.806 1.710 -33.340 1.00 92.38 354 TRP A N 1
ATOM 2774 C CA . TRP A 1 354 ? 3.242 0.481 -32.662 1.00 92.38 354 TRP A CA 1
ATOM 2775 C C . TRP A 1 354 ? 4.773 0.429 -32.518 1.00 92.38 354 TRP A C 1
ATOM 2777 O O . TRP A 1 354 ? 5.491 1.123 -33.239 1.00 92.38 354 TRP A O 1
ATOM 2787 N N . HIS A 1 355 ? 5.293 -0.398 -31.601 1.00 94.25 355 HIS A N 1
ATOM 2788 C CA . HIS A 1 355 ? 6.741 -0.551 -31.386 1.00 94.25 355 HIS A CA 1
ATOM 2789 C C . HIS A 1 355 ? 7.239 -1.969 -31.716 1.00 94.25 355 HIS A C 1
ATOM 2791 O O . HIS A 1 355 ? 7.874 -2.185 -32.757 1.00 94.25 355 HIS A O 1
ATOM 2797 N N . LEU A 1 356 ? 6.968 -2.930 -30.830 1.00 92.25 356 LEU A N 1
ATOM 2798 C CA . LEU A 1 356 ? 7.381 -4.330 -30.956 1.00 92.25 356 LEU A CA 1
ATOM 2799 C C . LEU A 1 356 ? 6.191 -5.232 -31.273 1.00 92.25 356 LEU A C 1
ATOM 2801 O O . LEU A 1 356 ? 6.327 -6.152 -32.074 1.00 92.25 356 LEU A O 1
ATOM 2805 N N . VAL A 1 357 ? 5.036 -4.949 -30.671 1.00 88.31 357 VAL A N 1
ATOM 2806 C CA . VAL A 1 357 ? 3.813 -5.741 -30.791 1.00 88.31 357 VAL A CA 1
ATOM 2807 C C . VAL A 1 357 ? 2.763 -4.957 -31.583 1.00 88.31 357 VAL A C 1
ATOM 2809 O O . VAL A 1 357 ? 2.342 -3.875 -31.178 1.00 88.31 357 VAL A O 1
ATOM 2812 N N . LYS A 1 358 ? 2.310 -5.510 -32.719 1.00 83.69 358 LYS A N 1
ATOM 2813 C CA . LYS A 1 358 ? 1.086 -5.045 -33.395 1.00 83.69 358 LYS A CA 1
ATOM 2814 C C . LYS A 1 358 ? -0.120 -5.718 -32.739 1.00 83.69 358 LYS A C 1
ATOM 2816 O O . LYS A 1 358 ? -0.331 -6.919 -32.919 1.00 83.69 358 LYS A O 1
ATOM 2821 N N . ASN A 1 359 ? -0.928 -4.951 -32.013 1.00 69.56 359 ASN A N 1
ATOM 2822 C CA . ASN A 1 359 ? -2.241 -5.413 -31.574 1.00 69.56 359 ASN A CA 1
ATOM 2823 C C . ASN A 1 359 ? -3.190 -5.367 -32.773 1.00 69.56 359 ASN A C 1
ATOM 2825 O O . ASN A 1 359 ? -3.803 -4.341 -33.052 1.00 69.56 359 ASN A O 1
ATOM 2829 N N . HIS A 1 360 ? -3.292 -6.471 -33.513 1.00 62.12 360 HIS A N 1
ATOM 2830 C CA . HIS A 1 360 ? -4.399 -6.630 -34.447 1.00 62.12 360 HIS A CA 1
ATOM 2831 C C . HIS A 1 360 ? -5.686 -6.734 -33.622 1.00 62.12 360 HIS A C 1
ATOM 2833 O O . HIS A 1 360 ? -5.859 -7.675 -32.841 1.00 62.12 360 HIS A O 1
ATOM 2839 N N . GLU A 1 361 ? -6.568 -5.742 -33.759 1.00 45.81 361 GLU A N 1
ATOM 2840 C CA . GLU A 1 361 ? -7.949 -5.850 -33.292 1.00 45.81 361 GLU A CA 1
ATOM 2841 C C . GLU A 1 361 ? -8.523 -7.179 -33.799 1.00 45.81 361 GLU A C 1
ATOM 2843 O O . GLU A 1 361 ? -8.257 -7.588 -34.930 1.00 45.81 361 GLU A O 1
ATOM 2848 N N . HIS A 1 362 ? -9.245 -7.885 -32.929 1.00 42.47 362 HIS A N 1
ATOM 2849 C CA . HIS A 1 362 ? -9.811 -9.221 -33.151 1.00 42.47 362 HIS A CA 1
ATOM 2850 C C . HIS A 1 362 ? -10.938 -9.229 -34.214 1.00 42.47 362 HIS A C 1
ATOM 2852 O O . HIS A 1 362 ? -12.031 -9.723 -33.957 1.00 42.47 362 HIS A O 1
ATOM 2858 N N . GLY A 1 363 ? -10.696 -8.666 -35.399 1.00 37.00 363 GLY A N 1
ATOM 2859 C CA . GLY A 1 363 ? -11.700 -8.467 -36.445 1.00 37.00 363 GLY A CA 1
ATOM 2860 C C . GLY A 1 363 ? -11.422 -9.155 -37.780 1.00 37.00 363 GLY A C 1
ATOM 2861 O O . GLY A 1 363 ? -12.379 -9.514 -38.446 1.00 37.00 363 GLY A O 1
ATOM 2862 N N . ASP A 1 364 ? -10.166 -9.397 -38.172 1.00 37.75 364 ASP A N 1
ATOM 2863 C CA . ASP A 1 364 ? -9.871 -9.962 -39.500 1.00 37.75 364 ASP A CA 1
ATOM 2864 C C . ASP A 1 364 ? -8.610 -10.839 -39.492 1.00 37.75 364 ASP A C 1
ATOM 2866 O O . ASP A 1 364 ? -7.499 -10.399 -39.785 1.00 37.75 364 ASP A O 1
ATOM 2870 N N . GLN A 1 365 ? -8.774 -12.125 -39.178 1.00 37.97 365 GLN A N 1
ATOM 2871 C CA . GLN A 1 365 ? -7.814 -13.153 -39.583 1.00 37.97 365 GLN A CA 1
ATOM 2872 C C . GLN A 1 365 ? -8.504 -14.121 -40.541 1.00 37.97 365 GLN A C 1
ATOM 2874 O O . GLN A 1 365 ? -9.185 -15.056 -40.130 1.00 37.97 365 GLN A O 1
ATOM 2879 N N . LYS A 1 366 ? -8.269 -13.914 -41.844 1.00 37.75 366 LYS A N 1
ATOM 2880 C CA . LYS A 1 366 ? -8.219 -15.028 -42.797 1.00 37.75 366 LYS A CA 1
ATOM 2881 C C . LYS A 1 366 ? -7.101 -15.972 -42.343 1.00 37.75 366 LYS A C 1
ATOM 2883 O O . LYS A 1 366 ? -6.020 -15.510 -41.988 1.00 37.75 366 LYS A O 1
ATOM 2888 N N . GLU A 1 367 ? -7.374 -17.274 -42.364 1.00 38.81 367 GLU A N 1
ATOM 2889 C CA . GLU A 1 367 ? -6.575 -18.401 -41.837 1.00 38.81 367 GLU A CA 1
ATOM 2890 C C . GLU A 1 367 ? -5.162 -18.614 -42.451 1.00 38.81 367 GLU A C 1
ATOM 2892 O O . GLU A 1 367 ? -4.681 -19.741 -42.536 1.00 38.81 367 GLU A O 1
ATOM 2897 N N . GLY A 1 368 ? -4.462 -17.567 -42.890 1.00 37.41 368 GLY A N 1
ATOM 2898 C CA . GLY A 1 368 ? -3.207 -17.688 -43.640 1.00 37.41 368 GLY A CA 1
ATOM 2899 C C . GLY A 1 368 ? -1.908 -17.559 -42.842 1.00 37.41 368 GLY A C 1
ATOM 2900 O O . GLY A 1 368 ? -0.888 -18.047 -43.315 1.00 37.41 368 GLY A O 1
ATOM 2901 N N . ASP A 1 369 ? -1.908 -16.941 -41.657 1.00 39.09 369 ASP A N 1
ATOM 2902 C CA . ASP A 1 369 ? -0.662 -16.639 -40.933 1.00 39.09 369 ASP A CA 1
ATOM 2903 C C . ASP A 1 369 ? -0.679 -17.210 -39.509 1.00 39.09 369 ASP A C 1
ATOM 2905 O O . ASP A 1 369 ? -0.925 -16.533 -38.512 1.00 39.09 369 ASP A O 1
ATOM 2909 N N . ARG A 1 370 ? -0.428 -18.521 -39.409 1.00 41.12 370 ARG A N 1
ATOM 2910 C CA . ARG A 1 370 ? -0.158 -19.228 -38.143 1.00 41.12 370 ARG A CA 1
ATOM 2911 C C . ARG A 1 370 ? 1.279 -18.974 -37.650 1.00 41.12 370 ARG A C 1
ATOM 2913 O O . ARG A 1 370 ? 1.933 -19.882 -37.139 1.00 41.12 370 ARG A O 1
ATOM 2920 N N . GLY A 1 371 ? 1.785 -17.753 -37.802 1.00 41.25 371 GLY A N 1
ATOM 2921 C CA . GLY A 1 371 ? 3.091 -17.331 -37.314 1.00 41.25 371 GLY A CA 1
ATOM 2922 C C . GLY A 1 371 ? 3.027 -16.762 -35.894 1.00 41.25 371 GLY A C 1
ATOM 2923 O O . GLY A 1 371 ? 2.669 -15.610 -35.692 1.00 41.25 371 GLY A O 1
ATOM 2924 N N . SER A 1 372 ? 3.477 -17.540 -34.905 1.00 45.88 372 SER A N 1
ATOM 2925 C CA . SER A 1 372 ? 4.010 -17.034 -33.620 1.00 45.88 372 SER A CA 1
ATOM 2926 C C . SER A 1 372 ? 3.038 -16.632 -32.490 1.00 45.88 372 SER A C 1
ATOM 2928 O O . SER A 1 372 ? 3.329 -15.735 -31.697 1.00 45.88 372 SER A O 1
ATOM 2930 N N . LYS A 1 373 ? 1.932 -17.363 -32.287 1.00 44.03 373 LYS A N 1
ATOM 2931 C CA . LYS A 1 373 ? 1.395 -17.505 -30.916 1.00 44.03 373 LYS A CA 1
ATOM 2932 C C . LYS A 1 373 ? 2.239 -18.565 -30.201 1.00 44.03 373 LYS A C 1
ATOM 2934 O O . LYS A 1 373 ? 2.073 -19.753 -30.462 1.00 44.03 373 LYS A O 1
ATOM 2939 N N . MET A 1 374 ? 3.197 -18.149 -29.366 1.00 50.75 374 MET A N 1
ATOM 2940 C CA . MET A 1 374 ? 3.960 -19.103 -28.549 1.00 50.75 374 MET A CA 1
ATOM 2941 C C . MET A 1 374 ? 3.030 -19.868 -27.590 1.00 50.75 374 MET A C 1
ATOM 2943 O O . MET A 1 374 ? 1.984 -19.376 -27.167 1.00 50.75 374 MET A O 1
ATOM 2947 N N . VAL A 1 375 ? 3.420 -21.103 -27.269 1.00 55.88 375 VAL A N 1
ATOM 2948 C CA . VAL A 1 375 ? 2.703 -22.005 -26.356 1.00 55.88 375 VAL A CA 1
ATOM 2949 C C . VAL A 1 375 ? 2.617 -21.374 -24.962 1.00 55.88 375 VAL A C 1
ATOM 2951 O O . VAL A 1 375 ? 3.612 -20.841 -24.465 1.00 55.88 375 VAL A O 1
ATOM 2954 N N . SER A 1 376 ? 1.447 -21.464 -24.319 1.00 58.62 376 SER A N 1
ATOM 2955 C CA . SER A 1 376 ? 1.171 -20.894 -22.988 1.00 58.62 376 SER A CA 1
ATOM 2956 C C . SER A 1 376 ? 2.204 -21.286 -21.920 1.00 58.62 376 SER A C 1
ATOM 2958 O O . SER A 1 376 ? 2.532 -20.490 -21.043 1.00 58.62 376 SER A O 1
ATOM 2960 N N . GLU A 1 377 ? 2.782 -22.481 -22.038 1.00 62.00 377 GLU A N 1
ATOM 2961 C CA . GLU A 1 377 ? 3.795 -23.032 -21.132 1.00 62.00 377 GLU A CA 1
ATOM 2962 C C . GLU A 1 377 ? 5.129 -22.261 -21.148 1.00 62.00 377 GLU A C 1
ATOM 2964 O O . GLU A 1 377 ? 5.751 -22.085 -20.100 1.00 62.00 377 GLU A O 1
ATOM 2969 N N . ILE A 1 378 ? 5.547 -21.715 -22.299 1.00 69.50 378 ILE A N 1
ATOM 2970 C CA . ILE A 1 378 ? 6.809 -20.957 -22.429 1.00 69.50 378 ILE A CA 1
ATOM 2971 C C . ILE A 1 378 ? 6.736 -19.642 -21.636 1.00 69.50 378 ILE A C 1
ATOM 2973 O O . ILE A 1 378 ? 7.743 -19.160 -21.107 1.00 69.50 378 ILE A O 1
ATOM 2977 N N . TYR A 1 379 ? 5.542 -19.054 -21.532 1.00 77.06 379 TYR A N 1
ATOM 2978 C CA . TYR A 1 379 ? 5.306 -17.829 -20.769 1.00 77.06 379 TYR A CA 1
ATOM 2979 C C . TYR A 1 379 ? 5.440 -18.062 -19.266 1.00 77.06 379 TYR A C 1
ATOM 2981 O O . TYR A 1 379 ? 6.064 -17.254 -18.577 1.00 77.06 379 TYR A O 1
ATOM 2989 N N . LEU A 1 380 ? 4.937 -19.197 -18.776 1.00 81.38 380 LEU A N 1
ATOM 2990 C CA . LEU A 1 380 ? 5.045 -19.563 -17.368 1.00 81.38 380 LEU A CA 1
ATOM 2991 C C . LEU A 1 380 ? 6.510 -19.722 -16.947 1.00 81.38 380 LEU A C 1
ATOM 2993 O O . LEU A 1 380 ? 6.906 -19.212 -15.901 1.00 81.38 380 LEU A O 1
ATOM 2997 N N . THR A 1 381 ? 7.347 -20.346 -17.783 1.00 87.88 381 THR A N 1
ATOM 2998 C CA . THR A 1 381 ? 8.788 -20.459 -17.506 1.00 87.88 381 THR A CA 1
ATOM 2999 C C . THR A 1 381 ? 9.469 -19.091 -17.414 1.00 87.88 381 THR A C 1
ATOM 3001 O O . THR A 1 381 ? 10.335 -18.903 -16.562 1.00 87.88 381 THR A O 1
ATOM 3004 N N . ARG A 1 382 ? 9.070 -18.112 -18.240 1.00 91.06 382 ARG A N 1
ATOM 3005 C CA . ARG A 1 382 ? 9.609 -16.740 -18.163 1.00 91.06 382 ARG A CA 1
ATOM 3006 C C . ARG A 1 382 ? 9.208 -16.043 -16.865 1.00 91.06 382 ARG A C 1
ATOM 3008 O O . ARG A 1 382 ? 10.082 -15.483 -16.209 1.00 91.06 382 ARG A O 1
ATOM 3015 N N . LEU A 1 383 ? 7.934 -16.132 -16.474 1.00 92.50 383 LEU A N 1
ATOM 3016 C CA . LEU A 1 383 ? 7.442 -15.592 -15.199 1.00 92.50 383 LEU A CA 1
ATOM 3017 C C . LEU A 1 383 ? 8.203 -16.206 -14.014 1.00 92.50 383 LEU A C 1
ATOM 3019 O O . LEU A 1 383 ? 8.699 -15.481 -13.153 1.00 92.50 383 LEU A O 1
ATOM 3023 N N . LEU A 1 384 ? 8.365 -17.534 -14.007 1.00 94.12 384 LEU A N 1
ATOM 3024 C CA . LEU A 1 384 ? 9.103 -18.261 -12.971 1.00 94.12 384 LEU A CA 1
ATOM 3025 C C . LEU A 1 384 ? 10.584 -17.868 -12.918 1.00 94.12 384 LEU A C 1
ATOM 3027 O O . LEU A 1 384 ? 11.125 -17.692 -11.828 1.00 94.12 384 LEU A O 1
ATOM 3031 N N . ALA A 1 385 ? 11.241 -17.695 -14.067 1.00 95.62 385 ALA A N 1
ATOM 3032 C CA . ALA A 1 385 ? 12.638 -17.264 -14.126 1.00 95.62 385 ALA A CA 1
ATOM 3033 C C . ALA A 1 385 ? 12.823 -15.838 -13.578 1.00 95.62 385 ALA A C 1
ATOM 3035 O O . ALA A 1 385 ? 13.741 -15.586 -12.788 1.00 95.62 385 ALA A O 1
ATOM 3036 N N . THR A 1 386 ? 11.932 -14.911 -13.946 1.00 96.75 386 THR A N 1
ATOM 3037 C CA . THR A 1 386 ? 11.925 -13.552 -13.390 1.00 96.75 386 THR A CA 1
ATOM 3038 C C . THR A 1 386 ? 11.676 -13.585 -11.883 1.00 96.75 386 THR A C 1
ATOM 3040 O O . THR A 1 386 ? 12.441 -12.976 -11.135 1.00 96.75 386 THR A O 1
ATOM 3043 N N . LYS A 1 387 ? 10.672 -14.341 -11.417 1.00 97.12 387 LYS A N 1
ATOM 3044 C CA . LYS A 1 387 ? 10.380 -14.515 -9.986 1.00 97.12 387 LYS A CA 1
ATOM 3045 C C . LYS A 1 387 ? 11.581 -15.055 -9.227 1.00 97.12 387 LYS A C 1
ATOM 3047 O O . LYS A 1 387 ? 11.968 -14.466 -8.227 1.00 97.12 387 LYS A O 1
ATOM 3052 N N . GLY A 1 388 ? 12.215 -16.113 -9.730 1.00 97.75 388 GLY A N 1
ATOM 3053 C CA . GLY A 1 388 ? 13.410 -16.694 -9.118 1.00 97.75 388 GLY A CA 1
ATOM 3054 C C . GLY A 1 388 ? 14.565 -15.697 -8.995 1.00 97.75 388 GLY A C 1
ATOM 3055 O O . GLY A 1 388 ? 15.240 -15.670 -7.973 1.00 97.75 388 GLY A O 1
ATOM 3056 N N . THR A 1 389 ? 14.750 -14.826 -9.992 1.00 98.06 389 THR A N 1
ATOM 3057 C CA . THR A 1 389 ? 15.797 -13.787 -9.971 1.00 98.06 389 THR A CA 1
ATOM 3058 C C . THR A 1 389 ? 15.516 -12.700 -8.930 1.00 98.06 389 THR A C 1
ATOM 3060 O O . THR A 1 389 ? 16.442 -12.181 -8.311 1.00 98.06 389 THR A O 1
ATOM 3063 N N . LEU A 1 390 ? 14.245 -12.342 -8.739 1.00 98.38 390 LEU A N 1
ATOM 3064 C CA . LEU A 1 390 ? 13.827 -11.262 -7.842 1.00 98.38 390 LEU A CA 1
ATOM 3065 C C . LEU A 1 390 ? 13.525 -11.734 -6.413 1.00 98.38 390 LEU A C 1
ATOM 3067 O O . LEU A 1 390 ? 13.381 -10.899 -5.524 1.00 98.38 390 LEU A O 1
ATOM 3071 N N . GLN A 1 391 ? 13.459 -13.049 -6.190 1.00 98.25 391 GLN A N 1
ATOM 3072 C CA . GLN A 1 391 ? 12.989 -13.673 -4.953 1.00 98.25 391 GLN A CA 1
ATOM 3073 C C . GLN A 1 391 ? 13.667 -13.112 -3.702 1.00 98.25 391 GLN A C 1
ATOM 3075 O O . GLN A 1 391 ? 12.984 -12.651 -2.795 1.00 98.25 391 GLN A O 1
ATOM 3080 N N . LYS A 1 392 ? 15.003 -13.064 -3.693 1.00 98.19 392 LYS A N 1
ATOM 3081 C CA . LYS A 1 392 ? 15.763 -12.586 -2.534 1.00 98.19 392 LYS A CA 1
ATOM 3082 C C . LYS A 1 392 ? 15.399 -11.150 -2.137 1.00 98.19 392 LYS A C 1
ATOM 3084 O O . LYS A 1 392 ? 15.261 -10.866 -0.961 1.00 98.19 392 LYS A O 1
ATOM 3089 N N . PHE A 1 393 ? 15.193 -10.258 -3.106 1.00 98.75 393 PHE A N 1
ATOM 3090 C CA . PHE A 1 393 ? 14.824 -8.868 -2.818 1.00 98.75 393 PHE A CA 1
ATOM 3091 C C . PHE A 1 393 ? 13.406 -8.745 -2.246 1.00 98.75 393 PHE A C 1
ATOM 3093 O O . PHE A 1 393 ? 13.134 -7.830 -1.472 1.00 98.75 393 PHE A O 1
ATOM 3100 N N . VAL A 1 394 ? 12.502 -9.652 -2.633 1.00 98.69 394 VAL A N 1
ATOM 3101 C CA . VAL A 1 394 ? 11.156 -9.741 -2.049 1.00 98.69 394 VAL A CA 1
ATOM 3102 C C . VAL A 1 394 ? 11.242 -10.251 -0.611 1.00 98.69 394 VAL A C 1
ATOM 3104 O O . VAL A 1 394 ? 10.646 -9.643 0.275 1.00 98.69 394 VAL A O 1
ATOM 3107 N N . ASP A 1 395 ? 12.025 -11.308 -0.378 1.00 98.38 395 ASP A N 1
ATOM 3108 C CA . ASP A 1 395 ? 12.240 -11.885 0.953 1.00 98.38 395 ASP A CA 1
ATOM 3109 C C . ASP A 1 395 ? 12.870 -10.865 1.912 1.00 98.38 395 ASP A C 1
ATOM 3111 O O . ASP A 1 395 ? 12.302 -10.609 2.971 1.00 98.38 395 ASP A O 1
ATOM 3115 N N . ASP A 1 396 ? 13.965 -10.210 1.506 1.00 98.12 396 ASP A N 1
ATOM 3116 C CA . ASP A 1 396 ? 14.678 -9.202 2.305 1.00 98.12 396 ASP A CA 1
ATOM 3117 C C . ASP A 1 396 ? 13.749 -8.030 2.696 1.00 98.12 396 ASP A C 1
ATOM 3119 O O . ASP A 1 396 ? 13.810 -7.508 3.815 1.00 98.12 396 ASP A O 1
ATOM 3123 N N . LEU A 1 397 ? 12.850 -7.614 1.793 1.00 98.56 397 LEU A N 1
ATOM 3124 C CA . LEU A 1 397 ? 11.847 -6.589 2.084 1.00 98.56 397 LEU A CA 1
ATOM 3125 C C . LEU A 1 397 ? 10.788 -7.088 3.074 1.00 98.56 397 LEU A C 1
ATOM 3127 O O . LEU A 1 397 ? 10.504 -6.400 4.054 1.00 98.56 397 LEU A O 1
ATOM 3131 N N . PHE A 1 398 ? 10.191 -8.257 2.832 1.00 98.38 398 PHE A N 1
ATOM 3132 C CA . PHE A 1 398 ? 9.111 -8.787 3.675 1.00 98.38 398 PHE A CA 1
ATOM 3133 C C . PHE A 1 398 ? 9.610 -9.126 5.080 1.00 98.38 398 PHE A C 1
ATOM 3135 O O . PHE A 1 398 ? 8.926 -8.826 6.057 1.00 98.38 398 PHE A O 1
ATOM 3142 N N . GLU A 1 399 ? 10.812 -9.687 5.192 1.00 96.38 399 GLU A N 1
ATOM 3143 C CA . GLU A 1 399 ? 11.457 -9.971 6.471 1.00 96.38 399 GLU A CA 1
ATOM 3144 C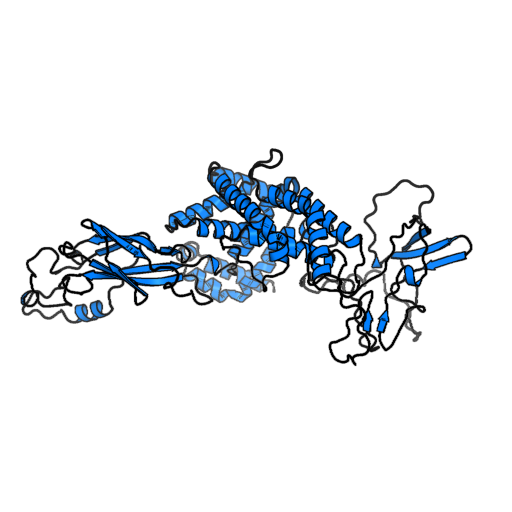 C . GLU A 1 399 ? 11.686 -8.679 7.265 1.00 96.38 399 GLU A C 1
ATOM 3146 O O . GLU A 1 399 ? 11.346 -8.610 8.444 1.00 96.38 399 GLU A O 1
ATOM 3151 N N . THR A 1 400 ? 12.172 -7.618 6.612 1.00 96.44 400 THR A N 1
ATOM 3152 C CA . THR A 1 400 ? 12.353 -6.309 7.257 1.00 96.44 400 THR A CA 1
ATOM 3153 C C . THR A 1 400 ? 11.019 -5.726 7.736 1.00 96.44 400 THR A C 1
ATOM 3155 O O . THR A 1 400 ? 10.930 -5.248 8.869 1.00 96.44 400 THR A O 1
ATOM 3158 N N . LEU A 1 401 ? 9.969 -5.789 6.908 1.00 97.00 401 LEU A N 1
ATOM 3159 C CA . LEU A 1 401 ? 8.630 -5.275 7.233 1.00 97.00 401 LEU A CA 1
ATOM 3160 C C . LEU A 1 401 ? 7.957 -6.022 8.397 1.00 97.00 401 LEU A C 1
ATOM 3162 O O . LEU A 1 401 ? 7.262 -5.392 9.195 1.00 97.00 401 LEU A O 1
ATOM 3166 N N . PHE A 1 402 ? 8.172 -7.335 8.508 1.00 96.31 402 PHE A N 1
ATOM 3167 C CA . PHE A 1 402 ? 7.606 -8.192 9.557 1.00 96.31 402 PHE A CA 1
ATOM 3168 C C . PHE A 1 402 ? 8.621 -8.553 10.654 1.00 96.31 402 PHE A C 1
ATOM 3170 O O . PHE A 1 402 ? 8.556 -9.632 11.244 1.00 96.31 402 PHE A O 1
ATOM 3177 N N . SER A 1 403 ? 9.544 -7.640 10.966 1.00 92.00 403 SER A N 1
ATOM 3178 C CA . SER A 1 403 ? 10.520 -7.806 12.049 1.00 92.00 403 SER A CA 1
ATOM 3179 C C . SER A 1 403 ? 10.236 -6.879 13.234 1.00 92.00 403 SER A C 1
ATOM 3181 O O . SER A 1 403 ? 9.866 -5.716 13.075 1.00 92.00 403 SER A O 1
ATOM 3183 N N . THR A 1 404 ? 10.419 -7.389 14.454 1.00 88.62 404 THR A N 1
ATOM 3184 C CA . THR A 1 404 ? 10.327 -6.602 15.701 1.00 88.62 404 THR A CA 1
ATOM 3185 C C . THR A 1 404 ? 11.658 -5.970 16.110 1.00 88.62 404 THR A C 1
ATOM 3187 O O . THR A 1 404 ? 11.685 -5.045 16.921 1.00 88.62 404 THR A O 1
ATOM 3190 N N . ALA A 1 405 ? 12.757 -6.439 15.518 1.00 81.50 405 ALA A N 1
ATOM 3191 C CA . ALA A 1 405 ? 14.073 -5.833 15.602 1.00 81.50 405 ALA A CA 1
ATOM 3192 C C . ALA A 1 405 ? 14.824 -6.077 14.288 1.00 81.50 405 ALA A C 1
ATOM 3194 O O . ALA A 1 405 ? 15.008 -7.224 13.881 1.00 81.50 405 ALA A O 1
ATOM 3195 N N . HIS A 1 406 ? 15.290 -5.008 13.642 1.00 76.38 406 HIS A N 1
ATOM 3196 C CA . HIS A 1 406 ? 16.094 -5.099 12.423 1.00 76.38 406 HIS A CA 1
ATOM 3197 C C . HIS A 1 406 ? 17.379 -4.295 12.593 1.00 76.38 406 HIS A C 1
ATOM 3199 O O . HIS A 1 406 ? 17.329 -3.106 12.897 1.00 76.38 406 HIS A O 1
ATOM 3205 N N . ARG A 1 407 ? 18.541 -4.944 12.424 1.00 71.50 407 ARG A N 1
ATOM 3206 C CA . ARG A 1 407 ? 19.877 -4.319 12.566 1.00 71.50 407 ARG A CA 1
ATOM 3207 C C . ARG A 1 407 ? 20.082 -3.556 13.892 1.00 71.50 407 ARG A C 1
ATOM 3209 O O . ARG A 1 407 ? 20.788 -2.556 13.934 1.00 71.50 407 ARG A O 1
ATOM 3216 N N . GLY A 1 408 ? 19.469 -4.033 14.978 1.00 70.88 408 GLY A N 1
ATOM 3217 C CA . GLY A 1 408 ? 19.545 -3.402 16.303 1.00 70.88 408 GLY A CA 1
ATOM 3218 C C . GLY A 1 408 ? 18.556 -2.252 16.531 1.00 70.88 408 GLY A C 1
ATOM 3219 O O . GLY A 1 408 ? 18.472 -1.752 17.650 1.00 70.88 408 GLY A O 1
ATOM 3220 N N . THR A 1 409 ? 17.771 -1.864 15.521 1.00 81.56 409 THR A N 1
ATOM 3221 C CA . THR A 1 409 ? 16.679 -0.896 15.669 1.00 81.56 409 THR A CA 1
ATOM 3222 C C . THR A 1 409 ? 15.453 -1.583 16.261 1.00 81.56 409 THR A C 1
ATOM 3224 O O . THR A 1 409 ? 15.021 -2.626 15.765 1.00 81.56 409 THR A O 1
ATOM 3227 N N . ALA A 1 410 ? 14.894 -0.999 17.321 1.00 87.94 410 ALA A N 1
ATOM 3228 C CA . ALA A 1 410 ? 13.669 -1.476 17.956 1.00 87.94 410 ALA A CA 1
ATOM 3229 C C . ALA A 1 410 ? 12.425 -1.201 17.091 1.00 87.94 410 ALA A C 1
ATOM 3231 O O . ALA A 1 410 ? 12.412 -0.278 16.272 1.00 87.94 410 ALA A O 1
ATOM 3232 N N . LEU A 1 411 ? 11.363 -1.978 17.316 1.00 93.94 411 LEU A N 1
ATOM 3233 C CA . LEU A 1 411 ? 10.050 -1.757 16.711 1.00 93.94 411 LEU A CA 1
ATOM 3234 C C . LEU A 1 411 ? 9.564 -0.305 16.936 1.00 93.94 411 LEU A C 1
ATOM 3236 O O . LEU A 1 411 ? 9.649 0.201 18.059 1.00 93.94 411 LEU A O 1
ATOM 3240 N N . PRO A 1 412 ? 8.988 0.357 15.916 1.00 95.50 412 PRO A N 1
ATOM 3241 C CA . PRO A 1 412 ? 8.380 1.674 16.082 1.00 95.50 412 PRO A CA 1
ATOM 3242 C C . PRO A 1 412 ? 7.270 1.692 17.142 1.00 95.50 412 PRO A C 1
ATOM 3244 O O . PRO A 1 412 ? 6.337 0.887 17.093 1.00 95.50 412 PRO A O 1
ATOM 3247 N N . LEU A 1 413 ? 7.327 2.679 18.045 1.00 95.94 413 LEU A N 1
ATOM 3248 C CA . LEU A 1 413 ? 6.364 2.852 19.143 1.00 95.94 413 LEU A CA 1
ATOM 3249 C C . LEU A 1 413 ? 4.913 2.905 18.646 1.00 95.94 413 LEU A C 1
ATOM 3251 O O . LEU A 1 413 ? 4.033 2.290 19.239 1.00 95.94 413 LEU A O 1
ATOM 3255 N N . ALA A 1 414 ? 4.681 3.571 17.512 1.00 96.81 414 ALA A N 1
ATOM 3256 C CA . ALA A 1 414 ? 3.362 3.699 16.900 1.00 96.81 414 ALA A CA 1
ATOM 3257 C C . ALA A 1 414 ? 2.708 2.348 16.560 1.00 96.81 414 ALA A C 1
ATOM 3259 O O . ALA A 1 414 ? 1.496 2.209 16.703 1.00 96.81 414 ALA A O 1
ATOM 3260 N N . ILE A 1 415 ? 3.495 1.349 16.136 1.00 97.81 415 ILE A N 1
ATOM 3261 C CA . ILE A 1 415 ? 2.971 0.015 15.802 1.00 97.81 415 ILE A CA 1
ATOM 3262 C C . ILE A 1 415 ? 2.524 -0.691 17.075 1.00 97.81 415 ILE A C 1
ATOM 3264 O O . ILE A 1 415 ? 1.391 -1.159 17.141 1.00 97.81 415 ILE A O 1
ATOM 3268 N N . LYS A 1 416 ? 3.394 -0.728 18.093 1.00 97.62 416 LYS A N 1
ATOM 3269 C CA . LYS A 1 416 ? 3.081 -1.351 19.384 1.00 97.62 416 LYS A CA 1
ATOM 3270 C C . LYS A 1 416 ? 1.862 -0.695 20.030 1.00 97.62 416 LYS A C 1
ATOM 3272 O O . LYS A 1 416 ? 0.910 -1.395 20.344 1.00 97.62 416 LYS A O 1
ATOM 3277 N N . TYR A 1 417 ? 1.857 0.633 20.135 1.00 97.81 417 TYR A N 1
ATOM 3278 C CA . TYR A 1 417 ? 0.765 1.386 20.752 1.00 97.81 417 TYR A CA 1
ATOM 3279 C C . TYR A 1 417 ? -0.579 1.149 20.046 1.00 97.81 417 TYR A C 1
ATOM 3281 O O . TYR A 1 417 ? -1.585 0.871 20.690 1.00 97.81 417 TYR A O 1
ATOM 3289 N N . MET A 1 418 ? -0.603 1.190 18.708 1.00 97.38 418 MET A N 1
ATOM 3290 C CA . MET A 1 418 ? -1.839 0.952 17.956 1.00 97.38 418 MET A CA 1
ATOM 3291 C C . MET A 1 418 ? -2.299 -0.509 18.029 1.00 97.38 418 MET A C 1
ATOM 3293 O O . MET A 1 418 ? -3.496 -0.775 18.071 1.00 97.38 418 MET A O 1
ATOM 3297 N N . PHE A 1 419 ? -1.377 -1.474 18.031 1.00 97.81 419 PHE A N 1
ATOM 3298 C CA . PHE A 1 419 ? -1.747 -2.888 18.124 1.00 97.81 419 PHE A CA 1
ATOM 3299 C C . PHE A 1 419 ? -2.266 -3.253 19.513 1.00 97.81 419 PHE A C 1
ATOM 3301 O O . PHE A 1 419 ? -3.237 -4.003 19.586 1.00 97.81 419 PHE A O 1
ATOM 3308 N N . ASP A 1 420 ? -1.695 -2.674 20.569 1.00 97.75 420 ASP A N 1
ATOM 3309 C CA . ASP A 1 420 ? -2.222 -2.794 21.930 1.00 97.75 420 ASP A CA 1
ATOM 3310 C C . ASP A 1 420 ? -3.617 -2.177 22.025 1.00 97.75 420 ASP A C 1
ATOM 3312 O O . ASP A 1 420 ? -4.533 -2.831 22.510 1.00 97.75 420 ASP A O 1
ATOM 3316 N N . PHE A 1 421 ? -3.829 -0.986 21.451 1.00 95.81 421 PHE A N 1
ATOM 3317 C CA . PHE A 1 421 ? -5.159 -0.376 21.375 1.00 95.81 421 PHE A CA 1
ATOM 3318 C C . PHE A 1 421 ? -6.185 -1.295 20.691 1.00 95.81 421 PHE A C 1
ATOM 3320 O O . PHE A 1 421 ? -7.303 -1.444 21.184 1.00 95.81 421 PHE A O 1
ATOM 3327 N N . LEU A 1 422 ? -5.830 -1.930 19.567 1.00 94.38 422 LEU A N 1
ATOM 3328 C CA . LEU A 1 422 ? -6.720 -2.869 18.870 1.00 94.38 422 LEU A CA 1
ATOM 3329 C C . LEU A 1 422 ? -7.025 -4.112 19.714 1.00 94.38 422 LEU A C 1
ATOM 3331 O O . LEU A 1 422 ? -8.165 -4.582 19.708 1.00 94.38 422 LEU A O 1
ATOM 3335 N N . ASP A 1 423 ? -6.030 -4.633 20.432 1.00 94.12 423 ASP A N 1
ATOM 3336 C CA . ASP A 1 423 ? -6.215 -5.759 21.345 1.00 94.12 423 ASP A CA 1
ATOM 3337 C C . ASP A 1 423 ? -7.132 -5.367 22.519 1.00 94.12 423 ASP A C 1
ATOM 3339 O O . ASP A 1 423 ? -8.094 -6.081 22.799 1.00 94.12 423 ASP A O 1
ATOM 3343 N N . GLU A 1 424 ? -6.936 -4.190 23.116 1.00 93.81 424 GLU A N 1
ATOM 3344 C CA . GLU A 1 424 ? -7.802 -3.645 24.168 1.00 93.81 424 GLU A CA 1
ATOM 3345 C C . GLU A 1 424 ? -9.237 -3.400 23.683 1.00 93.81 424 GLU A C 1
ATOM 3347 O O . GLU A 1 424 ? -10.192 -3.686 24.409 1.00 93.81 424 GLU A O 1
ATOM 3352 N N . GLN A 1 425 ? -9.426 -2.898 22.454 1.00 89.62 425 GLN A N 1
ATOM 3353 C CA . GLN A 1 425 ? -10.766 -2.757 21.876 1.00 89.62 425 GLN A CA 1
ATOM 3354 C C . GLN A 1 425 ? -11.423 -4.128 21.688 1.00 89.62 425 GLN A C 1
ATOM 3356 O O . GLN A 1 425 ? -12.603 -4.290 22.001 1.00 89.62 425 GLN A O 1
ATOM 3361 N N . ALA A 1 426 ? -10.676 -5.131 21.228 1.00 83.94 426 ALA A N 1
ATOM 3362 C CA . ALA A 1 426 ? -11.195 -6.486 21.115 1.00 83.94 426 ALA A CA 1
ATOM 3363 C C . ALA A 1 426 ? -11.579 -7.054 22.495 1.00 83.94 426 ALA A C 1
ATOM 3365 O O . ALA A 1 426 ? -12.671 -7.602 22.636 1.00 83.94 426 ALA A O 1
ATOM 3366 N N . ASP A 1 427 ? -10.757 -6.853 23.529 1.00 88.81 427 ASP A N 1
ATOM 3367 C CA . ASP A 1 427 ? -11.057 -7.273 24.905 1.00 88.81 427 ASP A CA 1
ATOM 3368 C C . ASP A 1 427 ? -12.295 -6.568 25.474 1.00 88.81 427 ASP A C 1
ATOM 3370 O O . ASP A 1 427 ? -13.199 -7.219 26.004 1.00 88.81 427 ASP A O 1
ATOM 3374 N N . LYS A 1 428 ? -12.399 -5.248 25.287 1.00 88.50 428 LYS A N 1
ATOM 3375 C CA . LYS A 1 428 ? -13.552 -4.438 25.711 1.00 88.50 428 LYS A CA 1
ATOM 3376 C C . LYS A 1 428 ? -14.864 -4.917 25.089 1.00 88.50 428 LYS A C 1
ATOM 3378 O O . LYS A 1 428 ? -15.914 -4.840 25.726 1.00 88.50 428 LYS A O 1
ATOM 3383 N N . HIS A 1 429 ? -14.801 -5.427 23.863 1.00 82.00 429 HIS A N 1
ATOM 3384 C CA . HIS A 1 429 ? -15.938 -5.993 23.143 1.00 82.00 429 HIS A CA 1
ATOM 3385 C C . HIS A 1 429 ? -16.057 -7.523 23.284 1.00 82.00 429 HIS A C 1
ATOM 3387 O O . HIS A 1 429 ? -16.888 -8.123 22.610 1.00 82.00 429 HIS A O 1
ATOM 3393 N N . SER A 1 430 ? -15.281 -8.157 24.178 1.00 85.31 430 SER A N 1
ATOM 3394 C CA . SER A 1 430 ? -15.286 -9.613 24.421 1.00 85.31 430 SER A CA 1
ATOM 3395 C C . SER A 1 430 ? -15.004 -10.460 23.168 1.00 85.31 430 SER A C 1
ATOM 3397 O O . SER A 1 430 ? -15.497 -11.578 23.019 1.00 85.31 430 SER A O 1
ATOM 3399 N N . ILE A 1 431 ? -14.183 -9.935 22.256 1.00 78.81 431 ILE A N 1
ATOM 3400 C CA . ILE A 1 431 ? -13.755 -10.608 21.029 1.00 78.81 431 ILE A CA 1
ATOM 3401 C C . ILE A 1 431 ? -12.512 -11.452 21.335 1.00 78.81 431 ILE A C 1
ATOM 3403 O O . ILE A 1 431 ? -11.379 -10.965 21.349 1.00 78.81 431 ILE A O 1
ATOM 3407 N N . CYS A 1 432 ? -12.725 -12.749 21.559 1.00 82.69 432 CYS A N 1
ATOM 3408 C CA . CYS A 1 432 ? -11.655 -13.722 21.815 1.00 82.69 432 CYS A CA 1
ATOM 3409 C C . CYS A 1 432 ? -11.120 -14.406 20.540 1.00 82.69 432 CYS A C 1
ATOM 3411 O O . CYS A 1 432 ? -10.243 -15.269 20.624 1.00 82.69 432 CYS A O 1
ATOM 3413 N N . ASP A 1 433 ? -11.654 -14.071 19.362 1.00 80.88 433 ASP A N 1
ATOM 3414 C CA . ASP A 1 433 ? -11.168 -14.632 18.103 1.00 80.88 433 ASP A CA 1
ATOM 3415 C C . ASP A 1 433 ? -9.867 -13.951 17.654 1.00 80.88 433 ASP A C 1
ATOM 3417 O O . ASP A 1 433 ? -9.811 -12.748 17.388 1.00 80.88 433 ASP A O 1
ATOM 3421 N N . VAL A 1 434 ? -8.810 -14.755 17.559 1.00 86.19 434 VAL A N 1
ATOM 3422 C CA . VAL A 1 434 ? -7.471 -14.341 17.129 1.00 86.19 434 VAL A CA 1
ATOM 3423 C C . VAL A 1 434 ? -7.472 -13.896 15.664 1.00 86.19 434 VAL A C 1
ATOM 3425 O O . VAL A 1 434 ? -6.752 -12.957 15.324 1.00 86.19 434 VAL A O 1
ATOM 3428 N N . ASP A 1 435 ? -8.320 -14.482 14.814 1.00 86.06 435 ASP A N 1
ATOM 3429 C CA . ASP A 1 435 ? -8.390 -14.140 13.388 1.00 86.06 435 ASP A CA 1
ATOM 3430 C C . ASP A 1 435 ? -8.942 -12.729 13.178 1.00 86.06 435 ASP A C 1
ATOM 3432 O O . ASP A 1 435 ? -8.550 -12.026 12.244 1.00 86.06 435 ASP A O 1
ATOM 3436 N N . VAL A 1 436 ? -9.812 -12.274 14.081 1.00 82.81 436 VAL A N 1
ATOM 3437 C CA . VAL A 1 436 ? -10.356 -10.912 14.065 1.00 82.81 436 VAL A CA 1
ATOM 3438 C C . VAL A 1 436 ? -9.269 -9.911 14.402 1.00 82.81 436 VAL A C 1
ATOM 3440 O O . VAL A 1 436 ? -9.060 -8.963 13.649 1.00 82.81 436 VAL A O 1
ATOM 3443 N N . ARG A 1 437 ? -8.519 -10.157 15.482 1.00 87.69 437 ARG A N 1
ATOM 3444 C CA . ARG A 1 437 ? -7.391 -9.304 15.883 1.00 87.69 437 ARG A CA 1
ATOM 3445 C C . ARG A 1 437 ? -6.314 -9.269 14.801 1.00 87.69 437 ARG A C 1
ATOM 3447 O O . ARG A 1 437 ? -5.806 -8.196 14.481 1.00 87.69 437 ARG A O 1
ATOM 3454 N N . HIS A 1 438 ? -6.015 -10.415 14.186 1.00 92.00 438 HIS A N 1
ATOM 3455 C CA . HIS A 1 438 ? -5.120 -10.511 13.032 1.00 92.00 438 HIS A CA 1
ATOM 3456 C C . HIS A 1 438 ? -5.619 -9.643 11.871 1.00 92.00 438 HIS A C 1
ATOM 3458 O O . HIS A 1 438 ? -4.864 -8.833 11.329 1.00 92.00 438 HIS A O 1
ATOM 3464 N N . THR A 1 439 ? -6.900 -9.776 11.517 1.00 86.19 439 THR A N 1
ATOM 3465 C CA . THR A 1 439 ? -7.533 -9.019 10.429 1.00 86.19 439 THR A CA 1
ATOM 3466 C C . THR A 1 439 ? -7.512 -7.519 10.714 1.00 86.19 439 THR A C 1
ATOM 3468 O O . THR A 1 439 ? -7.155 -6.739 9.835 1.00 86.19 439 THR A O 1
ATOM 3471 N N . TRP A 1 440 ? -7.819 -7.091 11.942 1.00 90.31 440 TRP A N 1
ATOM 3472 C CA . TRP A 1 440 ? -7.766 -5.683 12.341 1.00 90.31 440 TRP A CA 1
ATOM 3473 C C . TRP A 1 440 ? -6.353 -5.117 12.219 1.00 90.31 440 TRP A C 1
ATOM 3475 O O . TRP A 1 440 ? -6.171 -4.074 11.594 1.00 90.31 440 TRP A O 1
ATOM 3485 N N . LYS A 1 441 ? -5.342 -5.828 12.732 1.00 95.06 441 LYS A N 1
ATOM 3486 C CA . LYS A 1 441 ? -3.927 -5.436 12.615 1.00 95.06 441 LYS A CA 1
ATOM 3487 C C . LYS A 1 441 ? -3.481 -5.349 11.151 1.00 95.06 441 LYS A C 1
ATOM 3489 O O . LYS A 1 441 ? -2.844 -4.367 10.767 1.00 95.06 441 LYS A O 1
ATOM 3494 N N . SER A 1 442 ? -3.881 -6.315 10.322 1.00 93.00 442 SER A N 1
ATOM 3495 C CA . SER A 1 442 ? -3.600 -6.354 8.879 1.00 93.00 442 SER A CA 1
ATOM 3496 C C . SER A 1 442 ? -4.252 -5.198 8.116 1.00 93.00 442 SER A C 1
ATOM 3498 O O . SER A 1 442 ? -3.577 -4.489 7.367 1.00 93.00 442 SER A O 1
ATOM 3500 N N . ASN A 1 443 ? -5.543 -4.953 8.351 1.00 86.31 443 ASN A N 1
ATOM 3501 C CA . ASN A 1 443 ? -6.305 -3.863 7.739 1.00 86.31 443 ASN A CA 1
ATOM 3502 C C . ASN A 1 443 ? -5.826 -2.481 8.201 1.00 86.31 443 ASN A C 1
ATOM 3504 O O . ASN A 1 443 ? -5.978 -1.507 7.468 1.00 8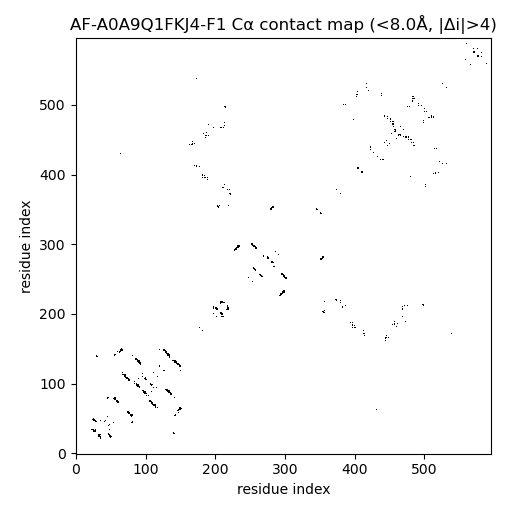6.31 443 ASN A O 1
ATOM 3508 N N . CYS A 1 444 ? -5.282 -2.385 9.412 1.00 90.00 444 CYS A N 1
ATOM 3509 C CA . CYS A 1 444 ? -4.827 -1.144 10.029 1.00 90.00 444 CYS A CA 1
ATOM 3510 C C . CYS A 1 444 ? -3.491 -0.662 9.445 1.00 90.00 444 CYS A C 1
ATOM 3512 O O . CYS A 1 444 ? -3.360 0.516 9.108 1.00 90.00 444 CYS A O 1
ATOM 3514 N N . LEU A 1 445 ? -2.516 -1.566 9.287 1.00 95.06 445 LEU A N 1
ATOM 3515 C CA . LEU A 1 445 ? -1.146 -1.196 8.925 1.00 95.06 445 LEU A CA 1
ATOM 3516 C C . LEU A 1 445 ? -0.667 -1.826 7.600 1.00 95.06 445 LEU A C 1
ATOM 3518 O O . LEU A 1 445 ? -0.525 -1.071 6.632 1.00 95.06 445 LEU A O 1
ATOM 3522 N N . PRO A 1 446 ? -0.425 -3.152 7.481 1.00 95.25 446 PRO A N 1
ATOM 3523 C CA . PRO A 1 446 ? 0.105 -3.745 6.251 1.00 95.25 446 PRO A CA 1
ATOM 3524 C C . PRO A 1 446 ? -0.692 -3.416 4.991 1.00 95.25 446 PRO A C 1
ATOM 3526 O O . PRO A 1 446 ? -0.114 -2.970 4.000 1.00 95.25 446 PRO A O 1
ATOM 3529 N N . LEU A 1 447 ? -2.015 -3.576 5.033 1.00 89.50 447 LEU A N 1
ATOM 3530 C CA . LEU A 1 447 ? -2.864 -3.460 3.847 1.00 89.50 447 LEU A CA 1
ATOM 3531 C C . LEU A 1 447 ? -3.112 -2.011 3.403 1.00 89.50 447 LEU A C 1
ATOM 3533 O O . LEU A 1 447 ? -3.516 -1.784 2.265 1.00 89.50 447 LEU A O 1
ATOM 3537 N N . ARG A 1 448 ? -2.835 -1.024 4.265 1.00 87.12 448 ARG A N 1
ATOM 3538 C CA . ARG A 1 448 ? -3.031 0.405 3.961 1.00 87.12 448 ARG A CA 1
ATOM 3539 C C . ARG A 1 448 ? -1.730 1.140 3.734 1.00 87.12 448 ARG A C 1
ATOM 3541 O O . ARG A 1 448 ? -1.562 1.798 2.712 1.00 87.12 448 ARG A O 1
ATOM 3548 N N . PHE A 1 449 ? -0.811 1.028 4.682 1.00 93.69 449 PHE A N 1
ATOM 3549 C CA . PHE A 1 449 ? 0.449 1.747 4.630 1.00 93.69 449 PHE A CA 1
ATOM 3550 C C . PHE A 1 449 ? 1.475 0.990 3.784 1.00 93.69 449 PHE A C 1
ATOM 3552 O O . PHE A 1 449 ? 1.935 1.510 2.767 1.00 93.69 449 PHE A O 1
ATOM 3559 N N . TRP A 1 450 ? 1.788 -0.261 4.139 1.00 97.00 450 TRP A N 1
ATOM 3560 C CA . TRP A 1 450 ? 2.878 -0.991 3.484 1.00 97.00 450 TRP A CA 1
ATOM 3561 C C . TRP A 1 450 ? 2.577 -1.353 2.033 1.00 97.00 450 TRP A C 1
ATOM 3563 O O . TRP A 1 450 ? 3.417 -1.110 1.170 1.00 97.00 450 TRP A O 1
ATOM 3573 N N . VAL A 1 451 ? 1.365 -1.823 1.724 1.00 93.06 451 VAL A N 1
ATOM 3574 C CA . VAL A 1 451 ? 0.933 -2.049 0.332 1.00 93.06 451 VAL A CA 1
ATOM 3575 C C . VAL A 1 451 ? 1.077 -0.779 -0.504 1.00 93.06 451 VAL A C 1
ATOM 3577 O O . VAL A 1 451 ? 1.564 -0.837 -1.634 1.00 93.06 451 VAL A O 1
ATOM 3580 N N . ASN A 1 452 ? 0.692 0.377 0.043 1.00 91.25 452 ASN A N 1
ATOM 3581 C CA . ASN A 1 452 ? 0.790 1.641 -0.675 1.00 91.25 452 ASN A CA 1
ATOM 3582 C C . ASN A 1 452 ? 2.251 2.035 -0.934 1.00 91.25 452 ASN A C 1
ATOM 3584 O O . ASN A 1 452 ? 2.581 2.418 -2.053 1.00 91.25 452 ASN A O 1
ATOM 3588 N N . VAL A 1 453 ? 3.134 1.872 0.054 1.00 95.88 453 VAL A N 1
ATOM 3589 C CA . VAL A 1 453 ? 4.577 2.133 -0.081 1.00 95.88 453 VAL A CA 1
ATOM 3590 C C . VAL A 1 453 ? 5.236 1.184 -1.094 1.00 95.88 453 VAL A C 1
ATOM 3592 O O . VAL A 1 453 ? 5.992 1.644 -1.949 1.00 95.88 453 VAL A O 1
ATOM 3595 N N . ILE A 1 454 ? 4.910 -0.114 -1.064 1.00 97.56 454 ILE A N 1
ATOM 3596 C CA . ILE A 1 454 ? 5.431 -1.116 -2.014 1.00 97.56 454 ILE A CA 1
ATOM 3597 C C . ILE A 1 454 ? 4.994 -0.784 -3.444 1.00 97.56 454 ILE A C 1
ATOM 3599 O O . ILE A 1 454 ? 5.807 -0.811 -4.366 1.00 97.56 454 ILE A O 1
ATOM 3603 N N . LYS A 1 455 ? 3.715 -0.443 -3.646 1.00 92.75 455 LYS A N 1
ATOM 3604 C CA . LYS A 1 455 ? 3.198 -0.069 -4.972 1.00 92.75 455 LYS A CA 1
ATOM 3605 C C . LYS A 1 455 ? 3.738 1.277 -5.445 1.00 92.75 455 LYS A C 1
ATOM 3607 O O . LYS A 1 455 ? 3.864 1.487 -6.652 1.00 92.75 455 LYS A O 1
ATOM 3612 N N . ASN A 1 456 ? 4.032 2.196 -4.529 1.00 93.69 456 ASN A N 1
ATOM 3613 C CA . ASN A 1 456 ? 4.386 3.579 -4.836 1.00 93.69 456 ASN A CA 1
ATOM 3614 C C . ASN A 1 456 ? 5.727 4.003 -4.217 1.00 93.69 456 ASN A C 1
ATOM 3616 O O . ASN A 1 456 ? 5.769 4.947 -3.426 1.00 93.69 456 ASN A O 1
ATOM 3620 N N . PRO A 1 457 ? 6.853 3.383 -4.616 1.00 96.12 457 PRO A N 1
ATOM 3621 C CA . PRO A 1 457 ? 8.166 3.743 -4.087 1.00 96.12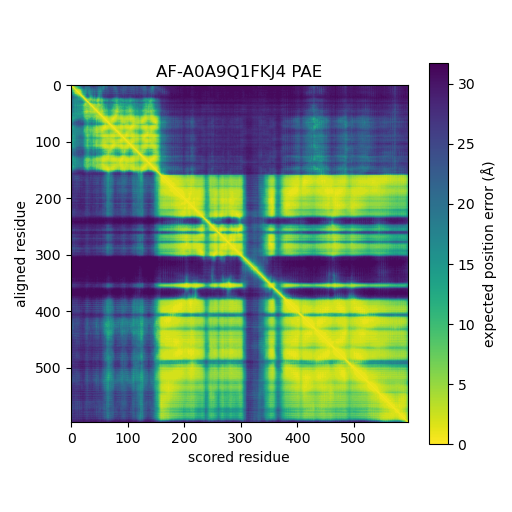 457 PRO A CA 1
ATOM 3622 C C . PRO A 1 457 ? 8.573 5.186 -4.439 1.00 96.12 457 PRO A C 1
ATOM 3624 O O . PRO A 1 457 ? 9.408 5.769 -3.753 1.00 96.12 457 PRO A O 1
ATOM 3627 N N . GLN A 1 458 ? 7.951 5.809 -5.449 1.00 93.62 458 GLN A N 1
ATOM 3628 C CA . GLN A 1 458 ? 8.152 7.226 -5.777 1.00 93.62 458 GLN A CA 1
ATOM 3629 C C . GLN A 1 458 ? 7.624 8.202 -4.710 1.00 93.62 458 GLN A C 1
ATOM 3631 O O . GLN A 1 458 ? 7.917 9.389 -4.776 1.00 93.62 458 GLN A O 1
ATOM 3636 N N . PHE A 1 459 ? 6.836 7.732 -3.735 1.00 93.50 459 PHE A N 1
ATOM 3637 C CA . PHE A 1 459 ? 6.478 8.541 -2.562 1.00 93.50 459 PHE A CA 1
ATOM 3638 C C . PHE A 1 459 ? 7.635 8.663 -1.566 1.00 93.50 459 PHE A C 1
ATOM 3640 O O . PHE A 1 459 ? 7.631 9.567 -0.738 1.00 93.50 459 PHE A O 1
ATOM 3647 N N . VAL A 1 460 ? 8.613 7.757 -1.644 1.00 94.62 460 VAL A N 1
ATOM 3648 C CA . VAL A 1 460 ? 9.757 7.683 -0.725 1.00 94.62 460 VAL A CA 1
ATOM 3649 C C . VAL A 1 460 ? 11.037 8.178 -1.394 1.00 94.62 460 VAL A C 1
ATOM 3651 O O . VAL A 1 460 ? 11.877 8.800 -0.747 1.00 94.62 460 VAL A O 1
ATOM 3654 N N . PHE A 1 461 ? 11.192 7.916 -2.695 1.00 94.44 461 PHE A N 1
ATOM 3655 C CA . PHE A 1 461 ? 12.415 8.201 -3.443 1.00 94.44 461 PHE A CA 1
ATOM 3656 C C . PHE A 1 461 ? 12.154 9.093 -4.659 1.00 94.44 461 PHE A C 1
ATOM 3658 O O . PHE A 1 461 ? 11.116 8.986 -5.309 1.00 94.44 461 PHE A O 1
ATOM 3665 N N . ASP A 1 462 ? 13.151 9.899 -5.034 1.00 91.56 462 ASP A N 1
ATOM 3666 C CA . ASP A 1 462 ? 13.163 10.637 -6.304 1.00 91.56 462 ASP A CA 1
ATOM 3667 C C . ASP A 1 462 ? 13.474 9.684 -7.473 1.00 91.56 462 ASP A C 1
ATOM 3669 O O . ASP A 1 462 ? 14.605 9.564 -7.954 1.00 91.56 462 ASP A O 1
ATOM 3673 N N . ILE A 1 463 ? 12.463 8.913 -7.873 1.00 91.31 463 ILE A N 1
ATOM 3674 C CA . ILE A 1 463 ? 12.549 7.893 -8.919 1.00 91.31 463 ILE A CA 1
ATOM 3675 C C . ILE A 1 463 ? 11.396 8.015 -9.911 1.00 91.31 463 ILE A C 1
ATOM 3677 O O . ILE A 1 463 ? 10.277 8.396 -9.577 1.00 91.31 463 ILE A O 1
ATOM 3681 N N . HIS A 1 464 ? 11.655 7.599 -11.149 1.00 88.06 464 HIS A N 1
ATOM 3682 C CA . HIS A 1 464 ? 10.627 7.483 -12.174 1.00 88.06 464 HIS A CA 1
ATOM 3683 C C . HIS A 1 464 ? 10.138 6.033 -12.298 1.00 88.06 464 HIS A C 1
ATOM 3685 O O . HIS A 1 464 ? 10.825 5.190 -12.882 1.00 88.06 464 HIS A O 1
ATOM 3691 N N . LYS A 1 465 ? 8.924 5.759 -11.810 1.00 88.94 465 LYS A N 1
ATOM 3692 C CA . LYS A 1 465 ? 8.248 4.464 -11.967 1.00 88.94 465 LYS A CA 1
ATOM 3693 C C . LYS A 1 465 ? 7.591 4.363 -13.352 1.00 88.94 465 LYS A C 1
ATOM 3695 O O . LYS A 1 465 ? 6.657 5.100 -13.648 1.00 88.94 465 LYS A O 1
ATOM 3700 N N . ASN A 1 466 ? 8.074 3.452 -14.201 1.00 88.12 466 ASN A N 1
ATOM 3701 C CA . ASN A 1 466 ? 7.462 3.162 -15.506 1.00 88.12 466 ASN A CA 1
ATOM 3702 C C . ASN A 1 466 ? 6.324 2.120 -15.392 1.00 88.12 466 ASN A C 1
ATOM 3704 O O . ASN A 1 466 ? 6.165 1.478 -14.353 1.00 88.12 466 ASN A O 1
ATOM 3708 N N . SER A 1 467 ? 5.535 1.944 -16.461 1.00 91.12 467 SER A N 1
ATOM 3709 C CA . SER A 1 467 ? 4.342 1.075 -16.447 1.00 91.12 467 SER A CA 1
ATOM 3710 C C . SER A 1 467 ? 4.652 -0.394 -16.139 1.00 91.12 467 SER A C 1
ATOM 3712 O O . SER A 1 467 ? 3.924 -1.014 -15.369 1.00 91.12 467 SER A O 1
ATOM 3714 N N . ILE A 1 468 ? 5.737 -0.951 -16.687 1.00 94.06 468 ILE A N 1
ATOM 3715 C CA . ILE A 1 468 ? 6.100 -2.349 -16.419 1.00 94.06 468 ILE A CA 1
ATOM 3716 C C . ILE A 1 468 ? 6.550 -2.554 -14.967 1.00 94.06 468 ILE A C 1
ATOM 3718 O O . ILE A 1 468 ? 6.173 -3.539 -14.334 1.00 94.06 468 ILE A O 1
ATOM 3722 N N . THR A 1 469 ? 7.303 -1.606 -14.399 1.00 96.06 469 THR A N 1
ATOM 3723 C CA . THR A 1 469 ? 7.727 -1.675 -12.993 1.00 96.06 469 THR A CA 1
ATOM 3724 C C . THR A 1 469 ? 6.524 -1.579 -12.058 1.00 96.06 469 THR A C 1
ATOM 3726 O O . THR A 1 469 ? 6.456 -2.323 -11.086 1.00 96.06 469 THR A O 1
ATOM 3729 N N . ASP A 1 470 ? 5.548 -0.721 -12.371 1.00 92.19 470 ASP A N 1
ATOM 3730 C CA . ASP A 1 470 ? 4.280 -0.620 -11.635 1.00 92.19 470 ASP A CA 1
ATOM 3731 C C . ASP A 1 470 ? 3.486 -1.938 -11.627 1.00 92.19 470 ASP A C 1
ATOM 3733 O O . ASP A 1 470 ? 3.016 -2.380 -10.574 1.00 92.19 470 ASP A O 1
ATOM 3737 N N . ALA A 1 471 ? 3.403 -2.615 -12.776 1.00 92.62 471 ALA A N 1
ATOM 3738 C CA . ALA A 1 471 ? 2.751 -3.917 -12.880 1.00 92.62 471 ALA A CA 1
ATOM 3739 C C . ALA A 1 471 ? 3.468 -4.991 -12.041 1.00 92.62 471 ALA A C 1
ATOM 3741 O O . ALA A 1 471 ? 2.824 -5.741 -11.307 1.00 92.62 471 ALA A O 1
ATOM 3742 N N . CYS A 1 472 ? 4.803 -5.036 -12.087 1.00 97.19 472 CYS A N 1
ATOM 3743 C CA . CYS A 1 472 ? 5.602 -5.964 -11.284 1.00 97.19 472 CYS A CA 1
ATOM 3744 C C . CYS A 1 472 ? 5.486 -5.690 -9.774 1.00 97.19 472 CYS A C 1
ATOM 3746 O O . CYS A 1 472 ? 5.299 -6.624 -8.997 1.00 97.19 472 CYS A O 1
ATOM 3748 N N . LEU A 1 473 ? 5.537 -4.423 -9.350 1.00 97.12 473 LEU A N 1
ATOM 3749 C CA . LEU A 1 473 ? 5.333 -4.042 -7.947 1.00 97.12 473 LEU A CA 1
ATOM 3750 C C . LEU A 1 473 ? 3.916 -4.369 -7.466 1.00 97.12 473 LEU A C 1
ATOM 3752 O O . LEU A 1 473 ? 3.741 -4.742 -6.311 1.00 97.12 473 LEU A O 1
ATOM 3756 N N . SER A 1 474 ? 2.911 -4.292 -8.342 1.00 93.75 474 SER A N 1
ATOM 3757 C CA . SER A 1 474 ? 1.540 -4.699 -8.013 1.00 93.75 474 SER A CA 1
ATOM 3758 C C . SER A 1 474 ? 1.421 -6.204 -7.759 1.00 93.75 474 SER A C 1
ATOM 3760 O O . SER A 1 474 ? 0.693 -6.603 -6.853 1.00 93.75 474 SER A O 1
ATOM 3762 N N . VAL A 1 475 ? 2.172 -7.037 -8.489 1.00 95.38 475 VAL A N 1
ATOM 3763 C CA . VAL A 1 475 ? 2.265 -8.482 -8.213 1.00 95.38 475 VAL A CA 1
ATOM 3764 C C . VAL A 1 475 ? 2.882 -8.730 -6.837 1.00 95.38 475 VAL A C 1
ATOM 3766 O O . VAL A 1 475 ? 2.295 -9.459 -6.042 1.00 95.38 475 VAL A O 1
ATOM 3769 N N . VAL A 1 476 ? 4.009 -8.079 -6.522 1.00 98.12 476 VAL A N 1
ATOM 3770 C CA . VAL A 1 476 ? 4.661 -8.205 -5.205 1.00 98.12 476 VAL A CA 1
ATOM 3771 C C . VAL A 1 476 ? 3.745 -7.716 -4.080 1.00 98.12 476 VAL A C 1
ATOM 3773 O O . VAL A 1 476 ? 3.607 -8.388 -3.062 1.00 98.12 476 VAL A O 1
ATOM 3776 N N . ALA A 1 477 ? 3.071 -6.581 -4.271 1.00 94.25 477 ALA A N 1
ATOM 3777 C CA . ALA A 1 477 ? 2.120 -6.051 -3.303 1.00 94.25 477 ALA A CA 1
ATOM 3778 C C . ALA A 1 477 ? 0.927 -6.991 -3.091 1.00 94.25 477 ALA A C 1
ATOM 3780 O O . ALA A 1 477 ? 0.474 -7.136 -1.962 1.00 94.25 477 ALA A O 1
ATOM 3781 N N . GLN A 1 478 ? 0.433 -7.664 -4.136 1.00 89.62 478 GLN A N 1
ATOM 3782 C CA . GLN A 1 478 ? -0.616 -8.669 -3.967 1.00 89.62 478 GLN A CA 1
ATOM 3783 C C . GLN A 1 478 ? -0.123 -9.884 -3.184 1.00 89.62 478 GLN A C 1
ATOM 3785 O O . GLN A 1 478 ? -0.820 -10.326 -2.279 1.00 89.62 478 GLN A O 1
ATOM 3790 N N . THR A 1 479 ? 1.091 -10.371 -3.447 1.00 95.06 479 THR A N 1
ATOM 3791 C CA . THR A 1 479 ? 1.700 -11.434 -2.632 1.00 95.06 479 THR A CA 1
ATOM 3792 C C . THR A 1 479 ? 1.833 -11.017 -1.164 1.00 95.06 479 THR A C 1
ATOM 3794 O O . THR A 1 479 ? 1.556 -11.814 -0.268 1.00 95.06 479 THR A O 1
ATOM 3797 N N . PHE A 1 480 ? 2.205 -9.759 -0.904 1.00 96.94 480 PHE A N 1
ATOM 3798 C CA . PHE A 1 480 ? 2.238 -9.196 0.447 1.00 96.94 480 PHE A CA 1
ATOM 3799 C C . PHE A 1 480 ? 0.844 -9.205 1.093 1.00 96.94 480 PHE A C 1
ATOM 3801 O O . PHE A 1 480 ? 0.693 -9.677 2.216 1.00 96.94 480 PHE A O 1
ATOM 3808 N N . MET A 1 481 ? -0.196 -8.766 0.375 1.00 90.75 481 MET A N 1
ATOM 3809 C CA . MET A 1 481 ? -1.581 -8.805 0.864 1.00 90.75 481 MET A CA 1
ATOM 3810 C C . MET A 1 481 ? -2.043 -10.231 1.183 1.00 90.75 481 MET A C 1
ATOM 3812 O O . MET A 1 481 ? -2.613 -10.472 2.245 1.00 90.75 481 MET A O 1
ATOM 3816 N N . ASP A 1 482 ? -1.743 -11.188 0.304 1.00 89.88 482 ASP A N 1
ATOM 3817 C CA . ASP A 1 482 ? -2.098 -12.596 0.490 1.00 89.88 482 ASP A CA 1
ATOM 3818 C C . ASP A 1 482 ? -1.414 -13.206 1.729 1.00 89.88 482 ASP A C 1
ATOM 3820 O O . ASP A 1 482 ? -1.988 -14.086 2.381 1.00 89.88 482 ASP A O 1
ATOM 3824 N N . SER A 1 483 ? -0.218 -12.721 2.088 1.00 95.50 483 SER A N 1
ATOM 3825 C CA . SER A 1 483 ? 0.498 -13.135 3.303 1.00 95.50 483 SER A CA 1
ATOM 3826 C C . SER A 1 483 ? -0.134 -12.631 4.605 1.00 95.50 483 SER A C 1
ATOM 3828 O O . SER A 1 483 ? 0.046 -13.258 5.643 1.00 95.50 483 SER A O 1
ATOM 3830 N N . CYS A 1 484 ? -0.912 -11.547 4.552 1.00 93.19 484 CYS A N 1
ATOM 3831 C CA . CYS A 1 484 ? -1.645 -10.995 5.698 1.00 93.19 484 CYS A CA 1
ATOM 3832 C C . CYS A 1 484 ? -3.063 -11.575 5.845 1.00 93.19 484 CYS A C 1
ATOM 3834 O O . CYS A 1 484 ? -3.800 -11.202 6.754 1.00 93.19 484 CYS A O 1
ATOM 3836 N N . SER A 1 485 ? -3.495 -12.442 4.926 1.00 87.94 485 SER A N 1
ATOM 3837 C CA . SER A 1 485 ? -4.833 -13.027 4.981 1.00 87.94 485 SER A CA 1
ATOM 3838 C C . SER A 1 485 ? -4.891 -14.216 5.940 1.00 87.94 485 SER A C 1
ATOM 3840 O O . SER A 1 485 ? -4.062 -15.126 5.861 1.00 87.94 485 SER A O 1
ATOM 3842 N N . THR A 1 486 ? -5.949 -14.304 6.744 1.00 81.25 486 THR A N 1
ATOM 3843 C CA . THR A 1 486 ? -6.280 -15.500 7.541 1.00 81.25 486 THR A CA 1
ATOM 3844 C C . THR A 1 486 ? -6.948 -16.600 6.705 1.00 81.25 486 THR A C 1
ATOM 3846 O O . THR A 1 486 ? -6.985 -17.758 7.110 1.00 81.25 486 THR A O 1
ATOM 3849 N N . SER A 1 487 ? -7.428 -16.284 5.496 1.00 79.00 487 SER A N 1
ATOM 3850 C CA . SER A 1 487 ? -8.142 -17.246 4.649 1.00 79.00 487 SER A CA 1
ATOM 3851 C C . SER A 1 487 ? -7.236 -18.334 4.067 1.00 79.00 487 SER A C 1
ATOM 3853 O O . SER A 1 487 ? -6.079 -18.090 3.705 1.00 79.00 487 SER A O 1
ATOM 3855 N N . GLU A 1 488 ? -7.772 -19.550 3.923 1.00 70.12 488 GLU A N 1
ATOM 3856 C CA . GLU A 1 488 ? -7.060 -20.651 3.274 1.00 70.12 488 GLU A CA 1
ATOM 3857 C C . GLU A 1 488 ? -6.659 -20.299 1.839 1.00 70.12 488 GLU A C 1
ATOM 3859 O O . GLU A 1 488 ? -7.451 -19.807 1.027 1.00 70.12 488 GLU A O 1
ATOM 3864 N N . HIS A 1 489 ? -5.420 -20.635 1.491 1.00 72.31 489 HIS A N 1
ATOM 3865 C CA . HIS A 1 489 ? -4.890 -20.402 0.159 1.00 72.31 489 HIS A CA 1
ATOM 3866 C C . HIS A 1 489 ? -5.352 -21.497 -0.815 1.00 72.31 489 HIS A C 1
ATOM 3868 O O . HIS A 1 489 ? -4.600 -22.398 -1.180 1.00 72.31 489 HIS A O 1
ATOM 3874 N N . ARG A 1 490 ? -6.623 -21.437 -1.230 1.00 75.19 490 ARG A N 1
ATOM 3875 C CA . ARG A 1 490 ? -7.175 -22.365 -2.228 1.00 75.19 490 ARG A CA 1
ATOM 3876 C C . ARG A 1 490 ? -6.692 -21.987 -3.624 1.00 75.19 490 ARG A C 1
ATOM 3878 O O . ARG A 1 490 ? -6.879 -20.846 -4.063 1.00 75.19 490 ARG A O 1
ATOM 3885 N N . LEU A 1 491 ? -6.075 -22.957 -4.292 1.00 81.19 491 LEU A N 1
ATOM 3886 C CA . LEU A 1 491 ? -5.566 -22.850 -5.654 1.00 81.19 491 LEU A CA 1
ATOM 3887 C C . LEU A 1 491 ? -6.383 -23.754 -6.570 1.00 81.19 491 LEU A C 1
ATOM 3889 O O . LEU A 1 491 ? -6.633 -24.917 -6.261 1.00 81.19 491 LEU A O 1
ATOM 3893 N N . GLY A 1 492 ? -6.787 -23.201 -7.702 1.00 76.00 492 GLY A N 1
ATOM 3894 C CA . GLY A 1 492 ? -7.517 -23.890 -8.757 1.00 76.00 492 GLY A CA 1
ATOM 3895 C C . GLY A 1 492 ? -7.042 -23.418 -10.124 1.00 76.00 492 GLY A C 1
ATOM 3896 O O . GLY A 1 492 ? -6.206 -22.520 -10.220 1.00 76.00 492 GLY A O 1
ATOM 3897 N N . LYS A 1 493 ? -7.594 -24.009 -11.186 1.00 72.19 493 LYS A N 1
ATOM 3898 C CA . LYS A 1 493 ? -7.234 -23.660 -12.571 1.00 72.19 493 LYS A CA 1
ATOM 3899 C C . LYS A 1 493 ? -7.508 -22.190 -12.909 1.00 72.19 493 LYS A C 1
ATOM 3901 O O . LYS A 1 493 ? -6.756 -21.614 -13.680 1.00 72.19 493 LYS A O 1
ATOM 3906 N N . ASP A 1 494 ? -8.511 -21.590 -12.271 1.00 75.25 494 ASP A N 1
ATOM 3907 C CA . ASP A 1 494 ? -8.914 -20.193 -12.481 1.00 75.25 494 ASP A CA 1
ATOM 3908 C C . ASP A 1 494 ? -8.255 -19.218 -11.486 1.00 75.25 494 ASP A C 1
ATOM 3910 O O . ASP A 1 494 ? -8.669 -18.068 -11.353 1.00 75.25 494 ASP A O 1
ATOM 3914 N N . SER A 1 495 ? -7.254 -19.672 -10.720 1.00 78.62 495 SER A N 1
ATOM 3915 C CA . SER A 1 495 ? -6.531 -18.787 -9.804 1.00 78.62 495 SER A CA 1
ATOM 3916 C C . SER A 1 495 ? -5.675 -17.778 -10.577 1.00 78.62 495 SER A C 1
ATOM 3918 O O . SER A 1 495 ? -4.985 -18.178 -11.513 1.00 78.62 495 SER A O 1
ATOM 3920 N N . PRO A 1 496 ? -5.654 -16.496 -10.164 1.00 80.62 496 PRO A N 1
ATOM 3921 C CA . PRO A 1 496 ? -4.806 -15.482 -10.782 1.00 80.62 496 PRO A CA 1
ATOM 3922 C C . PRO A 1 496 ? -3.329 -15.891 -10.821 1.00 80.62 496 PRO A C 1
ATOM 3924 O O . PRO A 1 496 ? -2.809 -16.500 -9.881 1.00 80.62 496 PRO A O 1
ATOM 3927 N N . SER A 1 497 ? -2.623 -15.521 -11.887 1.00 83.50 497 SER A N 1
ATOM 3928 C CA . SER A 1 497 ? -1.257 -16.002 -12.132 1.00 83.50 497 SER A CA 1
ATOM 3929 C C . SER A 1 497 ? -0.239 -15.548 -11.097 1.00 83.50 497 SER A C 1
ATOM 3931 O O . SER A 1 497 ? 0.651 -16.312 -10.746 1.00 83.50 497 SER A O 1
ATOM 3933 N N . ASN A 1 498 ? -0.394 -14.354 -10.531 1.00 79.81 498 ASN A N 1
ATOM 3934 C CA . ASN A 1 498 ? 0.395 -13.899 -9.384 1.00 79.81 498 ASN A CA 1
ATOM 3935 C C . ASN A 1 498 ? 0.196 -14.781 -8.139 1.00 79.81 498 ASN A C 1
ATOM 3937 O O . ASN A 1 498 ? 1.170 -15.084 -7.449 1.00 79.81 498 ASN A O 1
ATOM 3941 N N . LYS A 1 499 ? -1.037 -15.246 -7.893 1.00 78.81 499 LYS A N 1
ATOM 3942 C CA . LYS A 1 499 ? -1.361 -16.165 -6.794 1.00 78.81 499 LYS A CA 1
ATOM 3943 C C . LYS A 1 499 ? -0.676 -17.520 -6.996 1.00 78.81 499 LYS A C 1
ATOM 3945 O O . LYS A 1 499 ? -0.097 -18.071 -6.066 1.00 78.81 499 LYS A O 1
ATOM 3950 N N . LEU A 1 500 ? -0.681 -18.031 -8.229 1.00 87.75 500 LEU A N 1
ATOM 3951 C CA . LEU A 1 500 ? 0.025 -19.265 -8.595 1.00 87.75 500 LEU A CA 1
ATOM 3952 C C . LEU A 1 500 ? 1.551 -19.112 -8.510 1.00 87.75 500 LEU A C 1
ATOM 3954 O O . LEU A 1 500 ? 2.242 -20.035 -8.079 1.00 87.75 500 LEU A O 1
ATOM 3958 N N . LEU A 1 501 ? 2.075 -17.945 -8.891 1.00 91.31 501 LEU A N 1
ATOM 3959 C CA . LEU A 1 501 ? 3.508 -17.662 -8.964 1.00 91.31 501 LEU A CA 1
ATOM 3960 C C . LEU A 1 501 ? 4.197 -17.700 -7.588 1.00 91.31 501 LEU A C 1
ATOM 3962 O O . LEU A 1 501 ? 5.338 -18.156 -7.496 1.00 91.31 501 LEU A O 1
ATOM 3966 N N . TYR A 1 502 ? 3.498 -17.268 -6.533 1.00 93.94 502 TYR A N 1
ATOM 3967 C CA . TYR A 1 502 ? 3.994 -17.234 -5.146 1.00 93.94 502 TYR A CA 1
ATOM 3968 C C . TYR A 1 502 ? 3.314 -18.249 -4.211 1.00 93.94 502 TYR A C 1
ATOM 3970 O O . TYR A 1 502 ? 3.523 -18.226 -2.999 1.00 93.94 502 TYR A O 1
ATOM 3978 N N . ALA A 1 503 ? 2.537 -19.185 -4.760 1.00 91.88 503 ALA A N 1
ATOM 3979 C CA . ALA A 1 503 ? 1.778 -20.189 -4.012 1.00 91.88 503 ALA A CA 1
ATOM 3980 C C . ALA A 1 503 ? 2.597 -20.952 -2.953 1.00 91.88 503 ALA A C 1
ATOM 3982 O O . ALA A 1 503 ? 2.087 -21.278 -1.883 1.00 91.88 503 ALA A O 1
ATOM 3983 N N . LYS A 1 504 ? 3.865 -21.258 -3.259 1.00 93.06 504 LYS A N 1
ATOM 3984 C CA . LYS A 1 504 ? 4.758 -22.012 -2.365 1.00 93.06 504 LYS A CA 1
ATOM 3985 C C . LYS A 1 504 ? 5.370 -21.154 -1.255 1.00 93.06 504 LYS A C 1
ATOM 3987 O O . LYS A 1 504 ? 5.770 -21.705 -0.236 1.00 93.06 504 LYS A O 1
ATOM 3992 N N . ASP A 1 505 ? 5.446 -19.841 -1.450 1.00 95.81 505 ASP A N 1
ATOM 3993 C CA . ASP A 1 505 ? 6.104 -18.913 -0.524 1.00 95.81 505 ASP A CA 1
ATOM 3994 C C . ASP A 1 505 ? 5.102 -18.310 0.472 1.00 95.81 505 ASP A C 1
ATOM 3996 O O . ASP A 1 505 ? 5.437 -18.088 1.634 1.00 95.81 505 ASP A O 1
ATOM 4000 N N . ILE A 1 506 ? 3.846 -18.113 0.049 1.00 94.31 506 ILE A N 1
ATOM 4001 C CA . ILE A 1 506 ? 2.780 -17.506 0.864 1.00 94.31 506 ILE A CA 1
ATOM 4002 C C . ILE A 1 506 ? 2.607 -18.171 2.242 1.00 94.31 506 ILE A C 1
ATOM 4004 O O . ILE A 1 506 ? 2.519 -17.429 3.220 1.00 94.31 506 ILE A O 1
ATOM 4008 N N . PRO A 1 507 ? 2.594 -19.513 2.392 1.00 94.44 507 PRO A N 1
ATOM 4009 C CA . PRO A 1 507 ? 2.506 -20.134 3.716 1.00 94.44 507 PRO A CA 1
ATOM 4010 C C . PRO A 1 507 ? 3.653 -19.735 4.657 1.00 94.44 507 PRO A C 1
ATOM 4012 O O . PRO A 1 507 ? 3.428 -19.516 5.846 1.00 94.44 507 PRO A O 1
ATOM 4015 N N . ASN A 1 508 ? 4.871 -19.577 4.128 1.00 96.50 508 ASN A N 1
ATOM 4016 C CA . ASN A 1 508 ? 6.014 -19.134 4.924 1.00 96.50 508 ASN A CA 1
ATOM 4017 C C . ASN A 1 508 ? 5.844 -17.674 5.348 1.00 96.50 508 ASN A C 1
ATOM 4019 O O . ASN A 1 508 ? 6.030 -17.366 6.524 1.00 96.50 508 ASN A O 1
ATOM 4023 N N . TYR A 1 509 ? 5.420 -16.794 4.437 1.00 97.44 509 TYR A N 1
ATOM 4024 C CA . TYR A 1 509 ? 5.157 -15.394 4.773 1.00 97.44 509 TYR A CA 1
ATOM 4025 C C . TYR A 1 509 ? 4.023 -15.240 5.793 1.00 97.44 509 TYR A C 1
ATOM 4027 O O . TYR A 1 509 ? 4.171 -14.465 6.732 1.00 97.44 509 TYR A O 1
ATOM 4035 N N . LYS A 1 510 ? 2.945 -16.032 5.699 1.00 96.19 510 LYS A N 1
ATOM 4036 C CA . LYS A 1 510 ? 1.891 -16.071 6.730 1.00 96.19 510 LYS A CA 1
ATOM 4037 C C . LYS A 1 510 ? 2.459 -16.390 8.114 1.00 96.19 510 LYS A C 1
ATOM 4039 O O . LYS A 1 510 ? 2.161 -15.686 9.073 1.00 96.19 510 LYS A O 1
ATOM 4044 N N . SER A 1 511 ? 3.364 -17.370 8.203 1.00 96.81 511 SER A N 1
ATOM 4045 C CA . SER A 1 511 ? 4.036 -17.698 9.470 1.00 96.81 511 SER A CA 1
ATOM 4046 C C . SER A 1 511 ? 4.889 -16.544 10.018 1.00 96.81 511 SER A C 1
ATOM 4048 O O . SER A 1 511 ? 5.054 -16.415 11.231 1.00 96.81 511 SER A O 1
ATOM 4050 N N . TRP A 1 512 ? 5.444 -15.695 9.143 1.00 97.88 512 TRP A N 1
ATOM 4051 C CA . TRP A 1 512 ? 6.181 -14.500 9.558 1.00 97.88 512 TRP A CA 1
ATOM 4052 C C . TRP A 1 512 ? 5.234 -13.443 10.120 1.00 97.88 512 TRP A C 1
ATOM 4054 O O . TRP A 1 512 ? 5.528 -12.889 11.173 1.00 97.88 512 TRP A O 1
ATOM 4064 N N . VAL A 1 513 ? 4.082 -13.218 9.479 1.00 98.00 513 VAL A N 1
ATOM 4065 C CA . VAL A 1 513 ? 3.049 -12.282 9.955 1.00 98.00 513 VAL A CA 1
ATOM 4066 C C . VAL A 1 513 ? 2.490 -12.716 11.311 1.00 98.00 513 VAL A C 1
ATOM 4068 O O . VAL A 1 513 ? 2.409 -11.911 12.238 1.00 98.00 513 VAL A O 1
ATOM 4071 N N . GLU A 1 514 ? 2.156 -13.999 11.461 1.00 96.62 514 GLU A N 1
ATOM 4072 C CA . GLU A 1 514 ? 1.672 -14.563 12.726 1.00 96.62 514 GLU A CA 1
ATOM 4073 C C . GLU A 1 514 ? 2.697 -14.381 13.852 1.00 96.62 514 GLU A C 1
ATOM 4075 O O . GLU A 1 514 ? 2.356 -13.909 14.940 1.00 96.62 514 GLU A O 1
ATOM 4080 N N . ARG A 1 515 ? 3.972 -14.693 13.576 1.00 97.31 515 ARG A N 1
ATOM 4081 C CA . ARG A 1 515 ? 5.068 -14.491 14.532 1.00 97.31 515 ARG A CA 1
ATOM 4082 C C . ARG A 1 515 ? 5.249 -13.017 14.875 1.00 97.31 515 ARG A C 1
ATOM 4084 O O . ARG A 1 515 ? 5.360 -12.688 16.049 1.00 97.31 515 ARG A O 1
ATOM 4091 N N . TYR A 1 516 ? 5.224 -12.137 13.879 1.00 98.19 516 TYR A N 1
ATOM 4092 C CA . TYR A 1 516 ? 5.349 -10.695 14.059 1.00 98.19 516 TYR A CA 1
ATOM 4093 C C . TYR A 1 516 ? 4.284 -10.153 15.019 1.00 98.19 516 TYR A C 1
ATOM 4095 O O . TYR A 1 516 ? 4.615 -9.467 15.985 1.00 98.19 516 TYR A O 1
ATOM 4103 N N . TYR A 1 517 ? 3.013 -10.520 14.833 1.00 98.19 517 TYR A N 1
ATOM 4104 C CA . TYR A 1 517 ? 1.938 -10.098 15.737 1.00 98.19 517 TYR A CA 1
ATOM 4105 C C . TYR A 1 517 ? 2.071 -10.684 17.144 1.00 98.19 517 TYR A C 1
ATOM 4107 O O . TYR A 1 517 ? 1.850 -9.960 18.116 1.00 98.19 517 TYR A O 1
ATOM 4115 N N . ALA A 1 518 ? 2.468 -11.954 17.260 1.00 96.94 518 ALA A N 1
ATOM 4116 C CA . ALA A 1 518 ? 2.696 -12.605 18.549 1.00 96.94 518 ALA A CA 1
ATOM 4117 C C . ALA A 1 518 ? 3.905 -12.030 19.309 1.00 96.94 518 ALA A C 1
ATOM 4119 O O . ALA A 1 518 ? 3.928 -12.003 20.542 1.00 96.94 518 ALA A O 1
ATOM 4120 N N . ASP A 1 519 ? 4.937 -11.583 18.600 1.00 97.06 519 ASP A N 1
ATOM 4121 C CA . ASP A 1 519 ? 6.110 -10.954 19.202 1.00 97.06 519 ASP A CA 1
ATOM 4122 C C . ASP A 1 519 ? 5.777 -9.540 19.686 1.00 97.06 519 ASP A C 1
ATOM 4124 O O . ASP A 1 519 ? 6.136 -9.185 20.806 1.00 97.06 519 ASP A O 1
ATOM 4128 N N . ILE A 1 520 ? 5.004 -8.763 18.915 1.00 97.94 520 ILE A N 1
ATOM 4129 C CA . ILE A 1 520 ? 4.535 -7.429 19.329 1.00 97.94 520 ILE A CA 1
ATOM 4130 C C . ILE A 1 520 ? 3.661 -7.501 20.583 1.00 97.94 520 ILE A C 1
ATOM 4132 O O . ILE A 1 520 ? 3.839 -6.696 21.501 1.00 97.94 520 ILE A O 1
ATOM 4136 N N . SER A 1 521 ? 2.742 -8.469 20.665 1.00 96.75 521 SER A N 1
ATOM 4137 C CA . SER A 1 521 ? 1.885 -8.623 21.850 1.00 96.75 521 SER A CA 1
ATOM 4138 C C . SER A 1 521 ? 2.681 -8.972 23.111 1.00 96.75 521 SER A C 1
ATOM 4140 O O . SER A 1 521 ? 2.237 -8.683 24.215 1.00 96.75 521 SER A O 1
ATOM 4142 N N . ARG A 1 522 ? 3.869 -9.575 22.961 1.00 96.50 522 ARG A N 1
ATOM 4143 C CA . ARG A 1 522 ? 4.772 -9.911 24.073 1.00 96.50 522 ARG A CA 1
ATOM 4144 C C . ARG A 1 522 ? 5.666 -8.751 24.512 1.00 96.50 522 ARG A C 1
ATOM 4146 O O . ARG A 1 522 ? 6.271 -8.839 25.578 1.00 96.50 522 ARG A O 1
ATOM 4153 N N . LEU A 1 523 ? 5.768 -7.683 23.719 1.00 96.00 523 LEU A N 1
ATOM 4154 C CA . LEU A 1 523 ? 6.518 -6.492 24.113 1.00 96.00 523 LEU A CA 1
ATOM 4155 C C . LEU A 1 523 ? 5.820 -5.764 25.275 1.00 96.00 523 LEU A C 1
ATOM 4157 O O . LEU A 1 523 ? 4.587 -5.779 25.347 1.00 96.00 523 LEU A O 1
ATOM 4161 N N . PRO A 1 524 ? 6.579 -5.080 26.151 1.00 96.38 524 PRO A N 1
ATOM 4162 C CA . PRO A 1 524 ? 6.005 -4.241 27.196 1.00 96.38 524 PRO A CA 1
ATOM 4163 C C . PRO A 1 524 ? 5.037 -3.202 26.620 1.00 96.38 524 PRO A C 1
ATOM 4165 O O . PRO A 1 524 ? 5.311 -2.615 25.570 1.00 96.38 524 PRO A O 1
ATOM 4168 N N . ALA A 1 525 ? 3.918 -2.980 27.310 1.00 95.81 525 ALA A N 1
ATOM 4169 C CA . ALA A 1 525 ? 2.969 -1.933 26.953 1.00 95.81 525 ALA A CA 1
ATOM 4170 C C . ALA A 1 525 ? 3.629 -0.549 27.066 1.00 95.81 525 ALA A C 1
ATOM 4172 O O . ALA A 1 525 ? 4.436 -0.304 27.967 1.00 95.81 525 ALA A O 1
ATOM 4173 N N . ILE A 1 526 ? 3.286 0.349 26.144 1.00 96.62 526 ILE A N 1
ATOM 4174 C CA . ILE A 1 526 ? 3.778 1.730 26.139 1.00 96.62 526 ILE A CA 1
ATOM 4175 C C . ILE A 1 526 ? 2.826 2.573 26.982 1.00 96.62 526 ILE A C 1
ATOM 4177 O O . ILE A 1 526 ? 1.618 2.546 26.760 1.00 96.62 526 ILE A O 1
ATOM 4181 N N . SER A 1 527 ? 3.360 3.336 27.935 1.00 96.00 527 SER A N 1
ATOM 4182 C CA . SER A 1 527 ? 2.532 4.230 28.742 1.00 96.00 527 SER A CA 1
ATOM 4183 C C . SER A 1 527 ? 2.025 5.418 27.916 1.00 96.00 527 SER A C 1
ATOM 4185 O O . SER A 1 527 ? 2.723 5.920 27.031 1.00 96.00 527 SER A O 1
ATOM 4187 N N . ASP A 1 528 ? 0.841 5.940 28.250 1.00 95.00 528 ASP A N 1
ATOM 4188 C CA . ASP A 1 528 ? 0.326 7.162 27.618 1.00 95.00 528 ASP A CA 1
ATOM 4189 C C . ASP A 1 528 ? 1.276 8.350 27.807 1.00 95.00 528 ASP A C 1
ATOM 4191 O O . ASP A 1 528 ? 1.371 9.216 26.940 1.00 95.00 528 ASP A O 1
ATOM 4195 N N . GLN A 1 529 ? 2.010 8.402 28.921 1.00 97.25 529 GLN A N 1
ATOM 4196 C CA . GLN A 1 529 ? 3.000 9.449 29.161 1.00 97.25 529 GLN A CA 1
ATOM 4197 C C . GLN A 1 529 ? 4.148 9.378 28.144 1.00 97.25 529 GLN A C 1
ATOM 4199 O O . GLN A 1 529 ? 4.490 10.399 27.544 1.00 97.25 529 GLN A O 1
ATOM 4204 N N . ASP A 1 530 ? 4.705 8.187 27.915 1.00 96.56 530 ASP A N 1
ATOM 4205 C CA . ASP A 1 530 ? 5.799 7.987 26.960 1.00 96.56 530 ASP A CA 1
ATOM 4206 C C . ASP A 1 530 ? 5.335 8.231 25.522 1.00 96.56 530 ASP A C 1
ATOM 4208 O O . ASP A 1 530 ? 6.030 8.889 24.743 1.00 96.56 530 ASP A O 1
ATOM 4212 N N . MET A 1 531 ? 4.132 7.759 25.174 1.00 97.31 531 MET A N 1
ATOM 4213 C CA . MET A 1 531 ? 3.568 7.977 23.844 1.00 97.31 531 MET A CA 1
ATOM 4214 C C . MET A 1 531 ? 3.284 9.463 23.591 1.00 97.31 531 MET A C 1
ATOM 4216 O O . MET A 1 531 ? 3.643 9.984 22.535 1.00 97.31 531 MET A O 1
ATOM 4220 N N . ASN A 1 532 ? 2.716 10.181 24.564 1.00 97.19 532 ASN A N 1
ATOM 4221 C CA . ASN A 1 532 ? 2.490 11.624 24.450 1.00 97.19 532 ASN A CA 1
ATOM 4222 C C . ASN A 1 532 ? 3.804 12.408 24.348 1.00 97.19 532 ASN A C 1
ATOM 4224 O O . ASN A 1 532 ? 3.892 13.339 23.546 1.00 97.19 532 ASN A O 1
ATOM 4228 N N . ALA A 1 533 ? 4.840 12.024 25.102 1.00 97.94 533 ALA A N 1
ATOM 4229 C CA . ALA A 1 533 ? 6.164 12.633 24.990 1.00 97.94 533 ALA A CA 1
ATOM 4230 C C . ALA A 1 533 ? 6.770 12.415 23.593 1.00 97.94 533 ALA A C 1
ATOM 4232 O O . ALA A 1 533 ? 7.289 13.354 22.985 1.00 97.94 533 ALA A O 1
ATOM 4233 N N . TYR A 1 534 ? 6.645 11.202 23.048 1.00 97.12 534 TYR A N 1
ATOM 4234 C CA . TYR A 1 534 ? 7.078 10.888 21.688 1.00 97.12 534 TYR A CA 1
ATOM 4235 C C . TYR A 1 534 ? 6.319 11.707 20.631 1.00 97.12 534 TYR A C 1
ATOM 4237 O O . TYR A 1 534 ? 6.946 12.311 19.760 1.00 97.12 534 TYR A O 1
ATOM 4245 N N . LEU A 1 535 ? 4.987 11.782 20.721 1.00 97.50 535 LEU A N 1
ATOM 4246 C CA . LEU A 1 535 ? 4.156 12.563 19.796 1.00 97.50 535 LEU A CA 1
ATOM 4247 C C . LEU A 1 535 ? 4.462 14.064 19.867 1.00 97.50 535 LEU A C 1
ATOM 4249 O O . LEU A 1 535 ? 4.535 14.718 18.827 1.00 97.50 535 LEU A O 1
ATOM 4253 N N . ALA A 1 536 ? 4.688 14.605 21.067 1.00 97.62 536 ALA A N 1
ATOM 4254 C CA . ALA A 1 536 ? 5.080 16.000 21.253 1.00 97.62 536 ALA A CA 1
ATOM 4255 C C . ALA A 1 536 ? 6.425 16.306 20.575 1.00 97.62 536 ALA A C 1
ATOM 4257 O O . ALA A 1 536 ? 6.563 17.337 19.916 1.00 97.62 536 ALA A O 1
ATOM 4258 N N . GLU A 1 537 ? 7.394 15.392 20.671 1.00 96.56 537 GLU A N 1
ATOM 4259 C CA . GLU A 1 537 ? 8.679 15.545 19.990 1.00 96.56 537 GLU A CA 1
ATOM 4260 C C . GLU A 1 537 ? 8.534 15.469 18.462 1.00 96.56 537 GLU A C 1
ATOM 4262 O O . GLU A 1 537 ? 9.106 16.299 17.754 1.00 96.56 537 GLU A O 1
ATOM 4267 N N . GLN A 1 538 ? 7.721 14.545 17.933 1.00 96.12 538 GLN A N 1
ATOM 4268 C CA . GLN A 1 538 ? 7.430 14.498 16.492 1.00 96.12 538 GLN A CA 1
ATOM 4269 C C . GLN A 1 538 ? 6.753 15.790 16.004 1.00 96.12 538 GLN A C 1
ATOM 4271 O O . GLN A 1 538 ? 7.151 16.347 14.981 1.00 96.12 538 GLN A O 1
ATOM 4276 N N . ALA A 1 539 ? 5.778 16.315 16.753 1.00 95.75 539 ALA A N 1
ATOM 4277 C CA . ALA A 1 539 ? 5.117 17.577 16.427 1.00 95.75 539 ALA A CA 1
ATOM 4278 C C . ALA A 1 539 ? 6.100 18.760 16.437 1.00 95.75 539 ALA A C 1
ATOM 4280 O O . ALA A 1 539 ? 6.053 19.613 15.551 1.00 95.75 539 ALA A O 1
ATOM 4281 N N . ARG A 1 540 ? 7.032 18.792 17.400 1.00 96.81 540 ARG A N 1
ATOM 4282 C CA . ARG A 1 540 ? 8.077 19.821 17.488 1.00 96.81 540 ARG A CA 1
ATOM 4283 C C . ARG A 1 540 ? 9.002 19.787 16.271 1.00 96.81 540 ARG A C 1
ATOM 4285 O O . ARG A 1 540 ? 9.250 20.840 15.682 1.00 96.81 540 ARG A O 1
ATOM 4292 N N . LEU A 1 541 ? 9.480 18.600 15.889 1.00 95.88 541 LEU A N 1
ATOM 4293 C CA . LEU A 1 541 ? 10.398 18.401 14.759 1.00 95.88 541 LEU A CA 1
ATOM 4294 C C . LEU A 1 541 ? 9.808 18.845 13.414 1.00 95.88 541 LEU A C 1
ATOM 4296 O O . LEU A 1 541 ? 10.560 19.294 12.556 1.00 95.88 541 LEU A O 1
ATOM 4300 N N . HIS A 1 542 ? 8.487 18.754 13.245 1.00 95.19 542 HIS A N 1
ATOM 4301 C CA . HIS A 1 542 ? 7.803 19.051 11.980 1.00 95.19 542 HIS A CA 1
ATOM 4302 C C . HIS A 1 542 ? 6.915 20.305 12.024 1.00 95.19 542 HIS A C 1
ATOM 4304 O O . HIS A 1 542 ? 6.145 20.557 11.098 1.00 95.19 542 HIS A O 1
ATOM 4310 N N . SER A 1 543 ? 7.027 21.118 13.078 1.00 93.44 543 SER A N 1
ATOM 4311 C CA . SER A 1 543 ? 6.166 22.289 13.313 1.00 93.44 543 SER A CA 1
ATOM 4312 C C . SER A 1 543 ? 6.233 23.365 12.219 1.00 93.44 543 SER A C 1
ATOM 4314 O O . SER A 1 543 ? 5.279 24.123 12.055 1.00 93.44 543 SER A O 1
ATOM 4316 N N . THR A 1 544 ? 7.327 23.424 11.456 1.00 94.12 544 THR A N 1
ATOM 4317 C CA . THR A 1 544 ? 7.556 24.426 10.400 1.00 94.12 544 THR A CA 1
ATOM 4318 C C . THR A 1 544 ? 7.467 23.868 8.979 1.00 94.12 544 THR A C 1
ATOM 4320 O O . THR A 1 544 ? 7.677 24.611 8.026 1.00 94.12 544 THR A O 1
ATOM 4323 N N . GLU A 1 545 ? 7.182 22.574 8.816 1.00 94.56 545 GLU A N 1
ATOM 4324 C CA . GLU A 1 545 ? 7.197 21.898 7.508 1.00 94.56 545 GLU A CA 1
ATOM 4325 C C . GLU A 1 545 ? 5.918 22.154 6.688 1.00 94.56 545 GLU A C 1
ATOM 4327 O O . GLU A 1 545 ? 5.937 22.088 5.460 1.00 94.56 545 GLU A O 1
ATOM 4332 N N . PHE A 1 546 ? 4.795 22.464 7.351 1.00 94.56 546 PHE A N 1
ATOM 4333 C CA . PHE A 1 546 ? 3.476 22.555 6.716 1.00 94.56 546 PHE A CA 1
ATOM 4334 C C . PHE A 1 546 ? 2.788 23.901 6.975 1.00 94.56 546 PHE A C 1
ATOM 4336 O O . PHE A 1 546 ? 2.811 24.432 8.084 1.00 94.56 546 PHE A O 1
ATOM 4343 N N . ASN A 1 547 ? 2.099 24.432 5.958 1.00 94.69 547 ASN A N 1
ATOM 4344 C CA . ASN A 1 547 ? 1.286 25.640 6.099 1.00 94.69 547 ASN A CA 1
ATOM 4345 C C . ASN A 1 547 ? -0.100 25.304 6.674 1.00 94.69 547 ASN A C 1
ATOM 4347 O O . ASN A 1 547 ? -1.005 24.871 5.957 1.00 94.69 547 ASN A O 1
ATOM 4351 N N . MET A 1 548 ? -0.268 25.539 7.976 1.00 94.00 548 MET A N 1
ATOM 4352 C CA . MET A 1 548 ? -1.520 25.272 8.689 1.00 94.00 548 MET A CA 1
ATOM 4353 C C . MET A 1 548 ? -2.690 26.137 8.202 1.00 94.00 548 MET A C 1
ATOM 4355 O O . MET A 1 548 ? -3.817 25.652 8.155 1.00 94.00 548 MET A O 1
ATOM 4359 N N . LEU A 1 549 ? -2.444 27.390 7.804 1.00 93.62 549 LEU A N 1
ATOM 4360 C CA . LEU A 1 549 ? -3.505 28.299 7.354 1.00 93.62 549 LEU A CA 1
ATOM 4361 C C . LEU A 1 549 ? -4.140 27.812 6.051 1.00 93.62 549 LEU A C 1
ATOM 4363 O O . LEU A 1 549 ? -5.362 27.811 5.932 1.00 93.62 549 LEU A O 1
ATOM 4367 N N . SER A 1 550 ? -3.328 27.326 5.108 1.00 95.25 550 SER A N 1
ATOM 4368 C CA . SER A 1 550 ? -3.837 26.716 3.875 1.00 95.25 550 SER A CA 1
ATOM 4369 C C . SER A 1 550 ? -4.699 25.486 4.168 1.00 95.25 550 SER A C 1
ATOM 4371 O O . SER A 1 550 ? -5.783 25.354 3.611 1.00 95.25 550 SER A O 1
ATOM 4373 N N . ALA A 1 551 ? -4.266 24.614 5.084 1.00 94.94 551 ALA A N 1
ATOM 4374 C CA . ALA A 1 551 ? -5.046 23.438 5.468 1.00 94.94 551 ALA A CA 1
ATOM 4375 C C . ALA A 1 551 ? -6.375 23.813 6.149 1.00 94.94 551 ALA A C 1
ATOM 4377 O O . ALA A 1 551 ? -7.410 23.228 5.837 1.00 94.94 551 ALA A O 1
ATOM 4378 N N . LEU A 1 552 ? -6.367 24.806 7.045 1.00 93.81 552 LEU A N 1
ATOM 4379 C CA . LEU A 1 552 ? -7.577 25.302 7.706 1.00 93.81 552 LEU A CA 1
ATOM 4380 C C . LEU A 1 552 ? -8.559 25.928 6.713 1.00 93.81 552 LEU A C 1
ATOM 4382 O O . LEU A 1 552 ? -9.759 25.699 6.835 1.00 93.81 552 LEU A O 1
ATOM 4386 N N . HIS A 1 553 ? -8.061 26.664 5.718 1.00 92.25 553 HIS A N 1
ATOM 4387 C CA . HIS A 1 553 ? -8.888 27.230 4.654 1.00 92.25 553 HIS A CA 1
ATOM 4388 C C . HIS A 1 553 ? -9.594 26.134 3.837 1.00 92.25 553 HIS A C 1
ATOM 4390 O O . HIS A 1 553 ? -10.805 26.192 3.630 1.00 92.25 553 HIS A O 1
ATOM 4396 N N . GLU A 1 554 ? -8.869 25.081 3.447 1.00 94.31 554 GLU A N 1
ATOM 4397 C CA . GLU A 1 554 ? -9.463 23.932 2.751 1.00 94.31 554 GLU A CA 1
ATOM 4398 C C . GLU A 1 554 ? -10.484 23.189 3.627 1.00 94.31 554 GLU A C 1
ATOM 4400 O O . GLU A 1 554 ? -11.562 22.835 3.151 1.00 94.31 554 GLU A O 1
ATOM 4405 N N . ILE A 1 555 ? -10.206 22.996 4.922 1.00 94.81 555 ILE A N 1
ATOM 4406 C CA . ILE A 1 555 ? -11.155 22.378 5.866 1.00 94.81 555 ILE A CA 1
ATOM 4407 C C . ILE A 1 555 ? -12.414 23.241 6.024 1.00 94.81 555 ILE A C 1
ATOM 4409 O O . ILE A 1 555 ? -13.525 22.707 6.049 1.00 94.81 555 ILE A O 1
ATOM 4413 N N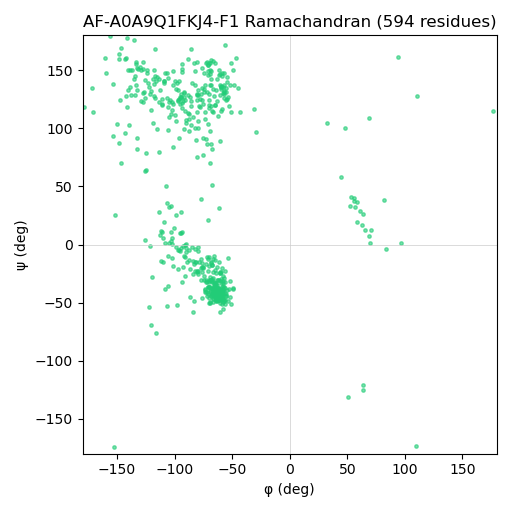 . TYR A 1 556 ? -12.265 24.566 6.091 1.00 93.25 556 TYR A N 1
ATOM 4414 C CA . TYR A 1 556 ? -13.392 25.486 6.221 1.00 93.25 556 TYR A CA 1
ATOM 4415 C C . TYR A 1 556 ? -14.377 25.373 5.051 1.00 93.25 556 TYR A C 1
ATOM 4417 O O . TYR A 1 556 ? -15.582 25.491 5.266 1.00 93.25 556 TYR A O 1
ATOM 4425 N N . SER A 1 557 ? -13.912 25.044 3.840 1.00 93.00 557 SER A N 1
ATOM 4426 C CA . SER A 1 557 ? -14.807 24.802 2.699 1.00 93.00 557 SER A CA 1
ATOM 4427 C C . SER A 1 557 ? -15.854 23.709 2.983 1.00 93.00 557 SER A C 1
ATOM 4429 O O . SER A 1 557 ? -17.022 23.853 2.615 1.00 93.00 557 SER A O 1
ATOM 4431 N N . TYR A 1 558 ? -15.478 22.654 3.717 1.00 93.69 558 TYR A N 1
ATOM 4432 C CA . TYR A 1 558 ? -16.394 21.594 4.146 1.00 93.69 558 TYR A CA 1
ATOM 4433 C C . TYR A 1 558 ? -17.318 22.062 5.269 1.00 93.69 558 TYR A C 1
ATOM 4435 O O . TYR A 1 558 ? -18.501 21.730 5.256 1.00 93.69 558 TYR A O 1
ATOM 4443 N N . ILE A 1 559 ? -16.798 22.853 6.212 1.00 93.81 559 ILE A N 1
ATOM 4444 C CA . ILE A 1 559 ? -17.592 23.440 7.300 1.00 93.81 559 ILE A CA 1
ATOM 4445 C C . ILE A 1 559 ? -18.697 24.331 6.732 1.00 93.81 559 ILE A C 1
ATOM 4447 O O . ILE A 1 559 ? -19.846 24.205 7.134 1.00 93.81 559 ILE A O 1
ATOM 4451 N N . SER A 1 560 ? -18.362 25.199 5.777 1.00 91.31 560 SER A N 1
ATOM 4452 C CA . SER A 1 560 ? -19.327 26.072 5.106 1.00 91.31 560 SER A CA 1
ATOM 4453 C C . SER A 1 560 ? -20.396 25.251 4.374 1.00 91.31 560 SER A C 1
ATOM 4455 O O . SER A 1 560 ? -21.595 25.466 4.572 1.00 91.31 560 SER A O 1
ATOM 4457 N N . LYS A 1 561 ? -19.965 24.236 3.611 1.00 93.25 561 LYS A N 1
ATOM 4458 C CA . LYS A 1 561 ? -20.848 23.368 2.821 1.00 93.25 561 LYS A CA 1
ATOM 4459 C C . LYS A 1 561 ? -21.839 22.551 3.658 1.00 93.25 561 LYS A C 1
ATOM 4461 O O . LYS A 1 561 ? -22.973 22.394 3.222 1.00 93.25 561 LYS A O 1
ATOM 4466 N N . TYR A 1 562 ? -21.416 22.027 4.809 1.00 95.44 562 TYR A N 1
ATOM 4467 C CA . TYR A 1 562 ? -22.221 21.143 5.673 1.00 95.44 562 TYR A CA 1
ATOM 4468 C C . TYR A 1 562 ? -22.570 21.796 7.020 1.00 95.44 562 TYR A C 1
ATOM 4470 O O . TYR A 1 562 ? -22.699 21.129 8.048 1.00 95.44 562 TYR A O 1
ATOM 4478 N N . SER A 1 563 ? -22.649 23.128 7.041 1.00 93.62 563 SER A N 1
ATOM 4479 C CA . SER A 1 563 ? -22.812 23.916 8.267 1.00 93.62 563 SER A CA 1
ATOM 4480 C C . SER A 1 563 ? -24.071 23.539 9.045 1.00 93.62 563 SER A C 1
ATOM 4482 O O . SER A 1 563 ? -24.008 23.392 10.264 1.00 93.62 563 SER A O 1
ATOM 4484 N N . GLN A 1 564 ? -25.194 23.319 8.358 1.00 92.94 564 GLN A N 1
ATOM 4485 C CA . GLN A 1 564 ? -26.464 22.962 8.995 1.00 92.94 564 GLN A CA 1
ATOM 4486 C C . GLN A 1 564 ? -26.388 21.607 9.704 1.00 92.94 564 GLN A C 1
ATOM 4488 O O . GLN A 1 564 ? -26.791 21.490 10.862 1.00 92.94 564 GLN A O 1
ATOM 4493 N N . GLU A 1 565 ? -25.841 20.591 9.038 1.00 96.19 565 GLU A N 1
ATOM 4494 C CA . GLU A 1 565 ? -25.702 19.242 9.584 1.00 96.19 565 GLU A CA 1
ATOM 4495 C C . GLU A 1 565 ? -24.734 19.216 10.771 1.00 96.19 565 GLU A C 1
ATOM 4497 O O . GLU A 1 565 ? -25.006 18.561 11.780 1.00 96.19 565 GLU A O 1
ATOM 4502 N N . ILE A 1 566 ? -23.627 19.963 10.681 1.00 95.31 566 ILE A N 1
ATOM 4503 C CA . ILE A 1 566 ? -22.641 20.068 11.762 1.00 95.31 566 ILE A CA 1
ATOM 4504 C C . ILE A 1 566 ? -23.248 20.782 12.974 1.00 95.31 566 ILE A C 1
ATOM 4506 O O . ILE A 1 566 ? -23.111 20.291 14.094 1.00 95.31 566 ILE A O 1
ATOM 4510 N N . LEU A 1 567 ? -23.940 21.909 12.779 1.00 94.44 567 LEU A N 1
ATOM 4511 C CA . LEU A 1 567 ? -24.594 22.641 13.869 1.00 94.44 567 LEU A CA 1
ATOM 4512 C C . LEU A 1 567 ? -25.648 21.777 14.566 1.00 94.44 567 LEU A C 1
ATOM 4514 O O . LEU A 1 567 ? -25.623 21.664 15.791 1.00 94.44 567 LEU A O 1
ATOM 4518 N N . ALA A 1 568 ? -26.500 21.090 13.800 1.00 94.50 568 ALA A N 1
ATOM 4519 C CA . ALA A 1 568 ? -27.500 20.182 14.353 1.00 94.50 568 ALA A CA 1
ATOM 4520 C C . ALA A 1 568 ? -26.861 19.048 15.175 1.00 94.50 568 ALA A C 1
ATOM 4522 O O . ALA A 1 568 ? -27.334 18.733 16.268 1.00 94.50 568 ALA A O 1
ATOM 4523 N N . ALA A 1 569 ? -25.758 18.460 14.697 1.00 95.44 569 ALA A N 1
ATOM 4524 C CA . ALA A 1 569 ? -25.028 17.434 15.439 1.00 95.44 569 ALA A CA 1
ATOM 4525 C C . ALA A 1 569 ? -24.419 17.980 16.748 1.00 95.44 569 ALA A C 1
ATOM 4527 O O . ALA A 1 569 ? -24.497 17.325 17.789 1.00 95.44 569 ALA A O 1
ATOM 4528 N N . LEU A 1 570 ? -23.865 19.198 16.723 1.00 95.00 570 LEU A N 1
ATOM 4529 C CA . LEU A 1 570 ? -23.312 19.867 17.907 1.00 95.00 570 LEU A CA 1
ATOM 4530 C C . LEU A 1 570 ? -24.387 20.251 18.937 1.00 95.00 570 LEU A C 1
ATOM 4532 O O . LEU A 1 570 ? -24.093 20.311 20.131 1.00 95.00 570 LEU A O 1
ATOM 4536 N N . GLU A 1 571 ? -25.619 20.521 18.507 1.00 93.25 571 GLU A N 1
ATOM 4537 C CA . GLU A 1 571 ? -26.748 20.773 19.410 1.00 93.25 571 GLU A CA 1
ATOM 4538 C C . GLU A 1 571 ? -27.305 19.489 20.036 1.00 93.25 571 GLU A C 1
ATOM 4540 O O . GLU A 1 571 ? -27.787 19.513 21.170 1.00 93.25 571 GLU A O 1
ATOM 4545 N N . GLN A 1 572 ? -27.224 18.360 19.331 1.00 94.75 572 GLN A N 1
ATOM 4546 C CA . GLN A 1 572 ? -27.662 17.066 19.856 1.00 94.75 572 GLN A CA 1
ATOM 4547 C C . GLN A 1 572 ? -26.691 16.515 20.911 1.00 94.75 572 GLN A C 1
ATOM 4549 O O . GLN A 1 572 ? -27.131 15.966 21.926 1.00 94.75 572 GLN A O 1
ATOM 4554 N N . ASP A 1 573 ? -25.383 16.704 20.723 1.00 95.06 573 ASP A N 1
ATOM 4555 C CA . ASP A 1 573 ? -24.367 16.207 21.651 1.00 95.06 573 ASP A CA 1
ATOM 4556 C C . ASP A 1 573 ? -24.332 16.989 22.986 1.00 95.06 573 ASP A C 1
ATOM 4558 O O . ASP A 1 573 ? -24.323 18.223 23.046 1.00 95.06 573 ASP A O 1
ATOM 4562 N N . GLU A 1 574 ? -24.328 16.269 24.113 1.00 95.38 574 GLU A N 1
ATOM 4563 C CA . GLU A 1 574 ? -24.378 16.884 25.447 1.00 95.38 574 GLU A CA 1
ATOM 4564 C C . GLU A 1 574 ? -23.068 17.603 25.817 1.00 95.38 574 GLU A C 1
ATOM 4566 O O . GLU A 1 574 ? -23.098 18.659 26.459 1.00 95.38 574 GLU A O 1
ATOM 4571 N N . GLN A 1 575 ? -21.912 17.068 25.414 1.00 95.00 575 GLN A N 1
ATOM 4572 C CA . GLN A 1 575 ? -20.613 17.677 25.712 1.00 95.00 575 GLN A CA 1
ATOM 4573 C C . GLN A 1 575 ? -20.391 18.943 24.876 1.00 95.00 575 GLN A C 1
ATOM 4575 O O . GLN A 1 575 ? -19.941 19.964 25.409 1.00 95.00 575 GLN A O 1
ATOM 4580 N N . ALA A 1 576 ? -20.779 18.915 23.602 1.00 94.00 576 ALA A N 1
ATOM 4581 C CA . ALA A 1 576 ? -20.717 20.053 22.696 1.00 94.00 576 ALA A CA 1
ATOM 4582 C C . ALA A 1 576 ? -21.595 21.218 23.175 1.00 94.00 576 ALA A C 1
ATOM 4584 O O . ALA A 1 576 ? -21.138 22.369 23.190 1.00 94.00 576 ALA A O 1
ATOM 4585 N N . ARG A 1 577 ? -22.809 20.931 23.670 1.00 94.88 577 ARG A N 1
ATOM 4586 C CA . ARG A 1 577 ? -23.672 21.940 24.308 1.00 94.88 577 ARG A CA 1
ATOM 4587 C C . ARG A 1 577 ? -23.039 22.552 25.552 1.00 94.88 577 ARG A C 1
ATOM 4589 O O . ARG A 1 577 ? -23.033 23.777 25.682 1.00 94.88 577 ARG A O 1
ATOM 4596 N N . LYS A 1 578 ? -22.451 21.738 26.440 1.00 94.94 578 LYS A N 1
ATOM 4597 C CA . LYS A 1 578 ? -21.743 22.235 27.640 1.00 94.94 578 LYS A CA 1
ATOM 4598 C C . LYS A 1 578 ? -20.611 23.202 27.279 1.00 94.94 578 LYS A C 1
ATOM 4600 O O . LYS A 1 578 ? -20.410 24.191 27.979 1.00 94.94 578 LYS A O 1
ATOM 4605 N N . GLN A 1 579 ? -19.913 22.956 26.172 1.00 95.75 579 GLN A N 1
ATOM 4606 C CA . GLN A 1 579 ? -18.813 23.798 25.689 1.00 95.75 579 GLN A CA 1
ATOM 4607 C C . GLN A 1 579 ? -19.246 24.931 24.738 1.00 95.75 579 GLN A C 1
ATOM 4609 O O . GLN A 1 579 ? -18.394 25.710 24.290 1.00 95.75 579 GLN A O 1
ATOM 4614 N N . ARG A 1 580 ? -20.551 25.044 24.448 1.00 95.81 580 ARG A N 1
ATOM 4615 C CA . ARG A 1 580 ? -21.152 26.015 23.516 1.00 95.81 580 ARG A CA 1
ATOM 4616 C C . ARG A 1 580 ? -20.509 25.982 22.122 1.00 95.81 580 ARG A C 1
ATOM 4618 O O . ARG A 1 580 ? -20.256 27.029 21.529 1.00 95.81 580 ARG A O 1
ATOM 4625 N N . LEU A 1 581 ? -20.211 24.786 21.607 1.00 96.25 581 LEU A N 1
ATOM 4626 C CA . LEU A 1 581 ? -19.481 24.633 20.340 1.00 96.25 581 LEU A CA 1
ATOM 4627 C C . LEU A 1 581 ? -20.277 25.121 19.122 1.00 96.25 581 LEU A C 1
ATOM 4629 O O . LEU A 1 581 ? -19.689 25.768 18.263 1.00 96.25 581 LEU A O 1
ATOM 4633 N N . ALA A 1 582 ? -21.597 24.899 19.082 1.00 93.75 582 ALA A N 1
ATOM 4634 C CA . ALA A 1 582 ? -22.455 25.387 17.995 1.00 93.75 582 ALA A CA 1
ATOM 4635 C C . ALA A 1 582 ? -22.388 26.922 17.854 1.00 93.75 582 ALA A C 1
ATOM 4637 O O . ALA A 1 582 ? -22.110 27.439 16.779 1.00 93.75 582 ALA A O 1
ATOM 4638 N N . GLN A 1 583 ? -22.488 27.650 18.974 1.00 93.81 583 GLN A N 1
ATOM 4639 C CA . GLN A 1 583 ? -22.379 29.116 18.987 1.00 93.81 583 GLN A CA 1
ATOM 4640 C C . GLN A 1 583 ? -21.007 29.616 18.516 1.00 93.81 583 GLN A C 1
ATOM 4642 O O . GLN A 1 583 ? -20.921 30.635 17.836 1.00 93.81 583 GLN A O 1
ATOM 4647 N N . LYS A 1 584 ? -19.920 28.920 18.879 1.00 95.69 584 LYS A N 1
ATOM 4648 C CA . LYS A 1 584 ? -18.568 29.268 18.411 1.00 95.69 584 LYS A CA 1
ATOM 4649 C C . LYS A 1 584 ? -18.426 29.056 16.906 1.00 95.69 584 LYS A C 1
ATOM 4651 O O . LYS A 1 584 ? -17.771 29.857 16.245 1.00 95.69 584 LYS A O 1
ATOM 4656 N N . LEU A 1 585 ? -19.031 27.992 16.378 1.00 94.19 585 LEU A N 1
ATOM 4657 C CA . LEU A 1 585 ? -19.010 27.713 14.951 1.00 94.19 585 LEU A CA 1
ATOM 4658 C C . LEU A 1 585 ? -19.810 28.760 14.165 1.00 94.19 585 LEU A C 1
ATOM 4660 O O . LEU A 1 585 ? -19.296 29.269 13.174 1.00 94.19 585 LEU A O 1
ATOM 4664 N N . ASP A 1 586 ? -20.989 29.160 14.645 1.00 92.19 586 ASP A N 1
ATOM 4665 C CA . ASP A 1 586 ? -21.769 30.252 14.042 1.00 92.19 586 ASP A CA 1
ATOM 4666 C C . ASP A 1 586 ? -21.001 31.577 14.017 1.00 92.19 586 ASP A C 1
ATOM 4668 O O . ASP A 1 586 ? -20.991 32.275 13.004 1.00 92.19 586 ASP A O 1
ATOM 4672 N N . GLN A 1 587 ? -20.306 31.918 15.109 1.00 92.69 587 GLN A N 1
ATOM 4673 C CA . GLN A 1 587 ? -19.451 33.110 15.154 1.00 92.69 587 GLN A CA 1
ATOM 4674 C C . GLN A 1 587 ? -18.334 33.050 14.109 1.00 92.69 587 GLN A C 1
ATOM 4676 O O . GLN A 1 587 ? -18.058 34.049 13.447 1.00 92.69 587 GLN A O 1
ATOM 4681 N N . LEU A 1 588 ? -17.713 31.881 13.943 1.00 92.50 588 LEU A N 1
ATOM 4682 C CA . LEU A 1 588 ? -16.674 31.664 12.942 1.00 92.50 588 LEU A CA 1
ATOM 4683 C C . LEU A 1 588 ? -17.234 31.762 11.514 1.00 92.50 588 LEU A C 1
ATOM 4685 O O . LEU A 1 588 ? -16.631 32.426 10.676 1.00 92.50 588 LEU A O 1
ATOM 4689 N N . ILE A 1 589 ? -18.399 31.169 11.238 1.00 91.50 589 ILE A N 1
ATOM 4690 C CA . ILE A 1 589 ? -19.066 31.275 9.931 1.00 91.50 589 ILE A CA 1
ATOM 4691 C C . ILE A 1 589 ? -19.421 32.736 9.626 1.00 91.50 589 ILE A C 1
ATOM 4693 O O . ILE A 1 589 ? -19.156 33.209 8.520 1.00 91.50 589 ILE A O 1
ATOM 4697 N N . GLY A 1 590 ? -19.957 33.466 10.607 1.00 90.19 590 GLY A N 1
ATOM 4698 C CA . GLY A 1 590 ? -20.274 34.887 10.473 1.00 90.19 590 GLY A CA 1
ATOM 4699 C C . GLY A 1 590 ? -19.041 35.752 10.199 1.00 90.19 590 GLY A C 1
ATOM 4700 O O . GLY A 1 590 ? -19.080 36.589 9.303 1.00 90.19 590 GLY A O 1
ATOM 4701 N N . ALA A 1 591 ? -17.936 35.519 10.915 1.00 88.94 591 ALA A N 1
ATOM 4702 C CA . ALA A 1 591 ? -16.680 36.247 10.717 1.00 88.94 591 ALA A CA 1
ATOM 4703 C C . ALA A 1 591 ? -16.094 36.027 9.313 1.00 88.94 591 ALA A C 1
ATOM 4705 O O . ALA A 1 591 ? -15.726 36.986 8.645 1.00 88.94 591 ALA A O 1
ATOM 4706 N N . MET A 1 592 ? -16.082 34.780 8.838 1.00 86.38 592 MET A N 1
ATOM 4707 C CA . MET A 1 592 ? -15.567 34.423 7.509 1.00 86.38 592 MET A CA 1
ATOM 4708 C C . MET A 1 592 ? -16.456 34.941 6.363 1.00 86.38 592 MET A C 1
ATOM 4710 O O . MET A 1 592 ? -15.963 35.223 5.274 1.00 86.38 592 MET A O 1
ATOM 4714 N N . SER A 1 593 ? -17.762 35.109 6.606 1.00 78.44 593 SER A N 1
ATOM 4715 C CA . SER A 1 593 ? -18.712 35.652 5.618 1.00 78.44 593 SER A CA 1
ATOM 4716 C C . SER A 1 593 ? -18.608 37.172 5.444 1.00 78.44 593 SER A C 1
ATOM 4718 O O . SER A 1 593 ? -19.090 37.699 4.450 1.00 78.44 593 SER A O 1
ATOM 4720 N N . LEU A 1 594 ? -18.010 37.884 6.407 1.00 65.38 594 LEU A N 1
ATOM 4721 C CA . LEU A 1 594 ? -17.785 39.336 6.346 1.00 65.38 594 LEU A CA 1
ATOM 4722 C C . LEU A 1 594 ? -16.525 39.713 5.545 1.00 65.38 594 LEU A C 1
ATOM 4724 O O . LEU A 1 594 ? -16.360 40.880 5.196 1.00 65.38 594 LEU A O 1
ATOM 4728 N N . GLU A 1 595 ? -15.647 38.744 5.271 1.00 56.94 595 GLU A N 1
ATOM 4729 C CA . GLU A 1 595 ? -14.398 38.913 4.510 1.00 56.94 595 GLU A CA 1
ATOM 4730 C C . GLU A 1 595 ? -14.495 38.417 3.050 1.00 56.94 595 GLU A C 1
ATOM 4732 O O . GLU A 1 595 ? -13.515 38.511 2.309 1.00 56.94 595 GLU A O 1
ATOM 4737 N N . SER A 1 596 ? -15.664 37.906 2.638 1.00 48.78 596 SER A N 1
ATOM 4738 C CA . SER A 1 596 ? -15.994 37.500 1.256 1.00 48.78 596 SER A CA 1
ATOM 4739 C C . SER A 1 596 ? -16.728 38.617 0.522 1.00 48.78 596 SER A C 1
ATOM 4741 O O . SER A 1 596 ? -16.446 38.816 -0.681 1.00 48.78 596 SER A O 1
#

Solvent-accessible surface area (backbone atoms only — not comparable to full-atom values): 36075 Å² total; per-residue (Å²): 134,85,78,80,81,75,62,78,67,58,64,61,57,66,75,68,67,89,68,95,78,87,78,68,63,31,37,36,49,79,45,77,79,38,46,52,93,76,40,87,63,41,89,43,78,41,33,49,24,82,49,84,90,46,46,63,43,71,48,58,41,68,44,59,45,50,60,90,55,46,54,43,75,29,44,33,42,51,40,50,62,53,90,61,86,74,39,39,32,37,29,40,58,94,62,46,74,43,82,36,52,76,57,87,54,40,32,41,34,68,43,62,46,61,89,58,54,78,81,75,54,93,94,50,55,58,49,77,38,49,36,32,37,27,35,60,79,77,70,37,69,58,49,66,46,69,36,32,40,30,39,74,82,73,58,84,68,78,92,51,69,68,61,54,50,47,41,50,50,48,52,66,72,40,44,61,51,38,66,75,62,46,39,60,38,50,51,49,32,52,50,51,50,47,53,51,34,68,76,42,63,61,27,84,73,83,37,24,18,56,39,28,62,29,76,92,32,40,55,65,60,89,77,90,84,80,95,70,54,70,43,75,45,59,85,90,43,96,83,66,80,90,73,95,65,84,78,79,60,67,91,53,42,36,46,32,42,47,59,69,96,80,42,75,46,78,58,54,58,69,58,99,80,48,54,71,56,95,57,31,36,39,50,50,47,61,71,74,74,60,64,59,68,66,37,43,31,31,73,39,73,57,76,93,67,92,84,84,73,84,93,75,84,90,81,84,94,82,85,71,101,75,72,82,76,76,81,82,80,84,79,80,96,75,77,94,67,89,73,67,87,79,77,65,72,56,80,89,72,72,45,45,80,34,58,78,64,80,82,72,71,100,78,79,79,74,97,79,76,90,75,56,82,61,60,75,66,64,54,52,54,40,32,51,52,37,44,64,73,47,41,62,40,52,49,55,31,52,52,55,75,45,42,66,59,57,98,86,43,72,56,61,64,68,59,51,50,52,51,50,50,53,50,51,51,30,54,77,67,67,52,81,56,64,67,52,56,48,44,50,52,29,56,60,39,52,64,50,45,50,35,46,46,57,50,37,52,58,84,81,40,103,58,87,83,50,68,49,49,44,44,32,30,44,39,54,30,48,53,54,50,60,20,56,48,88,68,81,87,82,79,58,95,86,50,56,66,56,59,64,73,43,54,85,50,39,65,57,44,28,54,40,47,54,48,34,56,57,52,52,71,68,48,83,84,75,51,70,67,60,52,50,52,52,51,51,49,55,49,61,78,49,62,83,79,59,69,60,67,62,53,50,54,61,53,45,55,53,48,68,75,44,40,69,62,52,38,53,52,28,64,69,35,70,68,35,49,76,68,44,45,40,62,55,50,53,52,50,54,54,56,57,62,76,78,110

Secondary structure (DSSP, 8-state):
-------THHHHHHTT-----S--EEEETTEEEEEGGGSTTTTSTTTEESSGGGS-EEEEESSEEETTSTTPEEEEEEESPPP-TT-EEEEETTTEEEE-EEETTEEEEEPPPTTTSPPPPTT-SEEEEEEEEEETTT--EEEEEEEEEE-TTS-S----HHHHHHHHHHHHHHHHHIIIIIHHHHHHHHHHHHHHHHTS-B-TTT--BTT-SSGGGB--S---------EEEPTT-SS-------PPPGGGEEEEEE-GGG-EEEE-SS-TT--EETTEEEPP-TTTTTPPTT-EEEEEE-----SS------------TTSSSSSS------------------TTT-PEEESS-----TT---TT-------HHHHHHHHHHHHHHHHHHHHHHHHHHT-SEETTEEPPHHHHHHHHHHHHHHHHTT---HHHHHHHHHHHTIIIIIHHHHH-GGGTSS----HHHHHHHHHHHHHHHHHT--S-----TTS-HHHHHTTTTHHHHHHHHHHHHHHHHHSPPPPHHHHHHHHHHHHHHTTTTS-HHHHHHHHHHHHHHTHHHHHHHHHH-HHHHHTTHHHHHHHHHHHHHT--

Sequence (596 aa):
MGTVQFSTEWMLSLLLHHLPLVGQSGWSTLVRCSRKELCDRADEPFHFAVAAGQCVRMSVFPDSVAVSRPSMPLLVTVGNVPDLSAGVTCSFGDLMEVEAQVKGAQITCLSPPSKEVPLILAGRDWFSVELKLNSMETGQMLASTEVKFYNCSVHQLTESVAEKMLTNWFTFLLHKFLKECVGEPLFMLYCAIKQQMEKGPIDSITGEARYSLSEDKLIRQQIDYKTLTLSCVNPDNENSPEIPVKRPRAVNMDLEWRQGQLGRVVLQDEDITTKIDNDWKRLNTLMHYKVSDYCVVALVPKQTSSYNLHPLASIPRTISRYDLALRYTSGSPDSLRSRAPMITPDLESGVRVWHLVKNHEHGDQKEGDRGSKMVSEIYLTRLLATKGTLQKFVDDLFETLFSTAHRGTALPLAIKYMFDFLDEQADKHSICDVDVRHTWKSNCLPLRFWVNVIKNPQFVFDIHKNSITDACLSVVAQTFMDSCSTSEHRLGKDSPSNKLLYAKDIPNYKSWVERYYADISRLPAISDQDMNAYLAEQARLHSTEFNMLSALHEIYSYISKYSQEILAALEQDEQARKQRLAQKLDQLIGAMSLES

Radius of gyration: 35.85 Å; Cα contacts (8 Å, |Δi|>4): 684; chains: 1; bounding box: 100×80×88 Å

InterPro domains:
  IPR008936 Rho GTPase activation protein [G3DSA:1.10.506.10] (141-237)
  IPR008936 Rho GTPase activation protein [G3DSA:1.10.506.10] (347-596)
  IPR008936 Rho GTPase activation protein [SSF48350] (159-566)
  IPR013548 Plexin, cytoplasmic RasGAP domain [PF08337] (158-566)
  IPR031148 Plexin family [PTHR22625] (158-592)
  IPR041019 Plexin, TIG domain 1 [PF17960] (62-150)
  IPR046800 Plexin, cytoplasmic RhoGTPase-binding domain [PF20170] (246-299)

Organism: Synaphobranchus kaupii (NCBI:txid118154)

Nearest PDB structures (foldseek):
  3ig3-assembly1_A  TM=9.080E-01  e=2.027E-43  Mus musculus
  3ryt-assembly1_A  TM=8.942E-01  e=2.837E-40  Mus musculus
  3su8-assembly1_X  TM=8.501E-01  e=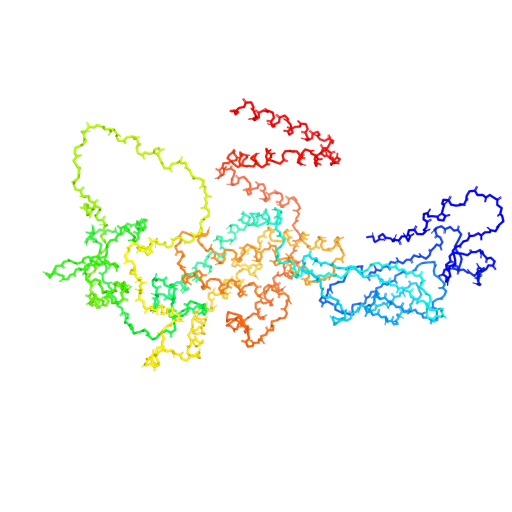1.784E-32  Homo sapiens
  5l5g-assembly2_D  TM=9.083E-01  e=1.158E-14  Mus musculus
  5l5g-assembly2_B  TM=9.139E-01  e=1.833E-14  Mus musculus

pLDDT: mean 78.93, std 21.0, range [22.62, 98.75]

Mean predicted aligned error: 16.63 Å